Protein AF-A0A926YTR1-F1 (afdb_monomer)

Sequence (546 aa):
MSEAVPIWECYRLLVSAKPDEWRSVLERCLEQVGSPYYYDIVDTALRVWERHGATIQVPDSRYICRNGYKLQRVAFNRSPTETLIGITLTRLVFEPGSTHPTYFSTDELFSKGKYPEVLRHQPMLAGIDRLIAFFNAVLVDKPLERHSDHTIEQHAHQVHYQFGDRSLTLTQVVQPPGLSRNLLSAVRSSAAAVPATVRLGVISTSVRNSNAALRIGTAVRDVLQDWRCSVSLTDLGNGNALEAFLADSASGQPIVLFPLEGKKGDRPPTDAIEWLQYLSAEHVAFQLYSTSANPLYSRHGLAIATLAKANGMLFVAEPIGFSNFRQSWFIGLDLGKGGTNQGKVVAITLSSPEGNLQAYWRASKDADETLSAEVLREGLSWIAAQAQSLSGDRHLYLIRDGRRPHHERLEFYQAALAGCDFTLIEYIKSGSPLIHRATAEPEPGTTILPQNSEFAALYPCTSPQFGVLTTPVKFCAPINPRQHSLSELSLLLTALCHSATLSYQPSRLPAPLQWANGLARLSYTDLQFSGWSHRPSKLVNFRTQA

Radius of gyration: 24.51 Å; Cα contacts (8 Å, |Δi|>4): 1208; chains: 1; bounding box: 58×53×70 Å

Solvent-accessible surface area (backbone atoms only — not comparable to full-atom values): 28767 Å² total; per-residue (Å²): 127,85,81,69,70,73,44,63,43,33,25,38,32,78,34,55,54,54,94,56,53,60,53,58,55,54,49,56,56,50,67,38,90,83,44,66,46,45,73,52,77,53,94,84,28,39,38,36,30,54,68,86,52,73,76,40,77,41,80,100,52,82,38,36,32,33,70,29,37,36,38,30,78,33,88,49,69,83,51,64,58,38,37,40,37,18,39,35,84,41,80,38,35,27,53,81,92,50,92,58,64,59,85,77,48,68,78,77,72,34,63,91,91,58,82,57,76,84,65,41,43,39,84,53,56,73,51,50,59,55,51,52,52,52,49,34,72,68,32,69,95,51,43,73,40,74,62,70,69,50,50,80,48,75,32,24,77,35,23,30,41,36,34,50,78,53,75,44,38,42,52,67,32,53,39,89,96,22,43,61,58,45,47,51,53,48,66,74,74,39,34,21,48,36,55,34,43,35,34,37,32,32,45,30,62,77,41,94,56,30,70,48,32,48,52,44,52,51,48,22,49,52,52,37,44,66,20,65,23,50,70,50,80,44,82,24,65,50,68,70,45,42,52,52,57,69,69,48,82,65,89,42,43,65,34,36,39,43,52,39,78,75,59,94,58,52,64,65,58,68,72,57,50,52,50,54,50,47,37,43,73,70,33,36,33,33,46,80,45,48,52,82,57,59,52,94,76,45,28,66,27,53,30,42,38,52,34,39,74,46,76,14,34,57,43,32,28,39,39,64,92,52,82,62,51,85,57,31,38,32,30,5,33,27,77,23,46,41,70,68,80,79,22,25,14,40,12,41,23,36,16,46,59,43,23,43,81,58,34,40,33,37,32,37,36,53,75,67,89,64,59,50,58,64,59,41,30,57,47,46,34,52,50,50,52,54,48,41,75,76,47,69,94,45,43,33,42,36,37,31,62,35,76,75,48,92,84,36,55,71,65,36,54,53,62,18,42,61,95,58,59,51,32,37,33,33,42,21,80,60,78,39,36,36,58,29,23,88,74,42,72,48,64,32,25,33,28,43,42,38,62,91,31,77,36,34,37,35,30,41,42,71,48,81,48,85,49,34,66,52,82,20,27,27,37,35,58,92,38,49,86,84,66,71,48,73,68,60,50,43,35,50,47,21,15,32,8,47,16,37,52,66,30,78,71,60,37,84,46,32,25,31,38,43,51,5,45,39,55,6,38,39,27,75,43,39,61,87,64,55,43,59,42,58,35,60,68,48,81,49,74,64,57,71,88,124

Nearest PDB structures (foldseek):
  8xk3-assembly1_A  TM=6.390E-01  e=3.403E-20  Kurthia massiliensis
  5guh-assembly1_A  TM=6.386E-01  e=7.362E-18  Bombyx mori
  9cmp-assembly1_A  TM=6.444E-01  e=7.083E-17  Homo sapiens
  6qzk-assembly1_A  TM=6.219E-01  e=1.114E-16  Clostridium butyricum
  6mfn-assembly1_A  TM=5.379E-01  e=1.137E-18  Homo sapiens

Structure (mmCIF, N/CA/C/O backbone):
data_AF-A0A926YTR1-F1
#
_entry.id   AF-A0A926YTR1-F1
#
loop_
_atom_site.group_PDB
_atom_site.id
_atom_site.type_symbol
_atom_site.label_atom_id
_atom_site.label_alt_id
_atom_site.label_comp_id
_atom_site.label_asym_id
_atom_site.label_entity_id
_atom_site.label_seq_id
_atom_site.pdbx_PDB_ins_code
_atom_site.Cartn_x
_atom_site.Cartn_y
_atom_site.Cartn_z
_atom_site.occupancy
_atom_site.B_iso_or_equiv
_atom_site.auth_seq_id
_atom_site.auth_comp_id
_atom_site.auth_asym_id
_atom_site.auth_atom_id
_atom_site.pdbx_PDB_model_num
ATOM 1 N N . MET A 1 1 ? 10.636 -15.387 27.204 1.00 41.81 1 MET A N 1
ATOM 2 C CA . MET A 1 1 ? 9.588 -14.402 27.551 1.00 41.81 1 MET A CA 1
ATOM 3 C C . MET A 1 1 ? 8.274 -15.053 27.168 1.00 41.81 1 MET A C 1
ATOM 5 O O . MET A 1 1 ? 8.218 -15.544 26.050 1.00 41.81 1 MET A O 1
ATOM 9 N N . SER A 1 2 ? 7.297 -15.182 28.071 1.00 37.91 2 SER A N 1
ATOM 10 C CA . SER A 1 2 ? 5.992 -15.728 27.674 1.00 37.91 2 SER A CA 1
ATOM 11 C C . SER A 1 2 ? 5.407 -14.835 26.580 1.00 37.91 2 SER A C 1
ATOM 13 O O . SER A 1 2 ? 5.473 -13.607 26.681 1.00 37.91 2 SER A O 1
ATOM 15 N N . GLU A 1 3 ? 4.929 -15.434 25.494 1.00 54.47 3 GLU A N 1
ATOM 16 C CA . GLU A 1 3 ? 4.369 -14.685 24.374 1.00 54.47 3 GLU A CA 1
ATOM 17 C C . GLU A 1 3 ? 3.098 -13.979 24.845 1.00 54.47 3 GLU A C 1
ATOM 19 O O . GLU A 1 3 ? 2.069 -14.603 25.089 1.00 54.47 3 GLU A O 1
ATOM 24 N N . ALA A 1 4 ? 3.180 -12.663 25.041 1.00 72.88 4 ALA A N 1
ATOM 25 C CA . ALA A 1 4 ? 2.007 -11.871 25.366 1.00 72.88 4 ALA A CA 1
ATOM 26 C C . ALA A 1 4 ? 1.007 -11.954 24.199 1.00 72.88 4 ALA A C 1
ATOM 28 O O . ALA A 1 4 ? 1.362 -11.731 23.036 1.00 72.88 4 ALA A O 1
ATOM 29 N N . VAL A 1 5 ? -0.244 -12.275 24.519 1.00 89.00 5 VAL A N 1
ATOM 30 C CA . VAL A 1 5 ? -1.347 -12.326 23.553 1.00 89.00 5 VAL A CA 1
ATOM 31 C C . VAL A 1 5 ? -1.579 -10.915 22.987 1.00 89.00 5 VAL A C 1
ATOM 33 O O . VAL A 1 5 ? -1.520 -9.948 23.755 1.00 89.00 5 VAL A O 1
ATOM 36 N N . PRO A 1 6 ? -1.801 -10.749 21.668 1.00 92.81 6 PRO A N 1
ATOM 37 C CA . PRO A 1 6 ? -2.162 -9.453 21.103 1.00 92.81 6 PRO A CA 1
ATOM 38 C C . PRO A 1 6 ? -3.417 -8.870 21.765 1.00 92.81 6 PRO A C 1
ATOM 40 O O . PRO A 1 6 ? -4.387 -9.578 22.020 1.00 92.81 6 PRO A O 1
ATOM 43 N N . ILE A 1 7 ? -3.396 -7.566 22.021 1.00 94.00 7 ILE A N 1
ATOM 44 C CA . ILE A 1 7 ? -4.493 -6.786 22.588 1.00 94.00 7 ILE A CA 1
ATOM 45 C C . ILE A 1 7 ? -5.134 -5.987 21.459 1.00 94.00 7 ILE A C 1
ATOM 47 O O . ILE A 1 7 ? -4.441 -5.296 20.709 1.00 94.00 7 ILE A O 1
ATOM 51 N N . TRP A 1 8 ? -6.458 -6.069 21.364 1.00 95.69 8 TRP A N 1
ATOM 52 C CA . TRP A 1 8 ? -7.274 -5.246 20.482 1.00 95.69 8 TRP A CA 1
ATOM 53 C C . TRP A 1 8 ? -8.010 -4.188 21.305 1.00 95.69 8 TRP A C 1
ATOM 55 O O . TRP A 1 8 ? -8.842 -4.524 22.149 1.00 95.69 8 TRP A O 1
ATOM 65 N N . GLU A 1 9 ? -7.716 -2.908 21.068 1.00 96.25 9 GLU A N 1
ATOM 66 C CA . GLU A 1 9 ? -8.250 -1.795 21.870 1.00 96.25 9 GLU A CA 1
ATOM 67 C C . GLU A 1 9 ? -9.655 -1.385 21.413 1.00 96.25 9 GLU A C 1
ATOM 69 O O . GLU A 1 9 ? -9.914 -0.256 20.979 1.00 96.25 9 GLU A O 1
ATOM 74 N N . CYS A 1 10 ? -10.564 -2.355 21.484 1.00 96.25 10 CYS A N 1
ATOM 75 C CA . CYS A 1 10 ? -11.979 -2.232 21.180 1.00 96.25 10 CYS A CA 1
ATOM 76 C C . CYS A 1 10 ? -12.810 -2.494 22.439 1.00 96.25 10 CYS A C 1
ATOM 78 O O . CYS A 1 10 ? -12.611 -3.497 23.124 1.00 96.25 10 CYS A O 1
ATOM 80 N N . TYR A 1 11 ? -13.751 -1.600 22.729 1.00 95.75 11 TYR A N 1
ATOM 81 C CA . TYR A 1 11 ? -14.540 -1.603 23.956 1.00 95.75 11 TYR A CA 1
ATOM 82 C C . TYR A 1 11 ? -16.037 -1.594 23.648 1.00 95.75 11 TYR A C 1
ATOM 84 O O . TYR A 1 11 ? -16.482 -0.906 22.731 1.00 95.75 11 TYR A O 1
ATOM 92 N N . ARG A 1 12 ? -16.820 -2.346 24.417 1.00 93.56 12 ARG A N 1
ATOM 93 C CA . ARG A 1 12 ? -18.283 -2.356 24.397 1.00 93.56 12 ARG A CA 1
ATOM 94 C C . ARG A 1 12 ? -18.809 -1.247 25.303 1.00 93.56 12 ARG A C 1
ATOM 96 O O . ARG A 1 12 ? -18.328 -1.077 26.419 1.00 93.56 12 ARG A O 1
ATOM 103 N N . LEU A 1 13 ? -19.814 -0.524 24.815 1.00 92.88 13 LEU A N 1
ATOM 104 C CA . LEU A 1 13 ? -20.595 0.442 25.582 1.00 92.88 13 LEU A CA 1
ATOM 105 C C . LEU A 1 13 ? -22.091 0.116 25.446 1.00 92.88 13 LEU A C 1
ATOM 107 O O . LEU A 1 13 ? -22.609 0.040 24.327 1.00 92.88 13 LEU A O 1
ATOM 111 N N . LEU A 1 14 ? -22.785 -0.048 26.578 1.00 89.50 14 LEU A N 1
ATOM 112 C CA . LEU A 1 14 ? -24.211 -0.414 26.657 1.00 89.50 14 LEU A CA 1
ATOM 113 C C . LEU A 1 14 ? -25.144 0.791 26.428 1.00 89.50 14 LEU A C 1
ATOM 115 O O . LEU A 1 14 ? -25.827 1.291 27.334 1.00 89.50 14 LEU A O 1
ATOM 119 N N . VAL A 1 15 ? -25.156 1.276 25.192 1.00 83.75 15 VAL A N 1
ATOM 120 C CA . VAL A 1 15 ? -25.969 2.402 24.707 1.00 83.75 15 VAL A CA 1
ATOM 121 C C . VAL A 1 15 ? -26.643 2.031 23.394 1.00 83.75 15 VAL A C 1
ATOM 123 O O . VAL A 1 15 ? -26.172 1.134 22.690 1.00 83.75 15 VAL A O 1
ATOM 126 N N . SER A 1 16 ? -27.729 2.722 23.038 1.00 74.06 16 SER A N 1
ATOM 127 C CA . SER A 1 16 ? -28.407 2.419 21.777 1.00 74.06 16 SER A CA 1
ATOM 128 C C . SER A 1 16 ? -27.469 2.636 20.585 1.00 74.06 16 SER A C 1
ATOM 130 O O . SER A 1 16 ? -26.605 3.516 20.601 1.00 74.06 16 SER A O 1
ATOM 132 N N . ALA A 1 17 ? -27.654 1.858 19.518 1.00 70.19 17 ALA A N 1
ATOM 133 C CA . ALA A 1 17 ? -26.826 1.928 18.312 1.00 70.19 17 ALA A CA 1
ATOM 134 C C . ALA A 1 17 ? -27.024 3.213 17.471 1.00 70.19 17 ALA A C 1
ATOM 136 O O . ALA A 1 17 ? -26.588 3.266 16.310 1.00 70.19 17 ALA A O 1
ATOM 137 N N . LYS A 1 18 ? -27.676 4.253 18.012 1.00 79.81 18 LYS A N 1
ATOM 138 C CA . LYS A 1 18 ? -27.800 5.565 17.362 1.00 79.81 18 LYS A CA 1
ATOM 139 C C . LYS A 1 18 ? -26.405 6.164 17.109 1.00 79.81 18 LYS A C 1
ATOM 141 O O . LYS A 1 18 ? -25.536 6.040 17.970 1.00 79.81 18 LYS A O 1
ATOM 146 N N . PRO A 1 19 ? -26.163 6.799 15.942 1.00 73.88 19 PRO A N 1
ATOM 147 C CA . PRO A 1 19 ? -24.836 7.258 15.514 1.00 73.88 19 PRO A CA 1
ATOM 148 C C . PRO A 1 19 ? -24.004 7.991 16.570 1.00 73.88 19 PRO A C 1
ATOM 150 O O . PRO A 1 19 ? -22.823 7.676 16.697 1.00 73.88 19 PRO A O 1
ATOM 153 N N . ASP A 1 20 ? -24.630 8.862 17.364 1.00 83.44 20 ASP A N 1
ATOM 154 C CA . ASP A 1 20 ? -23.928 9.796 18.254 1.00 83.44 20 ASP A CA 1
ATOM 155 C C . ASP A 1 20 ? -24.169 9.557 19.752 1.00 83.44 20 ASP A C 1
ATOM 157 O O . ASP A 1 20 ? -23.557 10.226 20.580 1.00 83.44 20 ASP A O 1
ATOM 161 N N . GLU A 1 21 ? -25.013 8.592 20.132 1.00 88.88 21 GLU A N 1
ATOM 162 C CA . GLU A 1 21 ? -25.365 8.386 21.547 1.00 88.88 21 GLU A CA 1
ATOM 163 C C . GLU A 1 21 ? -24.145 8.013 22.392 1.00 88.88 21 GLU A C 1
ATOM 165 O O . GLU A 1 21 ? -23.937 8.572 23.469 1.00 88.88 21 GLU A O 1
ATOM 170 N N . TRP A 1 22 ? -23.287 7.132 21.871 1.00 92.19 22 TRP A N 1
ATOM 171 C CA . TRP A 1 22 ? -22.021 6.786 22.515 1.00 92.19 22 TRP A CA 1
ATOM 172 C C . TRP A 1 22 ? -21.146 8.016 22.777 1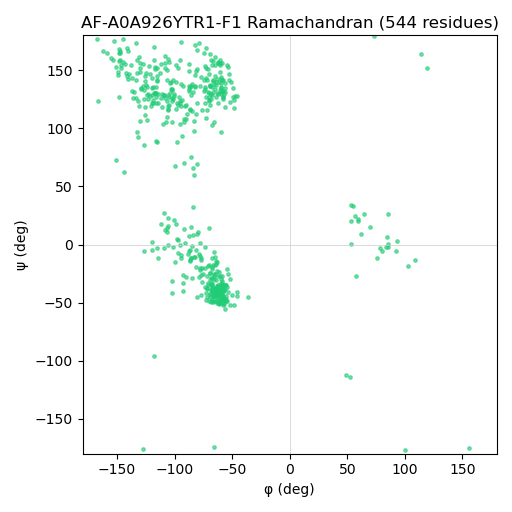.00 92.19 22 TRP A C 1
ATOM 174 O O . TRP A 1 22 ? -20.512 8.099 23.827 1.00 92.19 22 TRP A O 1
ATOM 184 N N . ARG A 1 23 ? -21.128 8.978 21.845 1.00 93.38 23 ARG A N 1
ATOM 185 C CA . ARG A 1 23 ? -20.280 10.166 21.932 1.00 93.38 23 ARG A CA 1
ATOM 186 C C . ARG A 1 23 ? -20.775 11.052 23.067 1.00 93.38 23 ARG A C 1
ATOM 188 O O . ARG A 1 23 ? -20.004 11.338 23.973 1.00 93.38 23 ARG A O 1
ATOM 195 N N . SER A 1 24 ? -22.079 11.331 23.112 1.00 92.31 24 SER A N 1
ATOM 196 C CA . SER A 1 24 ? -22.699 12.107 24.194 1.00 92.31 24 SER A CA 1
ATOM 197 C C . SER A 1 24 ? -22.531 11.470 25.579 1.00 92.31 24 SER A C 1
ATOM 199 O O . SER A 1 24 ? -22.496 12.175 26.587 1.00 92.31 24 SER A O 1
ATOM 201 N N . VAL A 1 25 ? -22.436 10.139 25.672 1.00 93.81 25 VAL A N 1
ATOM 202 C CA . VAL A 1 25 ? -22.100 9.471 26.940 1.00 93.81 25 VAL A CA 1
ATOM 203 C C . VAL A 1 25 ? -20.665 9.788 27.367 1.00 93.81 25 VAL A C 1
ATOM 205 O O . VAL A 1 25 ? -20.466 10.211 28.502 1.00 93.81 25 VAL A O 1
ATOM 208 N N . LEU A 1 26 ? -19.687 9.640 26.471 1.00 95.44 26 LEU A N 1
ATOM 209 C CA . LEU A 1 26 ? -18.276 9.882 26.795 1.00 95.44 26 LEU A CA 1
ATOM 210 C C . LEU A 1 26 ? -17.952 11.372 26.992 1.00 95.44 26 LEU A C 1
ATOM 212 O O . LEU A 1 26 ? -17.147 11.704 27.860 1.00 95.44 26 LEU A O 1
ATOM 216 N N . GLU A 1 27 ? -18.593 12.268 26.239 1.00 95.69 27 GLU A N 1
ATOM 217 C CA . GLU A 1 27 ? -18.475 13.724 26.410 1.00 95.69 27 GLU A CA 1
ATOM 218 C C . GLU A 1 27 ? -18.887 14.141 27.828 1.00 95.69 27 GLU A C 1
ATOM 220 O O . GLU A 1 27 ? -18.103 14.779 28.526 1.00 95.69 27 GLU A O 1
ATOM 225 N N . ARG A 1 28 ? -20.037 13.660 28.325 1.00 94.81 28 ARG A N 1
ATOM 226 C CA . ARG A 1 28 ? -20.493 13.945 29.700 1.00 94.81 28 ARG A CA 1
ATOM 227 C C . ARG A 1 28 ? -19.510 13.481 30.773 1.00 94.81 28 ARG A C 1
ATOM 229 O O . ARG A 1 28 ? -19.408 14.119 31.818 1.00 94.81 28 ARG A O 1
ATOM 236 N N . CYS A 1 29 ? -18.784 12.384 30.541 1.00 95.31 29 CYS A N 1
ATOM 237 C CA . CYS A 1 29 ? -17.714 11.970 31.449 1.00 95.31 29 CYS A CA 1
ATOM 238 C C . CYS A 1 29 ? -16.568 12.987 31.460 1.00 95.31 29 CYS A C 1
ATOM 240 O O . CYS A 1 29 ? -16.048 13.324 32.520 1.00 95.31 29 CYS A O 1
ATOM 242 N N . LEU A 1 30 ? -16.178 13.490 30.289 1.00 96.06 30 LEU A N 1
ATOM 243 C CA . LEU A 1 30 ? -15.055 14.416 30.130 1.00 96.06 30 LEU A CA 1
ATOM 244 C C . LEU A 1 30 ? -15.376 15.843 30.591 1.00 96.06 30 LEU A C 1
ATOM 246 O O . LEU A 1 30 ? -14.454 16.563 30.979 1.00 96.06 30 LEU A O 1
ATOM 250 N N . GLU A 1 31 ? -16.651 16.230 30.579 1.00 95.75 31 GLU A N 1
ATOM 251 C CA . GLU A 1 31 ? -17.165 17.520 31.058 1.00 95.75 31 GLU A CA 1
ATOM 252 C C . GLU A 1 31 ? -17.294 17.604 32.590 1.00 95.75 31 GLU A C 1
ATOM 254 O O . GLU A 1 31 ? -17.542 18.688 33.123 1.00 95.75 31 GLU A O 1
ATOM 259 N N . GLN A 1 32 ? -17.102 16.499 33.324 1.00 93.31 32 GLN A N 1
ATOM 260 C CA . GLN A 1 32 ? -17.157 16.525 34.786 1.00 93.31 32 GLN A CA 1
ATOM 261 C C . GLN A 1 32 ? -16.144 17.511 35.386 1.00 93.31 32 GLN A C 1
ATOM 263 O O . GLN A 1 32 ? -14.995 17.632 34.943 1.00 93.31 32 GLN A O 1
ATOM 268 N N . VAL A 1 33 ? -16.567 18.200 36.450 1.00 89.44 33 VAL A N 1
ATOM 269 C CA . VAL A 1 33 ? -15.701 19.110 37.208 1.00 89.44 33 VAL A CA 1
ATOM 270 C C . VAL A 1 33 ? -14.495 18.329 37.730 1.00 89.44 33 VAL A C 1
ATOM 272 O O . VAL A 1 33 ? -14.644 17.312 38.397 1.00 89.44 33 VAL A O 1
ATOM 275 N N . GLY A 1 34 ? -13.290 18.811 37.417 1.00 89.94 34 GLY A N 1
ATOM 276 C CA . GLY A 1 34 ? -12.043 18.144 37.803 1.00 89.94 34 GLY A CA 1
ATOM 277 C C . GLY A 1 34 ? -11.576 17.034 36.855 1.00 89.94 34 GLY A C 1
ATOM 278 O O . GLY A 1 34 ? -10.582 16.382 37.164 1.00 89.94 34 GLY A O 1
ATOM 279 N N . SER A 1 35 ? -12.227 16.838 35.699 1.00 93.81 35 SER A N 1
ATOM 280 C CA . SER A 1 35 ? -11.753 15.913 34.661 1.00 93.81 35 SER A CA 1
ATOM 281 C C . SER A 1 35 ? -10.265 16.152 34.341 1.00 93.81 35 SER A C 1
ATOM 283 O O . SER A 1 35 ? -9.881 17.287 34.032 1.00 93.81 35 SER A O 1
ATOM 285 N N . PRO A 1 36 ? -9.405 15.113 34.383 1.00 95.06 36 PRO A N 1
ATOM 286 C CA . PRO A 1 36 ? -7.982 15.244 34.081 1.00 95.06 36 PRO A CA 1
ATOM 287 C C . PRO A 1 36 ? -7.704 15.316 32.573 1.00 95.06 36 PRO A C 1
ATOM 289 O O . PRO A 1 36 ? -6.544 15.430 32.165 1.00 95.06 36 PRO A O 1
ATOM 292 N N . TYR A 1 37 ? -8.750 15.286 31.740 1.00 96.19 37 TYR A N 1
ATOM 293 C CA . TYR A 1 37 ? -8.656 15.301 30.287 1.00 96.19 37 TYR A CA 1
ATOM 294 C C . TYR A 1 37 ? -9.264 16.573 29.675 1.00 96.19 37 TYR A C 1
ATOM 296 O O . TYR A 1 37 ? -10.166 17.211 30.228 1.00 96.19 37 TYR A O 1
ATOM 304 N N . TYR A 1 38 ? -8.730 16.952 28.518 1.00 95.12 38 TYR A N 1
ATOM 305 C CA . TYR A 1 38 ? -9.374 17.816 27.534 1.00 95.12 38 TYR A CA 1
ATOM 306 C C . TYR A 1 38 ? -9.824 16.966 26.349 1.00 95.12 38 TYR A C 1
ATOM 308 O O . TYR A 1 38 ? -9.301 15.867 26.129 1.00 95.12 38 TYR A O 1
ATOM 316 N N . TYR A 1 39 ? -10.773 17.490 25.577 1.00 95.56 39 TYR A N 1
ATOM 317 C CA . TYR A 1 39 ? -11.205 16.851 24.349 1.00 95.56 39 TYR A CA 1
ATOM 318 C C . TYR A 1 39 ? -11.632 17.852 23.281 1.00 95.56 39 TYR A C 1
ATOM 320 O O . TYR A 1 39 ? -11.880 19.026 23.559 1.00 95.56 39 TYR A O 1
ATOM 328 N N . ASP A 1 40 ? -11.722 17.351 22.056 1.00 94.44 40 ASP A N 1
ATOM 329 C CA . ASP A 1 40 ? -12.460 17.967 20.966 1.00 94.44 40 ASP A CA 1
ATOM 330 C C . ASP A 1 40 ? -13.098 16.896 20.069 1.00 94.44 40 ASP A C 1
ATOM 332 O O . ASP A 1 40 ? -12.939 15.687 20.287 1.00 94.44 40 ASP A O 1
ATOM 336 N N . ILE A 1 41 ? -13.854 17.355 19.073 1.00 91.38 41 ILE A N 1
ATOM 337 C CA . ILE A 1 41 ? -14.555 16.506 18.114 1.00 91.38 41 ILE A CA 1
ATOM 338 C C . ILE A 1 41 ? -13.987 16.773 16.725 1.00 91.38 41 ILE A C 1
ATOM 340 O O . ILE A 1 41 ? -13.896 17.921 16.291 1.00 91.38 41 ILE A O 1
ATOM 344 N N . VAL A 1 42 ? -13.638 15.698 16.022 1.00 85.75 42 VAL A N 1
ATOM 345 C CA . VAL A 1 42 ? -13.174 15.738 14.633 1.00 85.75 42 VAL A CA 1
ATOM 346 C C . VAL A 1 42 ? -13.938 14.709 13.834 1.00 85.75 42 VAL A C 1
ATOM 348 O O . VAL A 1 42 ? -13.859 13.511 14.120 1.00 85.75 42 VAL A O 1
ATOM 351 N N . ASP A 1 43 ? -14.661 15.181 12.823 1.00 84.50 43 ASP A N 1
ATOM 352 C CA . ASP A 1 43 ? -15.612 14.383 12.058 1.00 84.50 43 ASP A CA 1
ATOM 353 C C . ASP A 1 43 ? -16.599 13.674 13.008 1.00 84.50 43 ASP A C 1
ATOM 355 O O . ASP A 1 43 ? -17.370 14.306 13.728 1.00 84.50 43 ASP A O 1
ATOM 359 N N . THR A 1 44 ? -16.541 12.346 13.056 1.00 85.75 44 THR A N 1
ATOM 360 C CA . THR A 1 44 ? -17.364 11.491 13.916 1.00 85.75 44 THR A CA 1
ATOM 361 C C . THR A 1 44 ? -16.583 10.919 15.102 1.00 85.75 44 THR A C 1
ATOM 363 O O . THR A 1 44 ? -17.000 9.918 15.682 1.00 85.75 44 THR A O 1
ATOM 366 N N . ALA A 1 45 ? -15.415 11.471 15.426 1.00 91.25 45 ALA A N 1
ATOM 367 C CA . ALA A 1 45 ? -14.516 10.945 16.446 1.00 91.25 45 ALA A CA 1
ATOM 368 C C . ALA A 1 45 ? -14.228 11.968 17.548 1.00 91.25 45 ALA A C 1
ATOM 370 O O . ALA A 1 45 ? -14.243 13.176 17.326 1.00 91.25 45 ALA A O 1
ATOM 371 N N . LEU A 1 46 ? -13.913 11.449 18.728 1.00 94.25 46 LEU A N 1
ATOM 372 C CA . LEU A 1 46 ? -13.524 12.210 19.906 1.00 94.25 46 LEU A CA 1
ATOM 373 C C . LEU A 1 46 ? -12.005 12.113 20.067 1.00 94.25 46 LEU A C 1
ATOM 375 O O . LEU A 1 46 ? -11.476 11.000 20.145 1.00 94.25 46 LEU A O 1
ATOM 379 N N . ARG A 1 47 ? -11.289 13.240 20.113 1.00 94.19 47 ARG A N 1
ATOM 380 C CA . ARG A 1 47 ? -9.862 13.238 20.479 1.00 94.19 47 ARG A CA 1
ATOM 381 C C . ARG A 1 47 ? -9.736 13.661 21.931 1.00 94.19 47 ARG A C 1
ATOM 383 O O . ARG A 1 47 ? -10.258 14.700 22.307 1.00 94.19 47 ARG A O 1
ATOM 390 N N . VAL A 1 48 ? -9.033 12.870 22.731 1.00 95.56 48 VAL A N 1
ATOM 391 C CA . VAL A 1 48 ? -8.892 13.071 24.178 1.00 95.56 48 VAL A CA 1
ATOM 392 C C . VAL A 1 48 ? -7.414 13.138 24.547 1.00 95.56 48 VAL A C 1
ATOM 394 O O . VAL A 1 48 ? -6.619 12.338 24.050 1.00 95.56 48 VAL A O 1
ATOM 397 N N . TRP A 1 49 ? -7.029 14.075 25.414 1.00 94.50 49 TRP A N 1
ATOM 398 C CA . TRP A 1 49 ? -5.654 14.204 25.913 1.00 94.50 49 TRP A CA 1
ATOM 399 C C . TRP A 1 49 ? -5.595 14.704 27.355 1.00 94.50 49 TRP A C 1
ATOM 401 O O . TRP A 1 49 ? -6.483 15.411 27.818 1.00 94.50 49 TRP A O 1
ATOM 411 N N . GLU A 1 50 ? -4.540 14.337 28.083 1.00 92.81 50 GLU A N 1
ATOM 412 C CA . GLU A 1 50 ? -4.349 14.751 29.481 1.00 92.81 50 GLU A CA 1
ATOM 413 C C . GLU A 1 50 ? -4.088 16.271 29.578 1.00 92.81 50 GLU A C 1
ATOM 415 O O . GLU A 1 50 ? -3.272 16.828 28.830 1.00 92.81 50 GLU A O 1
ATOM 420 N N . ARG A 1 51 ? -4.742 16.957 30.529 1.00 89.56 51 ARG A N 1
ATOM 421 C CA . ARG A 1 51 ? -4.627 18.422 30.715 1.00 89.56 51 ARG A CA 1
ATOM 422 C C . ARG A 1 51 ? -3.201 18.863 31.033 1.00 89.56 51 ARG A C 1
ATOM 424 O O . ARG A 1 51 ? -2.701 19.823 30.441 1.00 89.56 51 ARG A O 1
ATOM 431 N N . HIS A 1 52 ? -2.560 18.121 31.933 1.00 86.25 52 HIS A N 1
ATOM 432 C CA . HIS A 1 52 ? -1.194 18.339 32.414 1.00 86.25 52 HIS A CA 1
ATOM 433 C C . HIS A 1 52 ? -0.204 17.313 31.842 1.00 86.25 52 HIS A C 1
ATOM 435 O O . HIS A 1 52 ? 0.842 17.056 32.432 1.00 86.25 52 HIS A O 1
ATOM 441 N N . GLY A 1 53 ? -0.539 16.713 30.695 1.00 82.75 53 GLY A N 1
ATOM 442 C CA . GLY A 1 53 ? 0.335 15.763 30.017 1.00 82.75 53 GLY A CA 1
ATOM 443 C C . GLY A 1 53 ? 1.627 16.414 29.514 1.00 82.75 53 GLY A C 1
ATOM 444 O O . GLY A 1 53 ? 1.678 17.614 29.225 1.00 82.75 53 GLY A O 1
ATOM 445 N N . ALA A 1 54 ? 2.674 15.598 29.369 1.00 83.69 54 ALA A N 1
ATOM 446 C CA . ALA A 1 54 ? 3.954 16.047 28.835 1.00 83.69 54 ALA A CA 1
ATOM 447 C C . ALA A 1 54 ? 3.786 16.686 27.446 1.00 83.69 54 ALA A C 1
ATOM 449 O O . ALA A 1 54 ? 3.111 16.152 26.561 1.00 83.69 54 ALA A O 1
ATOM 450 N N . THR A 1 55 ? 4.434 17.834 27.265 1.00 86.25 55 THR A N 1
ATOM 451 C CA . THR A 1 55 ? 4.522 18.520 25.976 1.00 86.25 55 THR A CA 1
ATOM 452 C C . THR A 1 55 ? 5.816 18.115 25.285 1.00 86.25 55 THR A C 1
ATOM 454 O O . THR A 1 55 ? 6.860 18.020 25.925 1.00 86.25 55 THR A O 1
ATOM 457 N N . ILE A 1 56 ? 5.748 17.869 23.980 1.00 84.44 56 ILE A N 1
ATOM 458 C CA . ILE A 1 56 ? 6.894 17.451 23.175 1.00 84.44 56 ILE A CA 1
ATOM 459 C C . ILE A 1 56 ? 7.145 18.508 22.106 1.00 84.44 56 ILE A C 1
ATOM 461 O O . ILE A 1 56 ? 6.250 18.819 21.322 1.00 84.44 56 ILE A O 1
ATOM 465 N N . GLN A 1 57 ? 8.360 19.048 22.060 1.00 83.06 57 GLN A N 1
ATOM 466 C CA . GLN A 1 57 ? 8.735 20.030 21.047 1.00 83.06 57 GLN A CA 1
ATOM 467 C C . GLN A 1 57 ? 8.861 19.360 19.672 1.00 83.06 57 GLN A C 1
ATOM 469 O O . GLN A 1 57 ? 9.542 18.341 19.534 1.00 83.06 57 GLN A O 1
ATOM 474 N N . VAL A 1 58 ? 8.233 19.941 18.645 1.00 79.12 58 VAL A N 1
ATOM 475 C CA . VAL A 1 58 ? 8.491 19.553 17.252 1.00 79.12 58 VAL A CA 1
ATOM 476 C C . VAL A 1 58 ? 9.862 20.114 16.859 1.00 79.12 58 VAL A C 1
ATOM 478 O O . VAL A 1 58 ? 10.053 21.329 16.956 1.00 79.12 58 VAL A O 1
ATOM 481 N N . PRO A 1 59 ? 10.836 19.285 16.436 1.00 76.25 59 PRO A N 1
ATOM 482 C CA . PRO A 1 59 ? 12.150 19.792 16.059 1.00 76.25 59 PRO A CA 1
ATOM 483 C C . PRO A 1 59 ? 12.063 20.784 14.910 1.00 76.25 59 PRO A C 1
ATOM 485 O O . PRO A 1 59 ? 11.270 20.599 13.988 1.00 76.25 59 PRO A O 1
ATOM 488 N N . ASP A 1 60 ? 12.920 21.801 14.959 1.00 78.31 60 ASP A N 1
ATOM 489 C CA . ASP A 1 60 ? 13.022 22.836 13.929 1.00 78.31 60 ASP A CA 1
ATOM 490 C C . ASP A 1 60 ? 11.683 23.572 13.666 1.00 78.31 60 ASP A C 1
ATOM 492 O O . ASP A 1 60 ? 11.465 24.111 12.582 1.00 78.31 60 ASP A O 1
ATOM 496 N N . SER A 1 61 ? 10.766 23.596 14.645 1.00 79.25 61 SER A N 1
ATOM 497 C CA . SER A 1 61 ? 9.433 24.193 14.513 1.00 79.25 61 SER A CA 1
ATOM 498 C C . SER A 1 61 ? 8.968 24.894 15.791 1.00 79.25 61 SER A C 1
ATOM 500 O O . SER A 1 61 ? 9.382 24.558 16.900 1.00 79.25 61 SER A O 1
ATOM 502 N N . ARG A 1 62 ? 8.057 25.862 15.628 1.00 85.12 62 ARG A N 1
ATOM 503 C CA . ARG A 1 62 ? 7.364 26.567 16.723 1.00 85.12 62 ARG A CA 1
ATOM 504 C C . ARG A 1 62 ? 6.219 25.758 17.344 1.00 85.12 62 ARG A C 1
ATOM 506 O O . ARG A 1 62 ? 5.651 26.187 18.342 1.00 85.12 62 ARG A O 1
ATOM 513 N N . TYR A 1 63 ? 5.838 24.643 16.724 1.00 86.62 63 TYR A N 1
ATOM 514 C CA . TYR A 1 63 ? 4.716 23.823 17.169 1.00 86.62 63 TYR A CA 1
ATOM 515 C C . TYR A 1 63 ? 5.103 22.896 18.320 1.00 86.62 63 TYR A C 1
ATOM 517 O O . TYR A 1 63 ? 6.240 22.427 18.419 1.00 86.62 63 TYR A O 1
ATOM 525 N N . ILE A 1 64 ? 4.120 22.589 19.162 1.00 86.94 64 ILE A N 1
ATOM 526 C CA . ILE A 1 64 ? 4.250 21.587 20.220 1.00 86.94 64 ILE A CA 1
ATOM 527 C C . ILE A 1 64 ? 3.274 20.439 19.984 1.00 86.94 64 ILE A C 1
ATOM 529 O O . ILE A 1 64 ? 2.208 20.626 19.404 1.00 86.94 64 ILE A O 1
ATOM 533 N N . CYS A 1 65 ? 3.619 19.255 20.474 1.00 87.31 65 CYS A N 1
ATOM 534 C CA . CYS A 1 65 ? 2.783 18.066 20.406 1.00 87.31 65 CYS A CA 1
ATOM 535 C C . CYS A 1 65 ? 2.396 17.571 21.799 1.00 87.31 65 CYS A C 1
ATOM 537 O O . CYS A 1 65 ? 3.168 17.684 22.754 1.00 87.31 65 CYS A O 1
ATOM 539 N N . ARG A 1 66 ? 1.234 16.923 21.890 1.00 88.06 66 ARG A N 1
ATOM 540 C CA . ARG A 1 66 ? 0.804 16.135 23.052 1.00 88.06 66 ARG A CA 1
ATOM 541 C C . ARG A 1 66 ? 0.372 14.732 22.632 1.00 88.06 66 ARG A C 1
ATOM 543 O O . ARG A 1 66 ? -0.010 14.492 21.482 1.00 88.06 66 ARG A O 1
ATOM 550 N N . ASN A 1 67 ? 0.462 13.797 23.575 1.00 89.25 67 ASN A N 1
ATOM 551 C CA . ASN A 1 67 ? -0.151 12.476 23.447 1.00 89.25 67 ASN A CA 1
ATOM 552 C C . ASN A 1 67 ? -1.675 12.637 23.443 1.00 89.25 67 ASN A C 1
ATOM 554 O O . ASN A 1 67 ? -2.207 13.293 24.337 1.00 89.25 67 ASN A O 1
ATOM 558 N N . GLY A 1 68 ? -2.366 12.011 22.496 1.00 91.69 68 GLY A N 1
ATOM 559 C CA . GLY A 1 68 ? -3.819 11.924 22.509 1.00 91.69 68 GLY A CA 1
ATOM 560 C C . GLY A 1 68 ? -4.327 10.558 22.064 1.00 91.69 68 GLY A C 1
ATOM 561 O O . GLY A 1 68 ? -3.603 9.747 21.478 1.00 91.69 68 GLY A O 1
ATOM 562 N N . TYR A 1 69 ? -5.606 10.334 22.323 1.00 94.38 69 TYR A N 1
ATOM 563 C CA . TYR A 1 69 ? -6.338 9.130 21.959 1.00 94.38 69 TYR A CA 1
ATOM 564 C C . TYR A 1 69 ? -7.530 9.536 21.110 1.00 94.38 69 TYR A C 1
ATOM 566 O O . TYR A 1 69 ? -8.283 10.432 21.484 1.00 94.38 69 TYR A O 1
ATOM 574 N N . LYS A 1 70 ? -7.692 8.893 19.956 1.00 94.25 70 LYS A N 1
ATOM 575 C CA . LYS A 1 70 ? -8.870 9.058 19.110 1.00 94.25 70 LYS A CA 1
ATOM 576 C C . LYS A 1 70 ? -9.821 7.900 19.382 1.00 94.25 70 LYS A C 1
ATOM 578 O O . LYS A 1 70 ? -9.478 6.748 19.107 1.00 94.25 70 LYS A O 1
ATOM 583 N N . LEU 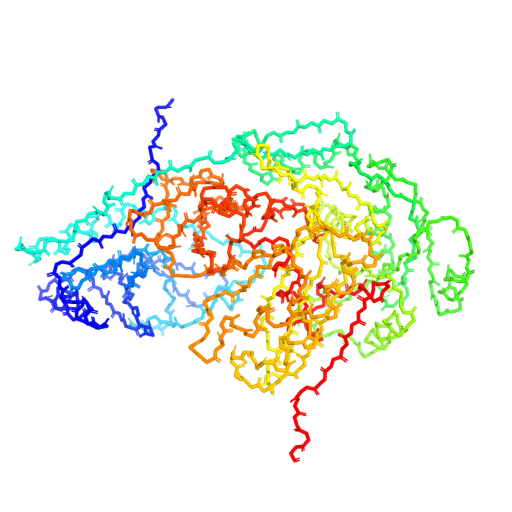A 1 71 ? -10.997 8.231 19.903 1.00 95.75 71 LEU A N 1
ATOM 584 C CA . LEU A 1 71 ? -12.097 7.315 20.162 1.00 95.75 71 LEU A CA 1
ATOM 585 C C . LEU A 1 71 ? -13.132 7.480 19.058 1.00 95.75 71 LEU A C 1
ATOM 587 O O . LEU A 1 71 ? -13.508 8.597 18.698 1.00 95.75 71 LEU A O 1
ATOM 591 N N . GLN A 1 72 ? -13.594 6.368 18.511 1.00 93.94 72 GLN A N 1
ATOM 592 C CA . GLN A 1 72 ? -14.595 6.379 17.452 1.00 93.94 72 GLN A CA 1
ATOM 593 C C . GLN A 1 72 ? -15.461 5.132 17.530 1.00 93.94 72 GLN A C 1
ATOM 595 O O . GLN A 1 72 ? -14.979 4.053 17.882 1.00 93.94 72 GLN A O 1
ATOM 600 N N . ARG A 1 73 ? -16.723 5.257 17.124 1.00 92.06 73 ARG A N 1
ATOM 601 C CA . ARG A 1 73 ? -17.556 4.088 16.852 1.00 92.06 73 ARG A CA 1
ATOM 602 C C . ARG A 1 73 ? -16.930 3.251 15.738 1.00 92.06 73 ARG A C 1
ATOM 604 O O . ARG A 1 73 ? -16.568 3.778 14.686 1.00 92.06 73 ARG A O 1
ATOM 611 N N . VAL A 1 74 ? -16.855 1.941 15.948 1.00 90.62 74 VAL A N 1
ATOM 612 C CA . VAL A 1 74 ? -16.334 0.998 14.955 1.00 90.62 74 VAL A CA 1
ATOM 613 C C . VAL A 1 74 ? -17.410 0.028 14.482 1.00 90.62 74 VAL A C 1
ATOM 615 O O . VAL A 1 74 ? -18.250 -0.444 15.244 1.00 90.62 74 VAL A O 1
ATOM 618 N N . ALA A 1 75 ? -17.396 -0.259 13.183 1.00 86.00 75 ALA A N 1
ATOM 619 C CA . ALA A 1 75 ? -18.371 -1.130 12.535 1.00 86.00 75 ALA A CA 1
ATOM 620 C C . ALA A 1 75 ? -17.875 -2.587 12.511 1.00 86.00 75 ALA A C 1
ATOM 622 O O . ALA A 1 75 ? -17.508 -3.080 11.448 1.00 86.00 75 ALA A O 1
ATOM 623 N N . PHE A 1 76 ? -17.830 -3.221 13.687 1.00 85.19 76 PHE A N 1
ATOM 624 C CA . PHE A 1 76 ? -17.548 -4.658 13.872 1.00 85.19 76 PHE A CA 1
ATOM 625 C C . PHE A 1 76 ? -18.700 -5.415 14.559 1.00 85.19 76 PHE A C 1
ATOM 627 O O . PHE A 1 76 ? -18.640 -6.626 14.688 1.00 85.19 76 PHE A O 1
ATOM 634 N N . ASN A 1 77 ? -19.762 -4.726 14.990 1.00 78.44 77 ASN A N 1
ATOM 635 C CA . ASN A 1 77 ? -20.934 -5.336 15.623 1.00 78.44 77 ASN A CA 1
ATOM 636 C C . ASN A 1 77 ? -22.218 -4.822 14.951 1.00 78.44 77 ASN A C 1
ATOM 638 O O . ASN A 1 77 ? -22.265 -3.683 14.477 1.00 78.44 77 ASN A O 1
ATOM 642 N N . ARG A 1 78 ? -23.251 -5.669 14.916 1.00 68.94 78 ARG A N 1
ATOM 643 C CA . ARG A 1 78 ? -24.612 -5.366 14.440 1.00 68.94 78 ARG A CA 1
ATOM 644 C C . ARG A 1 78 ? -25.646 -5.280 15.576 1.00 68.94 78 ARG A C 1
ATOM 646 O O . ARG A 1 78 ? -26.842 -5.251 15.303 1.00 68.94 78 ARG A O 1
ATOM 653 N N . SER A 1 79 ? -25.207 -5.231 16.834 1.00 78.56 79 SER A N 1
ATOM 654 C CA . SER A 1 79 ? -26.096 -5.137 17.994 1.00 78.56 79 SER A CA 1
ATOM 655 C C . SER A 1 79 ? -26.876 -3.811 18.029 1.00 78.56 79 SER A C 1
ATOM 657 O O . SER A 1 79 ? -26.277 -2.747 17.856 1.00 78.56 79 SER A O 1
ATOM 659 N N . PRO A 1 80 ? -28.199 -3.839 18.281 1.00 75.56 80 PRO A N 1
ATOM 660 C CA . PRO A 1 80 ? -29.002 -2.629 18.458 1.00 75.56 80 PRO A CA 1
ATOM 661 C C . PRO A 1 80 ? -28.810 -1.969 19.835 1.00 75.56 80 PRO A C 1
ATOM 663 O O . PRO A 1 80 ? -29.116 -0.784 19.993 1.00 75.56 80 PRO A O 1
ATOM 666 N N . THR A 1 81 ? -28.318 -2.717 20.826 1.00 81.81 81 THR A N 1
ATOM 667 C CA . THR A 1 81 ? -28.218 -2.295 22.236 1.00 81.81 81 THR A CA 1
ATOM 668 C C . THR A 1 81 ? -26.798 -1.965 22.675 1.00 81.81 81 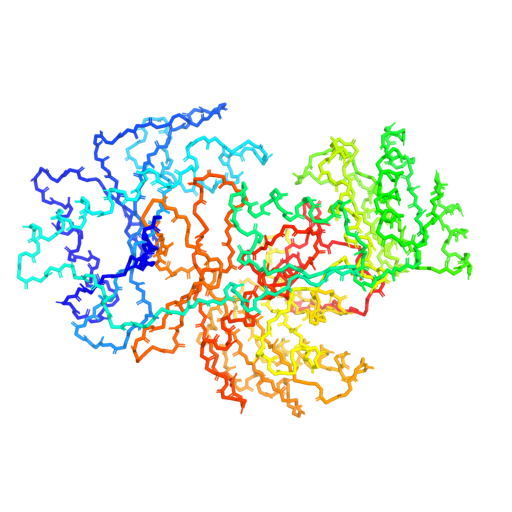THR A C 1
ATOM 670 O O . THR A 1 81 ? -26.581 -1.628 23.839 1.00 81.81 81 THR A O 1
ATOM 673 N N . GLU A 1 82 ? -25.827 -2.096 21.772 1.00 87.06 82 GLU A N 1
ATOM 674 C CA . GLU A 1 82 ? -24.418 -1.935 22.096 1.00 87.06 82 GLU A CA 1
ATOM 675 C C . GLU A 1 82 ? -23.684 -1.202 20.987 1.00 87.06 82 GLU A C 1
ATOM 677 O O . GLU A 1 82 ? -23.906 -1.434 19.797 1.00 87.06 82 GLU A O 1
ATOM 682 N N . THR A 1 83 ? -22.745 -0.355 21.389 1.00 90.94 83 THR A N 1
ATOM 683 C CA . THR A 1 83 ? -21.829 0.305 20.465 1.00 90.94 83 THR A CA 1
ATOM 684 C C . THR A 1 83 ? -20.402 -0.117 20.779 1.00 90.94 83 THR A C 1
ATOM 686 O O . THR A 1 83 ? -19.970 -0.059 21.928 1.00 90.94 83 THR A O 1
ATOM 689 N N . LEU A 1 84 ? -19.659 -0.530 19.749 1.00 93.12 84 LEU A N 1
ATOM 690 C CA . LEU A 1 84 ? -18.224 -0.766 19.865 1.00 93.12 84 LEU A CA 1
ATOM 691 C C . LEU A 1 84 ? -17.451 0.535 19.652 1.00 93.12 84 LEU A C 1
ATOM 693 O O . LEU A 1 84 ? -17.638 1.216 18.638 1.00 93.12 84 LEU A O 1
ATOM 697 N N . ILE A 1 85 ? -16.553 0.839 20.583 1.00 94.75 85 ILE A N 1
ATOM 698 C CA . ILE A 1 85 ? -15.672 2.003 20.587 1.00 94.75 85 ILE A CA 1
ATOM 699 C C . ILE A 1 85 ? -14.242 1.529 20.366 1.00 94.75 85 ILE A C 1
ATOM 701 O O . ILE A 1 85 ? -13.697 0.754 21.147 1.00 94.75 85 ILE A O 1
ATOM 705 N N . GLY A 1 86 ? -13.637 1.976 19.273 1.00 95.56 86 GLY A N 1
ATOM 706 C CA . GLY A 1 86 ? -12.232 1.732 18.980 1.00 95.56 86 GLY A CA 1
ATOM 707 C C . GLY A 1 86 ? -11.362 2.869 19.485 1.00 95.56 86 GLY A C 1
ATOM 708 O O . GLY A 1 86 ? -11.691 4.036 19.256 1.00 95.56 86 GLY A O 1
ATOM 709 N N . ILE A 1 87 ? -10.233 2.525 20.099 1.00 96.00 87 ILE A N 1
ATOM 710 C CA . ILE A 1 87 ? -9.195 3.481 20.482 1.00 96.00 87 ILE A CA 1
ATOM 711 C C . ILE A 1 87 ? -8.031 3.384 19.500 1.00 96.00 87 ILE A C 1
ATOM 713 O O . ILE A 1 87 ? -7.562 2.302 19.145 1.00 96.00 87 ILE A O 1
ATOM 717 N N . THR A 1 88 ? -7.562 4.542 19.048 1.00 93.38 88 THR A N 1
ATOM 718 C CA . THR A 1 88 ? -6.337 4.683 18.256 1.00 93.38 88 THR A CA 1
ATOM 719 C C . THR A 1 88 ? -5.454 5.768 18.859 1.00 93.38 88 THR A C 1
ATOM 721 O O . THR A 1 88 ? -5.939 6.694 19.512 1.00 93.38 88 THR A O 1
ATOM 724 N N . LEU A 1 89 ? -4.144 5.652 18.660 1.00 90.62 89 LEU A N 1
ATOM 725 C CA . LEU A 1 89 ? -3.184 6.642 19.140 1.00 90.62 89 LEU A CA 1
ATOM 726 C C . LEU A 1 89 ? -3.115 7.801 18.150 1.00 90.62 89 LEU A C 1
ATOM 728 O O . LEU A 1 89 ? -3.056 7.585 16.940 1.00 90.62 89 LEU A O 1
ATOM 732 N N . THR A 1 90 ? -3.103 9.030 18.660 1.00 86.44 90 THR A N 1
ATOM 733 C CA . THR A 1 90 ? -2.961 10.225 17.827 1.00 86.44 90 THR A CA 1
ATOM 734 C C . THR A 1 90 ? -2.000 11.222 18.458 1.00 86.44 90 THR A C 1
ATOM 736 O O . THR A 1 90 ? -1.963 11.411 19.674 1.00 86.44 90 THR A O 1
ATOM 739 N N . ARG A 1 91 ? -1.213 11.894 17.620 1.00 85.38 91 ARG A N 1
ATOM 740 C CA . ARG A 1 91 ? -0.383 13.026 18.032 1.00 85.38 91 ARG A CA 1
ATOM 741 C C . ARG A 1 91 ? -1.145 14.311 17.766 1.00 85.38 91 ARG A C 1
ATOM 743 O O . ARG A 1 91 ? -1.534 14.576 16.635 1.00 85.38 91 ARG A O 1
ATOM 750 N N . LEU A 1 92 ? -1.396 15.067 18.829 1.00 87.06 92 LEU A N 1
ATOM 751 C CA . LEU A 1 92 ? -2.141 16.318 18.772 1.00 87.06 92 LEU A CA 1
ATOM 752 C C . LEU A 1 92 ? -1.151 17.468 18.726 1.00 87.06 92 LEU A C 1
ATOM 754 O O . LEU A 1 92 ? -0.317 17.581 19.623 1.00 87.06 92 LEU A O 1
ATOM 758 N N . VAL A 1 93 ? -1.230 18.292 17.690 1.00 87.38 93 VAL A N 1
ATOM 759 C CA . VAL A 1 93 ? -0.299 19.404 17.487 1.00 87.38 93 VAL A CA 1
ATOM 760 C C . VAL A 1 93 ? -0.973 20.703 17.862 1.00 87.38 93 VAL A C 1
ATOM 762 O O . VAL A 1 93 ? -2.138 20.883 17.548 1.00 87.38 93 VAL A O 1
ATOM 765 N N . PHE A 1 94 ? -0.255 21.608 18.513 1.00 88.31 94 PHE A N 1
ATOM 766 C CA . PHE A 1 94 ? -0.775 22.890 18.965 1.00 88.31 94 PHE A CA 1
ATOM 767 C C . PHE A 1 94 ? 0.075 24.023 18.403 1.00 88.31 94 PHE A C 1
ATOM 769 O O . PHE A 1 94 ? 1.312 23.981 18.419 1.00 88.31 94 PHE A O 1
ATOM 776 N N . GLU A 1 95 ? -0.614 25.048 17.914 1.00 88.69 95 GLU A N 1
ATOM 777 C CA . GLU A 1 95 ? -0.002 26.323 17.565 1.00 88.69 95 GLU A CA 1
ATOM 778 C C . GLU A 1 95 ? 0.362 27.116 18.827 1.00 88.69 95 GLU A C 1
ATOM 780 O O . GLU A 1 95 ? -0.270 26.921 19.871 1.00 88.69 95 GLU A O 1
ATOM 785 N N . PRO A 1 96 ? 1.366 28.013 18.766 1.00 86.75 96 PRO A N 1
ATOM 786 C CA . PRO A 1 96 ? 1.718 28.858 19.903 1.00 86.75 96 PRO A CA 1
ATOM 787 C C . PRO A 1 96 ? 0.498 29.605 20.456 1.00 86.75 96 PRO A C 1
ATOM 789 O O . PRO A 1 96 ? -0.169 30.336 19.731 1.00 86.75 96 PRO A O 1
ATOM 792 N N . GLY A 1 97 ? 0.209 29.411 21.745 1.00 85.62 97 GLY A N 1
ATOM 793 C CA . GLY A 1 97 ? -0.924 30.041 22.431 1.00 85.62 97 GLY A CA 1
ATOM 794 C C . GLY A 1 97 ? -2.289 29.376 22.207 1.00 85.62 97 GLY A C 1
ATOM 795 O O . GLY A 1 97 ? -3.246 29.766 22.871 1.00 85.62 97 GLY A O 1
ATOM 796 N N . SER A 1 98 ? -2.399 28.363 21.339 1.00 87.50 98 SER A N 1
ATOM 797 C CA . SER A 1 98 ? -3.661 27.646 21.131 1.00 87.50 98 SER A CA 1
ATOM 798 C C . SER A 1 98 ? -3.936 26.640 22.248 1.00 87.50 98 SER A C 1
ATOM 800 O O . SER A 1 98 ? -3.068 25.853 22.634 1.00 87.50 98 SER A O 1
ATOM 802 N N . THR A 1 99 ? -5.181 26.610 22.720 1.00 83.06 99 THR A N 1
ATOM 803 C CA . THR A 1 99 ? -5.694 25.587 23.644 1.00 83.06 99 THR A CA 1
ATOM 804 C C . THR A 1 99 ? -6.231 24.350 22.925 1.00 83.06 99 THR A C 1
ATOM 806 O O . THR A 1 99 ? -6.413 23.314 23.564 1.00 83.06 99 THR A O 1
ATOM 809 N N . HIS A 1 100 ? -6.455 24.437 21.610 1.00 85.06 100 HIS A N 1
ATOM 810 C CA . HIS A 1 100 ? -6.992 23.355 20.788 1.00 85.06 100 HIS A CA 1
ATOM 811 C C . HIS A 1 100 ? -5.976 22.882 19.746 1.00 85.06 100 HIS A C 1
ATOM 813 O O . HIS A 1 100 ? -5.200 23.690 19.216 1.00 85.06 100 HIS A O 1
ATOM 819 N N . PRO A 1 101 ? -5.962 21.576 19.444 1.00 86.69 101 PRO A N 1
ATOM 820 C CA . PRO A 1 101 ? -5.033 21.045 18.475 1.00 86.69 101 PRO A CA 1
ATOM 821 C C . PRO A 1 101 ? -5.430 21.402 17.040 1.00 86.69 101 PRO A C 1
ATOM 823 O O . PRO A 1 101 ? -6.599 21.361 16.658 1.00 86.69 101 PRO A O 1
ATOM 826 N N . THR A 1 102 ? -4.423 21.706 16.231 1.00 83.50 102 THR A N 1
ATOM 827 C CA . THR A 1 102 ? -4.549 21.934 14.792 1.00 83.50 102 THR A CA 1
ATOM 828 C C . THR A 1 102 ? -4.658 20.611 14.017 1.00 83.50 102 THR A C 1
ATOM 830 O O . THR A 1 102 ? -4.543 19.514 14.576 1.00 83.50 102 THR A O 1
ATOM 833 N N . TYR A 1 103 ? -4.908 20.719 12.714 1.00 73.69 103 TYR A N 1
ATOM 834 C CA . TYR A 1 103 ? -5.216 19.611 11.805 1.00 73.69 103 TYR A CA 1
ATOM 835 C C . TYR A 1 103 ? -4.071 19.251 10.857 1.00 73.69 103 TYR A C 1
ATOM 837 O O . TYR A 1 103 ? -4.285 18.515 9.896 1.00 73.69 103 TYR A O 1
ATOM 845 N N . PHE A 1 104 ? -2.859 19.745 11.119 1.00 70.25 104 PHE A N 1
ATOM 846 C CA . PHE A 1 104 ? -1.712 19.421 10.281 1.00 70.25 104 PHE A CA 1
ATOM 847 C C . PHE A 1 104 ? -1.451 17.911 10.258 1.00 70.25 104 PHE A C 1
ATOM 849 O O . PHE A 1 104 ? -1.364 17.240 11.291 1.00 70.25 104 PHE A O 1
ATOM 856 N N . SER A 1 105 ? -1.290 17.380 9.056 1.00 62.72 105 SER A N 1
ATOM 857 C CA . SER A 1 105 ? -0.799 16.034 8.818 1.00 62.72 105 SER A CA 1
ATOM 858 C C . SER A 1 105 ? 0.663 15.904 9.246 1.00 62.72 105 SER A C 1
ATOM 860 O O . SER A 1 105 ? 1.427 16.869 9.301 1.00 62.72 105 SER A O 1
ATOM 862 N N . THR A 1 106 ? 1.096 14.673 9.516 1.00 62.56 106 THR A N 1
ATOM 863 C CA . THR A 1 106 ? 2.502 14.376 9.824 1.00 62.56 106 THR A CA 1
ATOM 864 C C . THR A 1 106 ? 3.447 14.856 8.715 1.00 62.56 106 THR A C 1
ATOM 866 O O . THR A 1 106 ? 4.535 15.335 9.018 1.00 62.56 106 THR A O 1
ATOM 869 N N . ASP A 1 107 ? 3.016 14.783 7.450 1.00 59.06 107 ASP A N 1
ATOM 870 C CA . ASP A 1 107 ? 3.780 15.252 6.286 1.00 59.06 107 ASP A CA 1
ATOM 871 C C . ASP A 1 107 ? 3.928 16.787 6.250 1.00 59.06 107 ASP A C 1
ATOM 873 O O . ASP A 1 107 ? 4.919 17.287 5.720 1.00 59.06 107 ASP A O 1
ATOM 877 N N . GLU A 1 108 ? 2.975 17.536 6.816 1.00 65.12 108 GLU A N 1
ATOM 878 C CA . GLU A 1 108 ? 3.049 19.001 6.953 1.00 65.12 108 GLU A CA 1
ATOM 879 C C . GLU A 1 108 ? 3.945 19.430 8.123 1.00 65.12 108 GLU A C 1
ATOM 881 O O . GLU A 1 108 ? 4.537 20.508 8.096 1.00 65.12 108 GLU A O 1
ATOM 886 N N . LEU A 1 109 ? 4.060 18.586 9.150 1.00 64.12 109 LEU A N 1
ATOM 887 C CA . LEU A 1 109 ? 4.764 18.907 10.395 1.00 64.12 109 LEU A CA 1
ATOM 888 C C . LEU A 1 109 ? 6.227 18.494 10.405 1.00 64.12 109 LEU A C 1
ATOM 890 O O . LEU A 1 109 ? 7.049 19.150 11.045 1.00 64.12 109 LEU A O 1
ATOM 894 N N . PHE A 1 110 ? 6.551 17.395 9.732 1.00 64.62 110 PHE A N 1
ATOM 895 C CA . PHE A 1 110 ? 7.881 16.811 9.754 1.00 64.62 110 PHE A CA 1
ATOM 896 C C . PHE A 1 110 ? 8.414 16.713 8.332 1.00 64.62 110 PHE A C 1
ATOM 898 O O . PHE A 1 110 ? 7.809 16.103 7.451 1.00 64.62 110 PHE A O 1
ATOM 905 N N . SER A 1 111 ? 9.592 17.293 8.105 1.00 53.84 111 SER A N 1
ATOM 906 C CA . SER A 1 111 ? 10.300 17.103 6.841 1.00 53.84 111 SER A CA 1
ATOM 907 C C . SER A 1 111 ? 10.559 15.607 6.613 1.00 53.84 111 SER A C 1
ATOM 909 O O . SER A 1 111 ? 11.109 14.919 7.477 1.00 53.84 111 SER A O 1
ATOM 911 N N . LYS A 1 112 ? 10.155 15.089 5.442 1.00 50.56 112 LYS A N 1
ATOM 912 C CA . LYS A 1 112 ? 10.372 13.682 5.060 1.00 50.56 112 LYS A CA 1
ATOM 913 C C . LYS A 1 112 ? 11.832 13.294 5.308 1.00 50.56 112 LYS A C 1
ATOM 915 O O . LYS A 1 112 ? 12.734 13.861 4.699 1.00 50.56 112 LYS A O 1
ATOM 920 N N . GLY A 1 113 ? 12.051 12.325 6.197 1.00 43.72 113 GLY A N 1
ATOM 921 C CA . GLY A 1 113 ? 13.385 11.825 6.553 1.00 43.72 113 GLY A CA 1
ATOM 922 C C . GLY A 1 113 ? 13.887 12.213 7.948 1.00 43.72 113 GLY A C 1
ATOM 923 O O . GLY A 1 113 ? 14.823 11.575 8.423 1.00 43.72 113 GLY A O 1
ATOM 924 N N . LYS A 1 114 ? 13.256 13.171 8.642 1.00 49.75 114 LYS A N 1
ATOM 925 C CA . LYS A 1 114 ? 13.456 13.389 10.084 1.00 49.75 114 LYS A CA 1
ATOM 926 C C . LYS A 1 114 ? 12.212 12.901 10.827 1.00 49.75 114 LYS A C 1
ATOM 928 O O . LYS A 1 114 ? 11.159 13.518 10.735 1.00 49.75 114 LYS A O 1
ATOM 933 N N . TYR A 1 115 ? 12.338 11.794 11.557 1.00 59.28 115 TYR A N 1
ATOM 934 C CA . TYR A 1 115 ? 11.253 11.210 12.354 1.00 59.28 115 TYR A CA 1
ATOM 935 C C . TYR A 1 115 ? 11.625 11.279 13.839 1.00 59.28 115 TYR A C 1
ATOM 937 O O . TYR A 1 115 ? 12.294 10.378 14.348 1.00 59.28 115 TYR A O 1
ATOM 945 N N . PRO A 1 116 ? 11.287 12.385 14.519 1.00 63.06 116 PRO A N 1
ATOM 946 C CA . PRO A 1 116 ? 11.695 12.595 15.897 1.00 63.06 116 PRO A CA 1
ATOM 947 C C . PRO A 1 116 ? 10.992 11.649 16.861 1.00 63.06 116 PRO A C 1
ATOM 949 O O . PRO A 1 116 ? 9.952 11.075 16.546 1.00 63.06 116 PRO A O 1
ATOM 952 N N . GLU A 1 117 ? 11.525 11.540 18.079 1.00 63.25 117 GLU A N 1
ATOM 953 C CA . GLU A 1 117 ? 10.944 10.706 19.140 1.00 63.25 117 GLU A CA 1
ATOM 954 C C . GLU A 1 117 ? 9.466 11.014 19.413 1.00 63.25 117 GLU A C 1
ATOM 956 O O . GLU A 1 117 ? 8.722 10.126 19.820 1.00 63.25 117 GLU A O 1
ATOM 961 N N . VAL A 1 118 ? 9.018 12.237 19.102 1.00 61.97 118 VAL A N 1
ATOM 962 C CA . VAL A 1 118 ? 7.609 12.660 19.141 1.00 61.97 118 VAL A CA 1
ATOM 963 C C . VAL A 1 118 ? 6.670 11.778 18.312 1.00 61.97 118 VAL A C 1
ATOM 965 O O . VAL A 1 118 ? 5.475 11.770 18.575 1.00 61.97 118 VAL A O 1
ATOM 968 N N . LEU A 1 119 ? 7.171 11.022 17.333 1.00 70.38 119 LEU A N 1
ATOM 969 C CA . LEU A 1 119 ? 6.367 10.098 16.530 1.00 70.38 119 LEU A CA 1
ATOM 970 C C . LEU A 1 119 ? 6.268 8.694 17.140 1.00 70.38 119 LEU A C 1
ATOM 972 O O . LEU A 1 119 ? 5.474 7.883 16.670 1.00 70.38 119 LEU A O 1
ATOM 976 N N . ARG A 1 120 ? 7.021 8.391 18.207 1.00 80.31 120 ARG A N 1
ATOM 977 C CA . ARG A 1 120 ? 6.943 7.090 18.884 1.00 80.31 120 ARG A CA 1
ATOM 978 C C . ARG A 1 120 ? 5.614 6.966 19.632 1.00 80.31 120 ARG A C 1
ATOM 980 O O . ARG A 1 120 ? 5.279 7.790 20.478 1.00 80.31 120 ARG A O 1
ATOM 987 N N . HIS A 1 121 ? 4.867 5.916 19.328 1.00 84.19 121 HIS A N 1
ATOM 988 C CA . HIS A 1 121 ? 3.562 5.575 19.888 1.00 84.19 121 HIS A CA 1
ATOM 989 C C . HIS A 1 121 ? 3.665 4.679 21.130 1.00 84.19 121 HIS A C 1
ATOM 991 O O . HIS A 1 121 ? 2.816 4.757 22.011 1.00 84.19 121 HIS A O 1
ATOM 997 N N . GLN A 1 122 ? 4.721 3.869 21.236 1.00 81.31 122 GLN A N 1
ATOM 998 C CA . GLN A 1 122 ? 4.911 2.899 22.323 1.00 81.31 122 GLN A CA 1
ATOM 999 C C . GLN A 1 122 ? 4.731 3.477 23.748 1.00 81.31 122 GLN A C 1
ATOM 1001 O O . GLN A 1 122 ? 4.025 2.852 24.539 1.00 81.31 122 GLN A O 1
ATOM 1006 N N . PRO A 1 123 ? 5.257 4.672 24.098 1.00 82.75 123 PRO A N 1
ATOM 1007 C CA . PRO A 1 123 ? 5.045 5.254 25.430 1.00 82.75 123 PRO A CA 1
ATOM 1008 C C . PRO A 1 123 ? 3.586 5.623 25.747 1.00 82.75 123 PRO A C 1
ATOM 1010 O O . PRO A 1 123 ? 3.247 5.837 26.907 1.00 82.75 123 PRO A O 1
ATOM 1013 N N . MET A 1 124 ? 2.723 5.731 24.731 1.00 88.50 124 MET A N 1
ATOM 1014 C CA . MET A 1 124 ? 1.320 6.126 24.891 1.00 88.50 124 MET A CA 1
ATOM 1015 C C . MET A 1 124 ? 0.422 4.960 25.317 1.00 88.50 124 MET A C 1
ATOM 1017 O O . MET A 1 124 ? -0.659 5.201 25.842 1.00 88.50 124 MET A O 1
ATOM 1021 N N . LEU A 1 125 ? 0.856 3.710 25.122 1.00 89.81 125 LEU A N 1
ATOM 1022 C CA . LEU A 1 125 ? 0.034 2.519 25.376 1.00 89.81 125 LEU A CA 1
ATOM 1023 C C . LEU A 1 125 ? -0.460 2.452 26.828 1.00 89.81 125 LEU A C 1
ATOM 1025 O O . LEU A 1 125 ? -1.646 2.267 27.068 1.00 89.81 125 LEU A O 1
ATOM 1029 N N . ALA A 1 126 ? 0.416 2.732 27.797 1.00 86.94 126 ALA A N 1
ATOM 1030 C CA . ALA A 1 126 ? 0.062 2.721 29.219 1.00 86.94 126 ALA A CA 1
ATOM 1031 C C . ALA A 1 126 ? -0.980 3.787 29.616 1.00 86.94 126 ALA A C 1
ATOM 1033 O O . ALA A 1 126 ? -1.549 3.724 30.705 1.00 86.94 126 ALA A O 1
ATOM 1034 N N . GLY A 1 127 ? -1.201 4.810 28.786 1.00 91.38 127 GLY A N 1
ATOM 1035 C CA . GLY A 1 127 ? -2.230 5.809 29.055 1.00 91.38 127 GLY A CA 1
ATOM 1036 C C . GLY A 1 127 ? -3.623 5.414 28.564 1.00 91.38 127 GLY A C 1
ATOM 1037 O O . GLY A 1 127 ? -4.585 6.043 28.998 1.00 91.38 127 GLY A O 1
ATOM 1038 N N . ILE A 1 128 ? -3.759 4.356 27.751 1.00 93.88 128 ILE A N 1
ATOM 1039 C CA . ILE A 1 128 ? -5.075 3.800 27.397 1.00 93.88 128 ILE A CA 1
ATOM 1040 C C . ILE A 1 128 ? -5.755 3.252 28.655 1.00 93.88 128 ILE A C 1
ATOM 1042 O O . ILE A 1 128 ? -6.884 3.636 28.948 1.00 93.88 128 ILE A O 1
ATOM 1046 N N . ASP A 1 129 ? -5.049 2.453 29.459 1.00 93.00 129 ASP A N 1
ATOM 1047 C CA . ASP A 1 129 ? -5.605 1.889 30.697 1.00 93.00 129 ASP A CA 1
ATOM 1048 C C . ASP A 1 129 ? -6.050 2.983 31.683 1.00 93.00 129 ASP A C 1
ATOM 1050 O O . ASP A 1 129 ? -7.114 2.878 32.293 1.00 93.00 129 ASP A O 1
ATOM 1054 N N . ARG A 1 130 ? -5.290 4.085 31.794 1.00 94.69 130 ARG A N 1
ATOM 1055 C CA . ARG A 1 130 ? -5.678 5.244 32.623 1.00 94.69 130 ARG A CA 1
ATOM 1056 C C . ARG A 1 130 ? -6.929 5.947 32.105 1.00 94.69 130 ARG A C 1
ATOM 1058 O O . ARG A 1 130 ? -7.749 6.400 32.902 1.00 94.69 130 ARG A O 1
ATOM 1065 N N . LEU A 1 131 ? -7.069 6.063 30.787 1.00 96.12 131 LEU A N 1
ATOM 1066 C CA . LEU A 1 131 ? -8.242 6.667 30.165 1.00 96.12 131 LEU A CA 1
ATOM 1067 C C . LEU A 1 131 ? -9.491 5.809 30.395 1.00 96.12 131 LEU A C 1
ATOM 1069 O O . LEU A 1 131 ? -10.538 6.334 30.769 1.00 96.12 131 LEU A O 1
ATOM 1073 N N . ILE A 1 132 ? -9.372 4.492 30.227 1.00 96.38 132 ILE A N 1
ATOM 1074 C CA . ILE A 1 132 ? -10.467 3.550 30.479 1.00 96.38 132 ILE A CA 1
ATOM 1075 C C . ILE A 1 132 ? -10.853 3.531 31.958 1.00 96.38 132 ILE A C 1
ATOM 1077 O O . ILE A 1 132 ? -12.039 3.601 32.273 1.00 96.38 132 ILE A O 1
ATOM 1081 N N . ALA A 1 133 ? -9.875 3.507 32.868 1.00 95.81 133 ALA A N 1
ATOM 1082 C CA . ALA A 1 133 ? -10.134 3.574 34.304 1.00 95.81 133 ALA A CA 1
ATOM 1083 C C . ALA A 1 133 ? -10.901 4.850 34.689 1.00 95.81 133 ALA A C 1
ATOM 1085 O O . ALA A 1 133 ? -11.837 4.784 35.484 1.00 95.81 133 ALA A O 1
ATOM 1086 N N . PHE A 1 134 ? -10.555 5.993 34.086 1.00 96.38 134 PHE A N 1
ATOM 1087 C CA . PHE A 1 134 ? -11.297 7.240 34.274 1.00 96.38 134 PHE A CA 1
ATOM 1088 C C . PHE A 1 134 ? -12.749 7.127 33.797 1.00 96.38 134 PHE A C 1
ATOM 1090 O O . PHE A 1 134 ? -13.659 7.433 34.565 1.00 96.38 134 PHE A O 1
ATOM 1097 N N . PHE A 1 135 ? -12.987 6.656 32.567 1.00 96.56 135 PHE A N 1
ATOM 1098 C CA . PHE A 1 135 ? -14.356 6.492 32.069 1.00 96.56 135 PHE A CA 1
ATOM 1099 C C . PHE A 1 135 ? -15.172 5.545 32.952 1.00 96.56 135 PHE A C 1
ATOM 1101 O O . PHE A 1 135 ? -16.306 5.866 33.295 1.00 96.56 135 PHE A O 1
ATOM 1108 N N . ASN A 1 136 ? -14.594 4.422 33.379 1.00 96.25 136 ASN A N 1
ATOM 1109 C CA . ASN A 1 136 ? -15.298 3.420 34.183 1.00 96.25 136 ASN A CA 1
ATOM 1110 C C . ASN A 1 136 ? -15.574 3.876 35.620 1.00 96.25 136 ASN A C 1
ATOM 1112 O O . ASN A 1 136 ? -16.570 3.453 36.198 1.00 96.25 136 ASN A O 1
ATOM 1116 N N . ALA A 1 137 ? -14.759 4.776 36.178 1.00 94.81 137 ALA A N 1
ATOM 1117 C CA . ALA A 1 137 ? -15.061 5.411 37.461 1.00 94.81 137 ALA A CA 1
ATOM 1118 C C .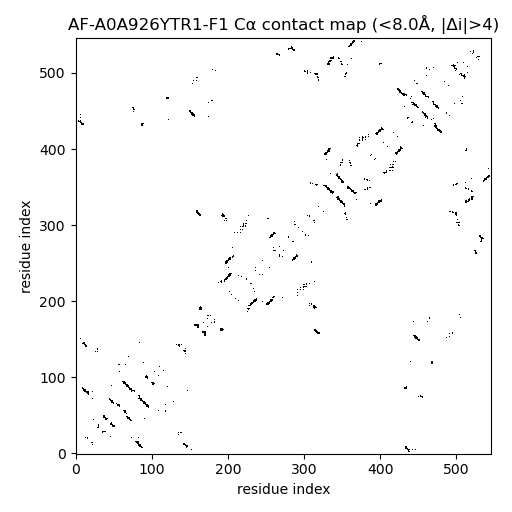 ALA A 1 137 ? -16.304 6.318 37.390 1.00 94.81 137 ALA A C 1
ATOM 1120 O O . ALA A 1 137 ? -16.982 6.512 38.396 1.00 94.81 137 ALA A O 1
ATOM 1121 N N . VAL A 1 138 ? -16.610 6.863 36.206 1.00 93.44 138 VAL A N 1
ATOM 1122 C CA . VAL A 1 138 ? -17.769 7.737 35.976 1.00 93.44 138 VAL A CA 1
ATOM 1123 C C . VAL A 1 138 ? -18.997 6.957 35.497 1.00 93.44 138 VAL A C 1
ATOM 1125 O O . VAL A 1 138 ? -20.115 7.236 35.921 1.00 93.44 138 VAL A O 1
ATOM 1128 N N . LEU A 1 139 ? -18.806 5.973 34.619 1.00 92.50 139 LEU A N 1
ATOM 1129 C CA . LEU A 1 139 ? -19.860 5.174 33.989 1.00 92.50 139 LEU A CA 1
ATOM 1130 C C . LEU A 1 139 ? -20.330 3.995 34.855 1.00 92.50 139 LEU A C 1
ATOM 1132 O O . LEU A 1 139 ? -20.677 2.968 34.294 1.00 92.50 139 LEU A O 1
ATOM 1136 N N . VAL A 1 140 ? -20.330 4.114 36.185 1.00 80.25 140 VAL A N 1
ATOM 1137 C CA . VAL A 1 140 ? -20.465 3.016 37.173 1.00 80.25 140 VAL A CA 1
ATOM 1138 C C . VAL A 1 140 ? -21.415 1.869 36.765 1.00 80.25 140 VAL A C 1
ATOM 1140 O O . VAL A 1 140 ? -21.036 0.708 36.878 1.00 80.25 140 VAL A O 1
ATOM 1143 N N . ASP A 1 141 ? -22.605 2.168 36.233 1.00 83.44 141 ASP A N 1
ATOM 1144 C CA . ASP A 1 141 ? -23.613 1.157 35.856 1.00 83.44 141 ASP A CA 1
ATOM 1145 C C . ASP A 1 141 ? -23.465 0.580 34.430 1.00 83.44 141 ASP A C 1
ATOM 1147 O O . ASP A 1 141 ? -24.136 -0.384 34.061 1.00 83.44 141 ASP A O 1
ATOM 1151 N N . LYS A 1 142 ? -22.644 1.207 33.584 1.00 87.56 142 LYS A N 1
ATOM 1152 C CA . LYS A 1 142 ? -22.444 0.894 32.159 1.00 87.56 142 LYS A CA 1
ATOM 1153 C C . LYS A 1 142 ? -20.977 1.100 31.748 1.00 87.56 142 LYS A C 1
ATOM 1155 O O . LYS A 1 142 ? -20.703 1.965 30.906 1.00 87.56 142 LYS A O 1
ATOM 1160 N N . PRO A 1 143 ? -20.032 0.348 32.336 1.00 93.19 143 PRO A N 1
ATOM 1161 C CA . PRO A 1 143 ? -18.613 0.532 32.065 1.00 93.19 143 PRO A CA 1
ATOM 1162 C C . PRO A 1 143 ? -18.269 0.262 30.594 1.00 93.19 143 PRO A C 1
ATOM 1164 O O . PRO A 1 143 ? -18.953 -0.478 29.886 1.00 93.19 143 PRO A O 1
ATOM 1167 N N . LEU A 1 144 ? -17.164 0.852 30.141 1.00 94.50 144 LEU A N 1
ATOM 1168 C CA . LEU A 1 144 ? -16.457 0.426 28.941 1.00 94.50 144 LEU A CA 1
ATOM 1169 C C . LEU A 1 144 ? -15.743 -0.894 29.230 1.00 94.50 144 LEU A C 1
ATOM 1171 O O . LEU A 1 144 ? -14.735 -0.938 29.943 1.00 94.50 144 LEU A O 1
ATOM 1175 N N . GLU A 1 145 ? -16.250 -1.966 28.637 1.00 94.12 145 GLU A N 1
ATOM 1176 C CA . GLU A 1 145 ? -15.695 -3.312 28.775 1.00 94.12 145 GLU A CA 1
ATOM 1177 C C . GLU A 1 145 ? -14.886 -3.676 27.537 1.00 94.12 145 GLU A C 1
ATOM 1179 O O . GLU A 1 145 ? -15.339 -3.467 26.413 1.00 94.12 145 GLU A O 1
ATOM 1184 N N . ARG A 1 146 ? -13.683 -4.231 27.702 1.00 94.06 146 ARG A N 1
ATOM 1185 C CA . ARG A 1 146 ? -12.891 -4.675 26.547 1.00 94.06 146 ARG A CA 1
ATOM 1186 C C . ARG A 1 146 ? -13.639 -5.797 25.821 1.00 94.06 146 ARG A C 1
ATOM 1188 O O . ARG A 1 146 ? -14.078 -6.762 26.439 1.00 94.06 146 ARG A O 1
ATOM 1195 N N . HIS A 1 147 ? -13.779 -5.675 24.506 1.00 92.25 147 HIS A N 1
ATOM 1196 C CA . HIS A 1 147 ? -14.515 -6.640 23.702 1.00 92.25 147 HIS A CA 1
ATOM 1197 C C . HIS A 1 147 ? -13.734 -7.955 23.578 1.00 92.25 147 HIS A C 1
ATOM 1199 O O . HIS A 1 147 ? -12.656 -7.992 22.987 1.00 92.25 147 HIS A O 1
ATOM 1205 N N . SER A 1 148 ? -14.289 -9.036 24.122 1.00 90.06 148 SER A N 1
ATOM 1206 C CA . SER A 1 148 ? -13.659 -10.362 24.183 1.00 90.06 148 SER A CA 1
ATOM 1207 C C . SER A 1 148 ? -14.134 -11.348 23.116 1.00 90.06 148 SER A C 1
ATOM 1209 O O . SER A 1 148 ? -13.478 -12.362 22.910 1.00 90.06 148 SER A O 1
ATOM 1211 N N . ASP A 1 149 ? -15.251 -11.074 22.435 1.00 92.06 149 ASP A N 1
ATOM 1212 C CA . ASP A 1 149 ? -15.899 -12.048 21.541 1.00 92.06 149 ASP A CA 1
ATOM 1213 C C . ASP A 1 149 ? -15.258 -12.032 20.149 1.00 92.06 149 ASP A C 1
ATOM 1215 O O . ASP A 1 149 ? -15.855 -11.629 19.149 1.00 92.06 149 ASP A O 1
ATOM 1219 N N . HIS A 1 150 ? -13.996 -12.437 20.089 1.00 94.25 150 HIS A N 1
ATOM 1220 C CA . HIS A 1 150 ? -13.216 -12.535 18.864 1.00 94.25 150 HIS A CA 1
ATOM 1221 C C . HIS A 1 150 ? -12.202 -13.674 18.958 1.00 94.25 150 HIS A C 1
ATOM 1223 O O . HIS A 1 150 ? -11.805 -14.083 20.049 1.00 94.25 150 HIS A O 1
ATOM 1229 N N . THR A 1 151 ? -11.753 -14.169 17.809 1.00 96.31 151 THR A N 1
ATOM 1230 C CA . THR A 1 151 ? -10.563 -15.024 17.726 1.00 96.31 151 THR A CA 1
ATOM 1231 C C . THR A 1 151 ? -9.387 -14.233 17.161 1.00 96.31 151 THR A C 1
ATOM 1233 O O . THR A 1 151 ? -9.564 -13.194 16.514 1.00 96.31 151 THR A O 1
ATOM 1236 N N . ILE A 1 152 ? -8.172 -14.694 17.458 1.00 96.56 152 ILE A N 1
ATOM 1237 C CA . ILE A 1 152 ? -6.930 -14.095 16.971 1.00 96.56 152 ILE A CA 1
ATOM 1238 C C . ILE A 1 152 ? -6.203 -15.139 16.133 1.00 96.56 152 ILE A C 1
ATOM 1240 O O . ILE A 1 152 ? -5.848 -16.193 16.650 1.00 96.56 152 ILE A O 1
ATOM 1244 N N . GLU A 1 153 ? -5.938 -14.809 14.874 1.00 96.25 153 GLU A N 1
ATOM 1245 C CA . GLU A 1 153 ? -5.147 -15.631 13.955 1.00 96.25 153 GLU A CA 1
ATOM 1246 C C . GLU A 1 153 ? -3.767 -15.009 13.720 1.00 96.25 153 GLU A C 1
ATOM 1248 O O . GLU A 1 153 ? -3.598 -13.785 13.782 1.00 96.25 153 GLU A O 1
ATOM 1253 N N . GLN A 1 154 ? -2.767 -15.853 13.455 1.00 94.62 154 GLN A N 1
ATOM 1254 C CA . GLN A 1 154 ? -1.372 -15.448 13.256 1.00 94.62 154 GLN A CA 1
ATOM 1255 C C . GLN A 1 154 ? -0.798 -16.055 11.981 1.00 94.62 154 GLN A C 1
ATOM 1257 O O . GLN A 1 154 ? -0.444 -17.230 11.949 1.00 94.62 154 GLN A O 1
ATOM 1262 N N . HIS A 1 155 ? -0.627 -15.234 10.946 1.00 94.38 155 HIS A N 1
ATOM 1263 C CA . HIS A 1 155 ? -0.206 -15.708 9.621 1.00 94.38 155 HIS A CA 1
ATOM 1264 C C . HIS A 1 155 ? 1.277 -15.490 9.291 1.00 94.38 155 HIS A C 1
ATOM 1266 O O . HIS A 1 155 ? 1.731 -15.925 8.234 1.00 94.38 155 HIS A O 1
ATOM 1272 N N . ALA A 1 156 ? 2.064 -14.866 10.177 1.00 92.50 156 ALA A N 1
ATOM 1273 C CA . ALA A 1 156 ? 3.480 -14.571 9.922 1.00 92.50 156 ALA A CA 1
ATOM 1274 C C . ALA A 1 156 ? 4.294 -15.813 9.513 1.00 92.50 156 ALA A C 1
ATOM 1276 O O . ALA A 1 156 ? 5.112 -15.762 8.597 1.00 92.50 156 ALA A O 1
ATOM 1277 N N . HIS A 1 157 ? 4.048 -16.952 10.157 1.00 94.94 157 HIS A N 1
ATOM 1278 C CA . HIS A 1 157 ? 4.775 -18.192 9.889 1.00 94.94 157 HIS A CA 1
ATOM 1279 C C . HIS A 1 157 ? 4.431 -18.817 8.526 1.00 94.94 157 HIS A C 1
ATOM 1281 O O . HIS A 1 157 ? 5.197 -19.630 8.020 1.00 94.94 157 HIS A O 1
ATOM 1287 N N . GLN A 1 158 ? 3.303 -18.427 7.925 1.00 96.81 158 GLN A N 1
ATOM 1288 C CA . GLN A 1 158 ? 2.829 -18.926 6.634 1.00 96.81 158 GLN A CA 1
ATOM 1289 C C . GLN A 1 158 ? 3.245 -18.030 5.467 1.00 96.81 158 GLN A C 1
ATOM 1291 O O . GLN A 1 158 ? 3.068 -18.422 4.322 1.00 96.81 158 GLN A O 1
ATOM 1296 N N . VAL A 1 159 ? 3.802 -16.840 5.711 1.00 97.56 159 VAL A N 1
ATOM 1297 C CA . VAL A 1 159 ? 4.279 -15.962 4.634 1.00 97.56 159 VAL A CA 1
ATOM 1298 C C . VAL A 1 159 ? 5.776 -16.153 4.438 1.00 97.56 159 VAL A C 1
ATOM 1300 O O . VAL A 1 159 ? 6.566 -15.922 5.353 1.00 97.56 159 VAL A O 1
ATOM 1303 N N . HIS A 1 160 ? 6.178 -16.566 3.239 1.00 97.38 160 HIS A N 1
ATOM 1304 C CA . HIS A 1 160 ? 7.570 -16.848 2.894 1.00 97.38 160 HIS A CA 1
ATOM 1305 C C . HIS A 1 160 ? 8.096 -15.875 1.841 1.00 97.38 160 HIS A C 1
ATOM 1307 O O . HIS A 1 160 ? 7.507 -15.727 0.780 1.00 97.38 160 HIS A O 1
ATOM 1313 N N . TYR A 1 161 ? 9.250 -15.270 2.096 1.00 97.25 161 TYR A N 1
ATOM 1314 C CA . TYR A 1 161 ? 10.046 -14.569 1.097 1.00 97.25 161 TYR A CA 1
ATOM 1315 C C . TYR A 1 161 ? 10.901 -15.582 0.339 1.00 97.25 161 TYR A C 1
ATOM 1317 O O . TYR A 1 161 ? 11.888 -16.089 0.880 1.00 97.25 161 TYR A O 1
ATOM 1325 N N . GLN A 1 162 ? 10.525 -15.862 -0.902 1.00 96.94 162 GLN A N 1
ATOM 1326 C CA . GLN A 1 162 ? 11.243 -16.747 -1.814 1.00 96.94 162 GLN A CA 1
ATOM 1327 C C . GLN A 1 162 ? 12.223 -15.932 -2.660 1.00 96.94 162 GLN A C 1
ATOM 1329 O O . GLN A 1 162 ? 11.799 -15.185 -3.541 1.00 96.94 162 GLN A O 1
ATOM 1334 N N . PHE A 1 163 ? 13.520 -16.062 -2.386 1.00 97.19 163 PHE A N 1
ATOM 1335 C CA . PHE A 1 163 ? 14.612 -15.535 -3.213 1.00 97.19 163 PHE A CA 1
ATOM 1336 C C . PHE A 1 163 ? 15.111 -16.621 -4.180 1.00 97.19 163 PHE A C 1
ATOM 1338 O O . PHE A 1 163 ? 14.696 -17.775 -4.093 1.00 97.19 163 PHE A O 1
ATOM 1345 N N . GLY A 1 164 ? 16.033 -16.283 -5.087 1.00 95.56 164 GLY A N 1
ATOM 1346 C CA . GLY A 1 164 ? 16.564 -17.252 -6.058 1.00 95.56 164 GLY A CA 1
ATOM 1347 C C . GLY A 1 164 ? 17.409 -18.373 -5.441 1.00 95.56 164 GLY A C 1
ATOM 1348 O O . GLY A 1 164 ? 17.580 -19.423 -6.051 1.00 95.56 164 GLY A O 1
ATOM 1349 N N . ASP A 1 165 ? 17.947 -18.157 -4.240 1.00 95.44 165 ASP A N 1
ATOM 1350 C CA . ASP A 1 165 ? 18.889 -19.061 -3.571 1.00 95.44 165 ASP A CA 1
ATOM 1351 C C . ASP A 1 165 ? 18.483 -19.473 -2.149 1.00 95.44 165 ASP A C 1
ATOM 1353 O O . ASP A 1 165 ? 19.155 -20.308 -1.541 1.00 95.44 165 ASP A O 1
ATOM 1357 N N . ARG A 1 166 ? 17.399 -18.912 -1.601 1.00 96.00 166 ARG A N 1
ATOM 1358 C CA . ARG A 1 166 ? 16.897 -19.243 -0.258 1.00 96.00 166 ARG A CA 1
ATOM 1359 C C . ARG A 1 166 ? 15.448 -18.811 -0.045 1.00 96.00 166 ARG A C 1
ATOM 1361 O O . ARG A 1 166 ? 14.926 -17.963 -0.759 1.00 96.00 166 ARG A O 1
ATOM 1368 N N . SER A 1 167 ? 14.853 -19.316 1.033 1.00 96.38 167 SER A N 1
ATOM 1369 C CA . SER A 1 167 ? 13.553 -18.890 1.559 1.00 96.38 167 SER A CA 1
ATOM 1370 C C . SER A 1 167 ? 13.710 -18.363 2.985 1.00 96.38 167 SER A C 1
ATOM 1372 O O . SER A 1 167 ? 14.464 -18.935 3.771 1.00 96.38 167 SER A O 1
ATOM 1374 N N . LEU A 1 168 ? 12.954 -17.324 3.346 1.00 96.62 168 LEU A N 1
ATOM 1375 C CA . LEU A 1 168 ? 12.834 -16.826 4.723 1.00 96.62 168 LEU A CA 1
ATOM 1376 C C . LEU A 1 168 ? 11.359 -16.688 5.100 1.00 96.62 168 LEU A C 1
ATOM 1378 O O . LEU A 1 168 ? 10.587 -16.115 4.341 1.00 96.62 168 LEU A O 1
ATOM 1382 N N . THR A 1 169 ? 10.959 -17.162 6.274 1.00 96.56 169 THR A N 1
ATOM 1383 C CA . THR A 1 169 ? 9.612 -16.889 6.808 1.00 96.56 169 THR A CA 1
ATOM 1384 C C . THR A 1 169 ? 9.508 -15.438 7.273 1.00 96.56 169 THR A C 1
ATOM 1386 O O . THR A 1 169 ? 10.495 -14.838 7.713 1.00 96.56 169 THR A O 1
ATOM 1389 N N . LEU A 1 170 ? 8.311 -14.857 7.239 1.00 95.94 170 LEU A N 1
ATOM 1390 C CA . LEU A 1 170 ? 8.083 -13.510 7.751 1.00 95.94 170 LEU A CA 1
ATOM 1391 C C . LEU A 1 170 ? 8.365 -13.431 9.257 1.00 95.94 170 LEU A C 1
ATOM 1393 O O . LEU A 1 170 ? 8.967 -12.450 9.691 1.00 95.94 170 LEU A O 1
ATOM 1397 N N . THR A 1 171 ? 8.075 -14.490 10.022 1.00 94.19 171 THR A N 1
ATOM 1398 C CA . THR A 1 171 ? 8.481 -14.607 11.434 1.00 94.19 171 THR A CA 1
ATOM 1399 C C . THR A 1 171 ? 9.992 -14.442 11.618 1.00 94.19 171 THR A C 1
ATOM 1401 O O . THR A 1 171 ? 10.403 -13.699 12.505 1.00 94.19 171 THR A O 1
ATOM 1404 N N . GLN A 1 172 ? 10.834 -15.059 10.776 1.00 94.06 172 GLN A N 1
ATOM 1405 C CA . GLN A 1 172 ? 12.296 -14.875 10.829 1.00 94.06 172 GLN A CA 1
ATOM 1406 C C . GLN A 1 172 ? 12.710 -13.441 10.486 1.00 94.06 172 GLN A C 1
ATOM 1408 O O . GLN A 1 172 ? 13.619 -12.890 11.106 1.00 94.06 172 GLN A O 1
ATOM 1413 N N . VAL A 1 173 ? 12.041 -12.819 9.513 1.00 92.19 173 VAL A N 1
ATOM 1414 C CA . VAL A 1 173 ? 12.362 -11.454 9.078 1.00 92.19 173 VAL A CA 1
ATOM 1415 C C . VAL A 1 173 ? 12.037 -10.429 10.169 1.00 92.19 173 VAL A C 1
ATOM 1417 O O . VAL A 1 173 ? 12.798 -9.479 10.341 1.00 92.19 173 VAL A O 1
ATOM 1420 N N . VAL A 1 174 ? 10.966 -10.611 10.948 1.00 90.50 174 VAL A N 1
ATOM 1421 C CA . VAL A 1 174 ? 10.545 -9.638 11.979 1.00 90.50 174 VAL A CA 1
ATOM 1422 C C . VAL A 1 174 ? 11.292 -9.757 13.311 1.00 90.50 174 VAL A C 1
ATOM 1424 O O . VAL A 1 174 ? 11.189 -8.841 14.128 1.00 90.50 174 VAL A O 1
ATOM 1427 N N . GLN A 1 175 ? 12.073 -10.823 13.528 1.00 89.00 175 GLN A N 1
ATOM 1428 C CA . GLN A 1 175 ? 12.890 -10.984 14.740 1.00 89.00 175 GLN A CA 1
ATOM 1429 C C . GLN A 1 175 ? 13.893 -9.831 14.928 1.00 89.00 175 GLN A C 1
ATOM 1431 O O . GLN A 1 175 ? 14.298 -9.205 13.945 1.00 89.00 175 GLN A O 1
ATOM 1436 N N . PRO A 1 176 ? 14.367 -9.553 16.160 1.00 85.50 176 PRO A N 1
ATOM 1437 C CA . PRO A 1 176 ? 15.457 -8.605 16.387 1.00 85.50 176 PRO A CA 1
ATOM 1438 C C . PRO A 1 176 ? 16.658 -8.890 15.462 1.00 85.50 176 PRO A C 1
ATOM 1440 O O . PRO A 1 176 ? 17.041 -10.049 15.317 1.00 85.50 176 PRO A O 1
ATOM 1443 N N . PRO A 1 177 ? 17.267 -7.871 14.823 1.00 85.38 177 PRO A N 1
ATOM 1444 C CA . PRO A 1 177 ? 17.104 -6.428 15.037 1.00 85.38 177 PRO A CA 1
ATOM 1445 C C . PRO A 1 177 ? 15.914 -5.764 14.308 1.00 85.38 177 PRO A C 1
ATOM 1447 O O . PRO A 1 177 ? 15.820 -4.535 14.323 1.00 85.38 177 PRO A O 1
ATOM 1450 N N . GLY A 1 178 ? 15.030 -6.536 13.674 1.00 85.25 178 GLY A N 1
ATOM 1451 C CA . GLY A 1 178 ? 13.758 -6.088 13.104 1.00 85.25 178 GLY A CA 1
ATOM 1452 C C . GLY A 1 178 ? 13.680 -6.181 11.578 1.00 85.25 178 GLY A C 1
ATOM 1453 O O . GLY A 1 178 ? 14.697 -6.255 10.876 1.00 85.25 178 GLY A O 1
ATOM 1454 N N . LEU A 1 179 ? 12.445 -6.096 11.073 1.00 88.19 179 LEU A N 1
ATOM 1455 C CA . LEU A 1 179 ? 12.082 -6.315 9.669 1.00 88.19 179 LEU A CA 1
ATOM 1456 C C . LEU A 1 179 ? 12.975 -5.563 8.673 1.00 88.19 179 LEU A C 1
ATOM 1458 O O . LEU A 1 179 ? 13.559 -6.175 7.781 1.00 88.19 179 LEU A O 1
ATOM 1462 N N . SER A 1 180 ? 13.149 -4.250 8.849 1.00 87.06 180 SER A N 1
ATOM 1463 C CA . SER A 1 180 ? 13.889 -3.417 7.891 1.00 87.06 180 SER A CA 1
ATOM 1464 C C . SER A 1 180 ? 15.340 -3.850 7.708 1.00 87.06 180 SER A C 1
ATOM 1466 O O . SER A 1 180 ? 15.874 -3.764 6.601 1.00 87.06 180 SER A O 1
ATOM 1468 N N . ARG A 1 181 ? 15.995 -4.266 8.800 1.00 89.25 181 ARG A N 1
ATOM 1469 C CA . ARG A 1 181 ? 17.415 -4.646 8.810 1.00 89.25 181 ARG A CA 1
ATOM 1470 C C . ARG A 1 181 ? 17.602 -6.060 8.284 1.00 89.25 181 ARG A C 1
ATOM 1472 O O . ARG A 1 181 ? 18.472 -6.267 7.442 1.00 89.25 181 ARG A O 1
ATOM 1479 N N . ASN A 1 182 ? 16.768 -6.995 8.731 1.00 92.88 182 ASN A N 1
ATOM 1480 C CA . ASN A 1 182 ? 16.829 -8.384 8.285 1.00 92.88 182 ASN A CA 1
ATOM 1481 C C . ASN A 1 182 ? 16.507 -8.501 6.798 1.00 92.88 182 ASN A C 1
ATOM 1483 O O . ASN A 1 182 ? 17.255 -9.140 6.061 1.00 92.88 182 ASN A O 1
ATOM 1487 N N . LEU A 1 183 ? 15.466 -7.806 6.331 1.00 92.88 183 LEU A N 1
ATOM 1488 C CA . LEU A 1 183 ? 15.106 -7.824 4.920 1.00 92.88 183 LEU A CA 1
ATOM 1489 C C . LEU A 1 183 ? 16.160 -7.128 4.053 1.00 92.88 183 LEU A C 1
ATOM 1491 O O . LEU A 1 183 ? 16.511 -7.655 3.007 1.00 92.88 183 LEU A O 1
ATOM 1495 N N . LEU A 1 184 ? 16.746 -6.006 4.495 1.00 92.94 184 LEU A N 1
ATOM 1496 C CA . LEU A 1 184 ? 17.867 -5.386 3.775 1.00 92.94 184 LEU A CA 1
ATOM 1497 C C . LEU A 1 184 ? 19.093 -6.308 3.709 1.00 92.94 184 LEU A C 1
ATOM 1499 O O . LEU A 1 184 ? 19.762 -6.363 2.679 1.00 92.94 184 LEU A O 1
ATOM 1503 N N . SER A 1 185 ? 19.400 -7.020 4.795 1.00 94.56 185 SER A N 1
ATOM 1504 C CA . SER A 1 185 ? 20.467 -8.025 4.806 1.00 94.56 185 SER A CA 1
ATOM 1505 C C . SER A 1 185 ? 20.183 -9.125 3.782 1.00 94.56 185 SER A C 1
ATOM 1507 O O . SER A 1 185 ? 21.063 -9.478 2.993 1.00 94.56 185 SER A O 1
ATOM 1509 N N . ALA A 1 186 ? 18.933 -9.596 3.726 1.00 95.19 186 ALA A N 1
ATOM 1510 C CA . ALA A 1 186 ? 18.517 -10.612 2.773 1.00 95.19 186 ALA A CA 1
ATOM 1511 C C . ALA A 1 186 ? 18.636 -10.117 1.319 1.00 95.19 186 ALA A C 1
ATOM 1513 O O . ALA A 1 186 ? 19.309 -10.728 0.494 1.00 95.19 186 ALA A O 1
ATOM 1514 N N . VAL A 1 187 ? 18.084 -8.936 1.040 1.00 94.81 187 VAL A N 1
ATOM 1515 C CA . VAL A 1 187 ? 18.150 -8.236 -0.253 1.00 94.81 187 VAL A CA 1
ATOM 1516 C C . VAL A 1 187 ? 19.589 -8.050 -0.742 1.00 94.81 187 VAL A C 1
ATOM 1518 O O . VAL A 1 187 ? 19.839 -8.139 -1.936 1.00 94.81 187 VAL A O 1
ATOM 1521 N N . ARG A 1 188 ? 20.550 -7.800 0.154 1.00 94.88 188 ARG A N 1
ATOM 1522 C CA . ARG A 1 188 ? 21.967 -7.598 -0.205 1.00 94.88 188 ARG A CA 1
ATOM 1523 C C . ARG A 1 188 ? 22.738 -8.878 -0.503 1.00 94.88 188 ARG A C 1
ATOM 1525 O O . ARG A 1 188 ? 23.804 -8.796 -1.094 1.00 94.88 188 ARG A O 1
ATOM 1532 N N . SER A 1 189 ? 22.265 -10.021 -0.017 1.00 94.44 189 SER A N 1
ATOM 1533 C CA . SER A 1 189 ? 23.027 -11.276 -0.036 1.00 94.44 189 SER A CA 1
ATOM 1534 C C . SER A 1 189 ? 22.358 -12.396 -0.827 1.00 94.44 189 SER A C 1
ATOM 1536 O O . SER A 1 189 ? 22.894 -13.497 -0.852 1.00 94.44 189 SER A O 1
ATOM 1538 N N . SER A 1 190 ? 21.204 -12.134 -1.445 1.00 94.94 190 SER A N 1
ATOM 1539 C CA . SER A 1 190 ? 20.459 -13.112 -2.240 1.00 94.94 190 SER A CA 1
ATOM 1540 C C . SER A 1 190 ? 20.514 -12.831 -3.731 1.00 94.94 190 SER A C 1
ATOM 1542 O O . SER A 1 190 ? 20.547 -11.678 -4.157 1.00 94.94 190 SER A O 1
ATOM 1544 N N . ALA A 1 191 ? 20.403 -13.900 -4.514 1.00 96.69 191 ALA A N 1
ATOM 1545 C CA . ALA A 1 191 ? 20.047 -13.821 -5.925 1.00 96.69 191 ALA A CA 1
ATOM 1546 C C . ALA A 1 191 ? 18.571 -13.427 -6.126 1.00 96.69 191 ALA A C 1
ATOM 1548 O O . ALA A 1 191 ? 17.706 -13.767 -5.310 1.00 96.69 191 ALA A O 1
ATOM 1549 N N . ALA A 1 192 ? 18.271 -12.766 -7.250 1.00 97.31 192 ALA A N 1
ATOM 1550 C CA . ALA A 1 192 ? 16.893 -12.538 -7.671 1.00 97.31 192 ALA A CA 1
ATOM 1551 C C . ALA A 1 192 ? 16.158 -13.872 -7.879 1.00 97.31 192 ALA A C 1
ATOM 1553 O O . ALA A 1 192 ? 16.695 -14.787 -8.501 1.00 97.31 192 ALA A O 1
ATOM 1554 N N . ALA A 1 193 ? 14.924 -13.968 -7.380 1.00 96.94 193 ALA A N 1
ATOM 1555 C CA . ALA A 1 193 ? 14.028 -15.096 -7.633 1.00 96.94 193 ALA A CA 1
ATOM 1556 C C . ALA A 1 193 ? 13.785 -15.312 -9.131 1.00 96.94 193 ALA A C 1
ATOM 1558 O O . ALA A 1 193 ? 13.754 -16.448 -9.599 1.00 96.94 193 ALA A O 1
ATOM 1559 N N . VAL A 1 194 ? 13.656 -14.218 -9.883 1.00 96.38 194 VAL A N 1
ATOM 1560 C CA . VAL A 1 194 ? 13.626 -14.229 -11.347 1.00 96.38 194 VAL A CA 1
ATOM 1561 C C . VAL A 1 194 ? 14.584 -13.149 -11.849 1.00 96.38 194 VAL A C 1
ATOM 1563 O O . VAL A 1 194 ? 14.219 -11.970 -11.867 1.00 96.38 194 VAL A O 1
ATOM 1566 N N . PRO A 1 195 ? 15.831 -13.507 -12.204 1.00 97.06 195 PRO A N 1
ATOM 1567 C CA . PRO A 1 195 ? 16.760 -12.560 -12.804 1.00 97.06 195 PRO A CA 1
ATOM 1568 C C . PRO A 1 195 ? 16.280 -12.153 -14.204 1.00 97.06 195 PRO A C 1
ATOM 1570 O O . PRO A 1 195 ? 15.574 -12.905 -14.875 1.00 97.06 195 PRO A O 1
ATOM 1573 N N . ALA A 1 196 ? 16.686 -10.967 -14.657 1.00 97.06 196 ALA A N 1
ATOM 1574 C CA . ALA A 1 196 ? 16.350 -10.458 -15.985 1.00 97.06 196 ALA A CA 1
ATOM 1575 C C . ALA A 1 196 ? 17.589 -9.939 -16.724 1.00 97.06 196 ALA A C 1
ATOM 1577 O O . ALA A 1 196 ? 18.613 -9.620 -16.113 1.00 97.06 196 ALA A O 1
ATOM 1578 N N . THR A 1 197 ? 17.474 -9.822 -18.047 1.00 97.69 197 THR A N 1
ATOM 1579 C CA . THR A 1 197 ? 18.454 -9.119 -18.881 1.00 97.69 197 THR A CA 1
ATOM 1580 C C . THR A 1 197 ? 17.981 -7.686 -19.101 1.00 97.69 197 THR A C 1
ATOM 1582 O O . THR A 1 197 ? 16.882 -7.465 -19.615 1.00 97.69 197 THR A O 1
ATOM 1585 N N . VAL A 1 198 ? 18.799 -6.710 -18.712 1.00 97.00 198 VAL A N 1
ATOM 1586 C CA . VAL A 1 198 ? 18.443 -5.287 -18.691 1.00 97.00 198 VAL A CA 1
ATOM 1587 C C . VAL A 1 198 ? 19.500 -4.466 -19.420 1.00 97.00 198 VAL A C 1
ATOM 1589 O O . VAL A 1 198 ? 20.695 -4.613 -19.173 1.00 97.00 198 VAL A O 1
ATOM 1592 N N . ARG A 1 199 ? 19.061 -3.545 -20.276 1.00 97.06 199 ARG A N 1
ATOM 1593 C CA . ARG A 1 199 ? 19.928 -2.505 -20.840 1.00 97.06 199 ARG A CA 1
ATOM 1594 C C . ARG A 1 199 ? 19.583 -1.190 -20.153 1.00 97.06 199 ARG A C 1
ATOM 1596 O O . ARG A 1 199 ? 18.433 -0.762 -20.213 1.00 97.06 199 ARG A O 1
ATOM 1603 N N . LEU A 1 200 ? 20.542 -0.575 -19.462 1.00 97.75 200 LEU A N 1
ATOM 1604 C CA . LEU A 1 200 ? 20.341 0.695 -18.762 1.00 97.75 200 LEU A CA 1
ATOM 1605 C C . LEU A 1 200 ? 20.923 1.853 -19.564 1.00 97.75 200 LEU A C 1
ATOM 1607 O O . LEU A 1 200 ? 22.113 1.860 -19.869 1.00 97.75 200 LEU A O 1
ATOM 1611 N N . GLY A 1 201 ? 20.100 2.857 -19.844 1.00 97.12 201 GLY A N 1
ATOM 1612 C CA . GLY A 1 201 ? 20.537 4.125 -20.424 1.00 97.12 201 GLY A CA 1
ATOM 1613 C C . GLY A 1 201 ? 20.392 5.258 -19.413 1.00 97.12 201 GLY A C 1
ATOM 1614 O O . GLY A 1 201 ? 19.307 5.435 -18.871 1.00 97.12 201 GLY A O 1
ATOM 1615 N N . VAL A 1 202 ? 21.442 6.030 -19.130 1.00 96.50 202 VAL A N 1
ATOM 1616 C CA . VAL A 1 202 ? 21.364 7.198 -18.226 1.00 96.50 202 VAL A CA 1
ATOM 1617 C C . VAL A 1 202 ? 21.325 8.476 -19.051 1.00 96.50 202 VAL A C 1
ATOM 1619 O O . VAL A 1 202 ? 22.227 8.709 -19.845 1.00 96.50 202 VAL A O 1
ATOM 1622 N N . ILE A 1 203 ? 20.335 9.344 -18.835 1.00 92.81 203 ILE A N 1
ATOM 1623 C CA . ILE A 1 203 ? 20.330 10.686 -19.448 1.00 92.81 203 ILE A CA 1
ATOM 1624 C C . ILE A 1 203 ? 21.132 11.636 -18.547 1.00 92.81 203 ILE A C 1
ATOM 1626 O O . ILE A 1 203 ? 20.566 12.411 -17.783 1.00 92.81 203 ILE A O 1
ATOM 1630 N N . SER A 1 204 ? 22.464 11.535 -18.558 1.00 89.75 204 SER A N 1
ATOM 1631 C CA . SER A 1 204 ? 23.318 12.237 -17.582 1.00 89.75 204 SER A CA 1
ATOM 1632 C C . SER A 1 204 ? 23.343 13.763 -17.757 1.00 89.75 204 SER A C 1
ATOM 1634 O O . SER A 1 204 ? 23.601 14.497 -16.801 1.00 89.75 204 SER A O 1
ATOM 1636 N N . THR A 1 205 ? 23.057 14.246 -18.964 1.00 86.69 205 THR A N 1
ATOM 1637 C CA . THR A 1 205 ? 23.114 15.662 -19.356 1.00 86.69 205 THR A CA 1
ATOM 1638 C C . THR A 1 205 ? 21.827 16.434 -19.077 1.00 86.69 205 THR A C 1
ATOM 1640 O O . THR A 1 205 ? 21.825 17.654 -19.214 1.00 86.69 205 THR A O 1
ATOM 1643 N N . SER A 1 206 ? 20.749 15.774 -18.630 1.00 85.25 206 SER A N 1
ATOM 1644 C CA . SER A 1 206 ? 19.507 16.460 -18.225 1.00 85.25 206 SER A CA 1
ATOM 1645 C C . SER A 1 206 ? 19.622 17.185 -16.876 1.00 85.25 206 SER A C 1
ATOM 1647 O O . SER A 1 206 ? 18.677 17.833 -16.428 1.00 85.25 206 SER A O 1
ATOM 1649 N N . VAL A 1 207 ? 20.776 17.078 -16.213 1.00 89.00 207 VAL A N 1
ATOM 1650 C CA . VAL A 1 207 ? 21.066 17.641 -14.892 1.00 89.00 207 VAL A CA 1
ATOM 1651 C C . VAL A 1 207 ? 22.463 18.257 -14.872 1.00 89.00 207 VAL A C 1
ATOM 1653 O O . VAL A 1 207 ? 23.352 17.829 -15.606 1.00 89.00 207 VAL A O 1
ATOM 1656 N N . ARG A 1 208 ? 22.696 19.233 -13.988 1.00 88.69 208 ARG A N 1
ATOM 1657 C CA . ARG A 1 208 ? 24.000 19.905 -13.850 1.00 88.69 208 ARG A CA 1
ATOM 1658 C C . ARG A 1 208 ? 25.069 18.962 -13.304 1.00 88.69 208 ARG A C 1
ATOM 1660 O O . ARG A 1 208 ? 26.243 19.097 -13.634 1.00 88.69 208 ARG A O 1
ATOM 1667 N N . ASN A 1 209 ? 24.679 18.023 -12.440 1.00 90.06 209 ASN A N 1
ATOM 1668 C CA . ASN A 1 209 ? 25.599 17.066 -11.822 1.00 90.06 209 ASN A CA 1
ATOM 1669 C C . ASN A 1 209 ? 25.582 15.695 -12.522 1.00 90.06 209 ASN A C 1
ATOM 1671 O O . ASN A 1 209 ? 25.172 14.686 -11.936 1.00 90.06 209 ASN A O 1
ATOM 1675 N N . SER A 1 210 ? 26.060 15.650 -13.767 1.00 91.88 210 SER A N 1
ATOM 1676 C CA . SER A 1 210 ? 26.122 14.427 -14.583 1.00 91.88 210 SER A CA 1
ATOM 1677 C C . SER A 1 210 ? 26.949 13.310 -13.931 1.00 91.88 210 SER A C 1
ATOM 1679 O O . SER A 1 210 ? 26.568 12.141 -13.976 1.00 91.88 210 SER A O 1
ATOM 1681 N N . ASN A 1 211 ? 28.024 13.658 -13.213 1.00 92.31 211 ASN A N 1
ATOM 1682 C CA . ASN A 1 211 ? 28.840 12.688 -12.472 1.00 92.31 211 ASN A CA 1
ATOM 1683 C C . ASN A 1 211 ? 28.044 11.976 -11.368 1.00 92.31 211 ASN A C 1
ATOM 1685 O O . ASN A 1 211 ? 28.164 10.761 -11.193 1.00 92.31 211 ASN A O 1
ATOM 1689 N N . ALA A 1 212 ? 27.213 12.707 -10.616 1.00 92.69 212 ALA A N 1
ATOM 1690 C CA . ALA A 1 212 ? 26.338 12.094 -9.620 1.00 92.69 212 ALA A CA 1
ATOM 1691 C C . ALA A 1 212 ? 25.269 11.211 -10.276 1.00 92.69 212 ALA A C 1
ATOM 1693 O O . ALA A 1 212 ? 24.990 10.128 -9.756 1.00 92.69 212 ALA A O 1
ATOM 1694 N N . ALA A 1 213 ? 24.716 11.642 -11.415 1.00 93.56 213 ALA A N 1
ATOM 1695 C CA . ALA A 1 213 ? 23.751 10.858 -12.178 1.00 93.56 213 ALA A CA 1
ATOM 1696 C C . ALA A 1 213 ? 24.334 9.501 -12.599 1.00 93.56 213 ALA A C 1
ATOM 1698 O O . ALA A 1 213 ? 23.744 8.466 -12.278 1.00 93.56 213 ALA A O 1
ATOM 1699 N N . LEU A 1 214 ? 25.516 9.502 -13.222 1.00 94.81 214 LEU A N 1
ATOM 1700 C CA . LEU A 1 214 ? 26.208 8.285 -13.651 1.00 94.81 214 LEU A CA 1
ATOM 1701 C C . LEU A 1 214 ? 26.595 7.394 -12.474 1.00 94.81 214 LEU A C 1
ATOM 1703 O O . LEU A 1 214 ? 26.354 6.193 -12.516 1.00 94.81 214 LEU A O 1
ATOM 1707 N N . ARG A 1 215 ? 27.114 7.965 -11.381 1.00 95.50 215 ARG A N 1
ATOM 1708 C CA . ARG A 1 215 ? 27.473 7.195 -10.178 1.00 95.50 215 ARG A CA 1
ATOM 1709 C C . ARG A 1 215 ? 26.281 6.433 -9.592 1.00 95.50 215 ARG A C 1
ATOM 1711 O O . ARG A 1 215 ? 26.449 5.303 -9.139 1.00 95.50 215 ARG A O 1
ATOM 1718 N N . ILE A 1 216 ? 25.090 7.037 -9.572 1.00 95.25 216 ILE A N 1
ATOM 1719 C CA . ILE A 1 216 ? 23.873 6.352 -9.109 1.00 95.25 216 ILE A CA 1
ATOM 1720 C C . ILE A 1 216 ? 23.473 5.251 -10.099 1.00 95.25 216 ILE A C 1
ATOM 1722 O O . ILE A 1 216 ? 23.169 4.147 -9.654 1.00 95.25 216 ILE A O 1
ATOM 1726 N N . GLY A 1 217 ? 23.531 5.513 -11.410 1.00 96.00 217 GLY A N 1
ATOM 1727 C CA . GLY A 1 217 ? 23.281 4.498 -12.441 1.00 96.00 217 GLY A CA 1
ATOM 1728 C C . GLY A 1 217 ? 24.208 3.284 -12.313 1.00 96.00 217 GLY A C 1
ATOM 1729 O O . GLY A 1 217 ? 23.735 2.149 -12.281 1.00 96.00 217 GLY A O 1
ATOM 1730 N N . THR A 1 218 ? 25.507 3.519 -12.115 1.00 97.12 218 THR A N 1
ATOM 1731 C CA . THR A 1 218 ? 26.508 2.481 -11.821 1.00 97.12 218 THR A CA 1
ATOM 1732 C C . THR A 1 218 ? 26.141 1.689 -10.569 1.00 97.12 218 THR A C 1
ATOM 1734 O O . THR A 1 218 ? 26.108 0.466 -10.608 1.00 97.12 218 THR A O 1
ATOM 1737 N N . ALA A 1 219 ? 25.764 2.364 -9.480 1.00 97.56 219 ALA A N 1
ATOM 1738 C CA . ALA A 1 219 ? 25.371 1.681 -8.249 1.00 97.56 219 ALA A CA 1
ATOM 1739 C C . ALA A 1 219 ? 24.103 0.818 -8.408 1.00 97.56 219 ALA A C 1
ATOM 1741 O O . ALA A 1 219 ? 23.964 -0.177 -7.700 1.00 97.56 219 ALA A O 1
ATOM 1742 N N . VAL A 1 220 ? 23.172 1.191 -9.295 1.00 97.44 220 VAL A N 1
ATOM 1743 C CA . VAL A 1 220 ? 21.995 0.370 -9.631 1.00 97.44 220 VAL A CA 1
ATOM 1744 C C . VAL A 1 220 ? 22.405 -0.850 -10.453 1.00 97.44 220 VAL A C 1
ATOM 1746 O O . VAL A 1 220 ? 21.976 -1.957 -10.133 1.00 97.44 220 VAL A O 1
ATOM 1749 N N . ARG A 1 221 ? 23.261 -0.666 -11.466 1.00 97.75 221 ARG A N 1
ATOM 1750 C CA . ARG A 1 221 ? 23.823 -1.765 -12.266 1.00 97.75 221 ARG A CA 1
ATOM 1751 C C . ARG A 1 221 ? 24.515 -2.797 -11.376 1.00 97.75 221 ARG A C 1
ATOM 1753 O O . ARG A 1 221 ? 24.223 -3.979 -11.512 1.00 97.75 221 ARG A O 1
ATOM 1760 N N . ASP A 1 222 ? 25.378 -2.352 -10.465 1.00 97.88 222 ASP A N 1
ATOM 1761 C CA . ASP A 1 222 ? 26.144 -3.244 -9.587 1.00 97.88 222 ASP A CA 1
ATOM 1762 C C . ASP A 1 222 ? 25.210 -4.099 -8.714 1.00 97.88 222 ASP A C 1
ATOM 1764 O O . ASP A 1 222 ? 25.375 -5.308 -8.631 1.00 97.88 222 ASP A O 1
ATOM 1768 N N . VAL A 1 223 ? 24.148 -3.503 -8.155 1.00 97.75 223 VAL A N 1
ATOM 1769 C CA . VAL A 1 223 ? 23.141 -4.251 -7.377 1.00 97.75 223 VAL A CA 1
ATOM 1770 C C . VAL A 1 223 ? 22.412 -5.291 -8.231 1.00 97.75 223 VAL A C 1
ATOM 1772 O O . VAL A 1 223 ? 22.171 -6.404 -7.775 1.00 97.75 223 VAL A O 1
ATOM 1775 N N . LEU A 1 224 ? 22.044 -4.952 -9.468 1.00 98.06 224 LEU A N 1
ATOM 1776 C CA . LEU A 1 224 ? 21.399 -5.914 -10.363 1.00 98.06 224 LEU A CA 1
ATOM 1777 C C . LEU A 1 224 ? 22.349 -7.071 -10.725 1.00 98.06 224 LEU A C 1
ATOM 1779 O O . LEU A 1 224 ? 21.909 -8.219 -10.791 1.00 98.06 224 LEU A O 1
ATOM 1783 N N . GLN A 1 225 ? 23.640 -6.789 -10.923 1.00 97.88 225 GLN A N 1
ATOM 1784 C CA . GLN A 1 225 ? 24.667 -7.812 -11.148 1.00 97.88 225 GLN A CA 1
ATOM 1785 C C . GLN A 1 225 ? 24.848 -8.713 -9.919 1.00 97.88 225 GLN A C 1
ATOM 1787 O O . GLN A 1 225 ? 24.890 -9.934 -10.075 1.00 97.88 225 GLN A O 1
ATOM 1792 N N . ASP A 1 226 ? 24.858 -8.144 -8.709 1.00 97.12 226 ASP A N 1
ATOM 1793 C CA . ASP A 1 226 ? 24.881 -8.903 -7.448 1.00 97.12 226 ASP A CA 1
ATOM 1794 C C . ASP A 1 226 ? 23.673 -9.855 -7.348 1.00 97.12 226 ASP A C 1
ATOM 1796 O O . ASP A 1 226 ? 23.786 -10.987 -6.875 1.00 97.12 226 ASP A O 1
ATOM 1800 N N . TRP A 1 227 ? 22.518 -9.443 -7.881 1.00 97.94 227 TRP A N 1
ATOM 1801 C CA . TRP A 1 227 ? 21.314 -10.277 -7.993 1.00 97.94 227 TRP A CA 1
ATOM 1802 C C . TRP A 1 227 ? 21.322 -11.258 -9.168 1.00 97.94 227 TRP A C 1
ATOM 1804 O O . TRP A 1 227 ? 20.294 -11.880 -9.446 1.00 97.94 227 TRP A O 1
ATOM 1814 N N . ARG A 1 228 ? 22.469 -11.433 -9.833 1.00 97.88 228 ARG A N 1
ATOM 1815 C CA . ARG A 1 228 ? 22.680 -12.328 -10.983 1.00 97.88 228 ARG A CA 1
ATOM 1816 C C . ARG A 1 228 ? 21.874 -11.948 -12.230 1.00 97.88 228 ARG A C 1
ATOM 1818 O O . ARG A 1 228 ? 21.571 -12.808 -13.055 1.00 97.88 228 ARG A O 1
ATOM 1825 N N . CYS A 1 229 ? 21.527 -10.672 -12.383 1.00 98.00 229 CYS A N 1
ATOM 1826 C CA . CYS A 1 229 ? 20.950 -10.155 -13.622 1.00 98.00 229 CYS A CA 1
ATOM 1827 C C . CYS A 1 229 ? 22.054 -9.863 -14.649 1.00 98.00 229 CYS A C 1
ATOM 1829 O O . CYS A 1 229 ? 23.164 -9.463 -14.291 1.00 98.00 229 CYS A O 1
ATOM 1831 N N . SER A 1 230 ? 21.735 -10.007 -15.936 1.00 97.38 230 SER A N 1
ATOM 1832 C CA . SER A 1 230 ? 22.620 -9.567 -17.020 1.00 97.38 230 SER A CA 1
ATOM 1833 C C . SER A 1 230 ? 22.333 -8.099 -17.316 1.00 97.38 230 SER A C 1
ATOM 1835 O O . SER A 1 230 ? 21.215 -7.767 -17.706 1.00 97.38 230 SER A O 1
ATOM 1837 N N . VAL A 1 231 ? 23.300 -7.205 -17.086 1.00 97.25 231 VAL A N 1
ATOM 1838 C CA . VAL A 1 231 ? 23.067 -5.756 -17.188 1.00 97.25 231 VAL A CA 1
ATOM 1839 C C . VAL A 1 231 ? 24.182 -5.038 -17.933 1.00 97.25 231 VAL A C 1
ATOM 1841 O O . VAL A 1 231 ? 25.356 -5.186 -17.591 1.00 97.25 231 VAL A O 1
ATOM 1844 N N . SER A 1 232 ? 23.799 -4.196 -18.894 1.00 96.44 232 SER A N 1
ATOM 1845 C CA . SER A 1 232 ? 24.664 -3.180 -19.504 1.00 96.44 232 SER A CA 1
ATOM 1846 C C . SER A 1 232 ? 24.263 -1.772 -19.052 1.00 96.44 232 SER A C 1
ATOM 1848 O O . SER A 1 232 ? 23.128 -1.542 -18.632 1.00 96.44 232 SER A O 1
ATOM 1850 N N . LEU A 1 233 ? 25.205 -0.827 -19.110 1.00 96.81 233 LEU A N 1
ATOM 1851 C CA . LEU A 1 233 ? 24.982 0.578 -18.769 1.00 96.81 233 LEU A CA 1
ATOM 1852 C C . LEU A 1 233 ? 25.644 1.474 -19.816 1.00 96.81 233 LEU A C 1
ATOM 1854 O O . LEU A 1 233 ? 26.851 1.366 -20.028 1.00 96.81 233 LEU A O 1
ATOM 1858 N N . THR A 1 234 ? 24.865 2.384 -20.391 1.00 96.12 234 THR A N 1
ATOM 1859 C CA . THR A 1 234 ? 25.312 3.366 -21.383 1.00 96.12 234 THR A CA 1
ATOM 1860 C C . THR A 1 234 ? 24.904 4.768 -20.939 1.00 96.12 234 THR A C 1
ATOM 1862 O O . THR A 1 234 ? 23.782 4.981 -20.478 1.00 96.12 234 THR A O 1
ATOM 1865 N N . ASP A 1 235 ? 25.809 5.737 -21.071 1.00 95.56 235 ASP A N 1
ATOM 1866 C CA . ASP A 1 235 ? 25.445 7.151 -20.955 1.00 95.56 235 ASP A CA 1
ATOM 1867 C C . ASP A 1 235 ? 24.839 7.623 -22.278 1.00 95.56 235 ASP A C 1
ATOM 1869 O O . ASP A 1 235 ? 25.475 7.515 -23.325 1.00 95.56 235 ASP A O 1
ATOM 1873 N N . LEU A 1 236 ? 23.603 8.115 -22.231 1.00 93.38 236 LEU A N 1
ATOM 1874 C CA . LEU A 1 236 ? 22.865 8.528 -23.417 1.00 93.38 236 LEU A CA 1
ATOM 1875 C C . LEU A 1 236 ? 23.204 9.958 -23.829 1.00 93.38 236 LEU A C 1
ATOM 1877 O O . LEU A 1 236 ? 23.157 10.240 -25.011 1.00 93.38 236 LEU A O 1
ATOM 1881 N N . GLY A 1 237 ? 23.585 10.855 -22.915 1.00 79.94 237 GLY A N 1
ATOM 1882 C CA . GLY A 1 237 ? 24.126 12.195 -23.214 1.00 79.94 237 GLY A CA 1
ATOM 1883 C C . GLY A 1 237 ? 23.290 13.194 -24.054 1.00 79.94 237 GLY A C 1
ATOM 1884 O O . GLY A 1 237 ? 23.477 14.400 -23.905 1.00 79.94 237 GLY A O 1
ATOM 1885 N N . ASN A 1 238 ? 22.386 12.770 -24.937 1.0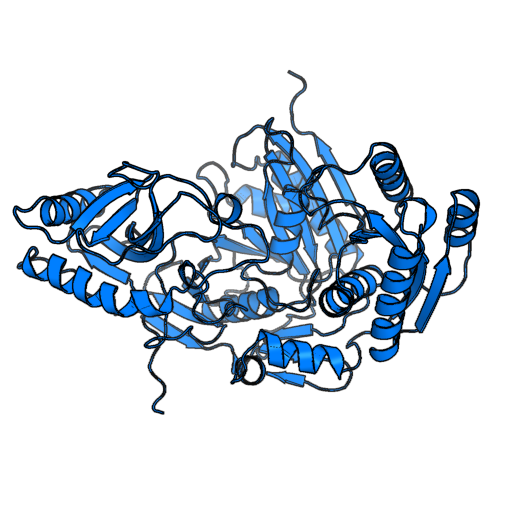0 82.00 238 ASN A N 1
ATOM 1886 C CA . ASN A 1 238 ? 21.513 13.580 -25.790 1.00 82.00 23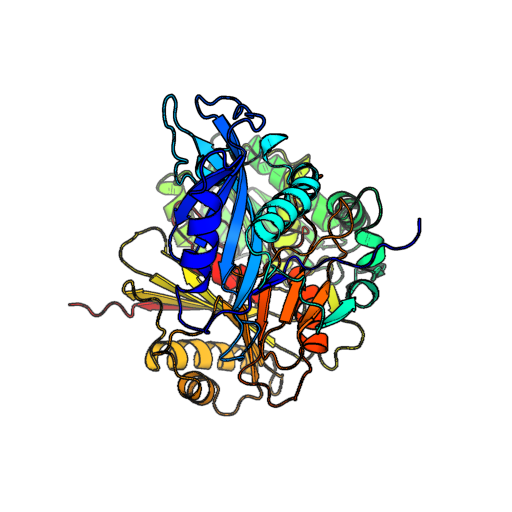8 ASN A CA 1
ATOM 1887 C C . ASN A 1 238 ? 20.411 12.704 -26.427 1.00 82.00 238 ASN A C 1
ATOM 1889 O O . ASN A 1 238 ? 20.388 11.486 -26.253 1.00 82.00 238 ASN A O 1
ATOM 1893 N N . GLY A 1 239 ? 19.506 13.329 -27.189 1.00 85.44 239 GLY A N 1
ATOM 1894 C CA . GLY A 1 239 ? 18.405 12.627 -27.856 1.00 85.44 239 GLY A CA 1
ATOM 1895 C C . GLY A 1 239 ? 18.843 11.616 -28.917 1.00 85.44 239 GLY A C 1
ATOM 1896 O O . GLY A 1 239 ? 18.309 10.518 -28.948 1.00 85.44 239 GLY A O 1
ATOM 1897 N N . ASN A 1 240 ? 19.864 11.913 -29.728 1.00 89.25 240 ASN A N 1
ATOM 1898 C CA . ASN A 1 240 ? 20.313 10.989 -30.779 1.00 89.25 240 ASN A CA 1
ATOM 1899 C C . ASN A 1 240 ? 20.825 9.662 -30.205 1.00 89.25 240 ASN A C 1
ATOM 1901 O O . ASN A 1 240 ? 20.580 8.598 -30.769 1.00 89.25 240 ASN A O 1
ATOM 1905 N N . ALA A 1 241 ? 21.539 9.715 -29.081 1.00 92.38 241 ALA A N 1
ATOM 1906 C CA . ALA A 1 241 ? 22.022 8.510 -28.422 1.00 92.38 241 ALA A CA 1
ATOM 1907 C C . ALA A 1 241 ? 20.917 7.774 -27.642 1.00 92.38 241 ALA A C 1
ATOM 1909 O O . ALA A 1 241 ? 20.992 6.551 -27.537 1.00 92.38 241 ALA A O 1
ATOM 1910 N N . LEU A 1 242 ? 19.863 8.463 -27.182 1.00 92.44 242 LEU A N 1
ATOM 1911 C CA . LEU A 1 242 ? 18.639 7.798 -26.722 1.00 92.44 242 LEU A CA 1
ATOM 1912 C C . LEU A 1 242 ? 17.976 7.017 -27.865 1.00 92.44 242 LEU A C 1
ATOM 1914 O O . LEU A 1 242 ? 17.715 5.830 -27.694 1.00 92.44 242 LEU A O 1
ATOM 1918 N N . GLU A 1 243 ? 17.772 7.633 -29.029 1.00 93.69 243 GLU A N 1
ATOM 1919 C CA . GLU A 1 243 ? 17.169 6.953 -30.185 1.00 93.69 243 GLU A CA 1
ATOM 1920 C C . GLU A 1 243 ? 17.981 5.733 -30.619 1.00 93.69 243 GLU A C 1
ATOM 1922 O O . GLU A 1 243 ? 17.433 4.648 -30.805 1.00 93.69 243 GLU A O 1
ATOM 1927 N N . ALA A 1 244 ? 19.308 5.871 -30.697 1.00 94.00 244 ALA A N 1
ATOM 1928 C CA . ALA A 1 244 ? 20.190 4.750 -31.008 1.00 94.00 244 ALA A CA 1
ATOM 1929 C C . ALA A 1 244 ? 20.083 3.619 -29.969 1.00 94.00 244 ALA A C 1
ATOM 1931 O O . ALA A 1 244 ? 20.085 2.443 -30.328 1.00 94.00 244 ALA A O 1
ATOM 1932 N N . PHE A 1 245 ? 19.963 3.961 -28.684 1.00 95.19 245 PHE A N 1
ATOM 1933 C CA . PHE A 1 245 ? 19.798 2.990 -27.603 1.00 95.19 245 PHE A CA 1
ATOM 1934 C C . PHE A 1 245 ? 18.454 2.249 -27.665 1.00 95.19 245 PHE A C 1
ATOM 1936 O O . PHE A 1 245 ? 18.405 1.042 -27.407 1.00 95.19 245 PHE A O 1
ATOM 1943 N N . LEU A 1 246 ? 17.372 2.952 -28.012 1.00 93.19 246 LEU A N 1
ATOM 1944 C CA . LEU A 1 246 ? 16.036 2.367 -28.153 1.00 93.19 246 LEU A CA 1
ATOM 1945 C C . LEU A 1 246 ? 15.911 1.514 -29.423 1.00 93.19 246 LEU A C 1
ATOM 1947 O O . LEU A 1 246 ? 15.281 0.460 -29.379 1.00 93.19 246 LEU A O 1
ATOM 1951 N N . ALA A 1 247 ? 16.548 1.932 -30.520 1.00 92.75 247 ALA A N 1
ATOM 1952 C CA . ALA A 1 247 ? 16.581 1.195 -31.784 1.00 92.75 247 ALA A CA 1
ATOM 1953 C C . ALA A 1 247 ? 17.498 -0.041 -31.749 1.00 92.75 247 ALA A C 1
ATOM 1955 O O . ALA A 1 247 ? 17.361 -0.941 -32.580 1.00 92.75 247 ALA A O 1
ATOM 1956 N N . ASP A 1 248 ? 18.440 -0.097 -30.805 1.00 90.62 248 ASP A N 1
ATOM 1957 C CA . ASP A 1 248 ? 19.311 -1.251 -30.613 1.00 90.62 248 ASP A CA 1
ATOM 1958 C C . ASP A 1 248 ? 18.493 -2.499 -30.230 1.00 90.62 248 ASP A C 1
ATOM 1960 O O . ASP A 1 248 ? 17.779 -2.531 -29.223 1.00 90.62 248 ASP A O 1
ATOM 1964 N N . SER A 1 249 ? 18.630 -3.538 -31.055 1.00 84.81 249 SER A N 1
ATOM 1965 C CA . SER A 1 249 ? 17.943 -4.829 -30.935 1.00 84.81 249 SER A CA 1
ATOM 1966 C C . SER A 1 249 ? 18.686 -5.835 -30.048 1.00 84.81 249 SER A C 1
ATOM 1968 O O . SER A 1 249 ? 18.285 -7.000 -29.965 1.00 84.81 249 SER A O 1
ATOM 1970 N N . ALA A 1 250 ? 19.757 -5.410 -29.369 1.00 87.38 250 ALA A N 1
ATOM 1971 C CA . ALA A 1 250 ? 20.453 -6.229 -28.389 1.00 87.38 250 ALA A CA 1
ATOM 1972 C C . ALA A 1 250 ? 19.497 -6.788 -27.321 1.00 87.38 250 ALA A C 1
ATOM 1974 O O . ALA A 1 250 ? 18.523 -6.155 -26.904 1.00 87.38 250 ALA A O 1
ATOM 1975 N N . SER A 1 251 ? 19.812 -7.994 -26.842 1.00 85.50 251 SER A N 1
ATOM 1976 C CA . SER A 1 251 ? 18.994 -8.700 -25.859 1.00 85.50 251 SER A CA 1
ATOM 1977 C C . SER A 1 251 ? 18.843 -7.905 -24.560 1.00 85.50 251 SER A C 1
ATOM 1979 O O . SER A 1 251 ? 19.836 -7.444 -23.992 1.00 85.50 251 SER A O 1
ATOM 1981 N N . GLY A 1 252 ? 17.619 -7.842 -24.041 1.00 92.12 252 GLY A N 1
ATOM 1982 C CA . GLY A 1 252 ? 17.298 -7.241 -22.748 1.00 92.12 252 GLY A CA 1
ATOM 1983 C C . GLY A 1 252 ? 16.337 -6.065 -22.853 1.00 92.12 252 GLY A C 1
ATOM 1984 O O . GLY A 1 252 ? 16.302 -5.361 -23.862 1.00 92.12 252 GLY A O 1
ATOM 1985 N N . GLN A 1 253 ? 15.568 -5.846 -21.787 1.00 95.56 253 GLN A N 1
ATOM 1986 C CA . GLN A 1 253 ? 14.614 -4.743 -21.718 1.00 95.56 253 GLN A CA 1
ATOM 1987 C C . GLN A 1 253 ? 15.377 -3.410 -21.640 1.00 95.56 253 GLN A C 1
ATOM 1989 O O . GLN A 1 253 ? 16.129 -3.218 -20.675 1.00 95.56 253 GLN A O 1
ATOM 1994 N N . PRO A 1 254 ? 15.192 -2.480 -22.596 1.00 96.56 254 PRO A N 1
ATOM 1995 C CA . PRO A 1 254 ? 15.712 -1.127 -22.456 1.00 96.56 254 PRO A CA 1
ATOM 1996 C C . PRO A 1 254 ? 14.965 -0.403 -21.333 1.00 96.56 254 PRO A C 1
ATOM 1998 O O . PRO A 1 254 ? 13.729 -0.382 -21.302 1.00 96.56 254 PRO A O 1
ATOM 2001 N N . ILE A 1 255 ? 15.723 0.174 -20.398 1.00 97.50 255 ILE A N 1
ATOM 2002 C CA . ILE A 1 255 ? 15.208 1.009 -19.312 1.00 97.50 255 ILE A CA 1
ATOM 2003 C C . ILE A 1 255 ? 16.055 2.274 -19.206 1.00 97.50 255 ILE A C 1
ATOM 2005 O O . ILE A 1 255 ? 17.274 2.221 -19.031 1.00 97.50 255 ILE A O 1
ATOM 2009 N N . VAL A 1 256 ? 15.390 3.424 -19.252 1.00 97.44 256 VAL A N 1
ATOM 2010 C CA . VAL A 1 256 ? 16.034 4.733 -19.126 1.00 97.44 256 VAL A CA 1
ATOM 2011 C C . VAL A 1 256 ? 16.056 5.173 -17.662 1.00 97.44 256 VAL A C 1
ATOM 2013 O O . VAL A 1 256 ? 15.018 5.345 -17.031 1.00 97.44 256 VAL A O 1
ATOM 2016 N N . LEU A 1 257 ? 17.234 5.387 -17.092 1.00 96.31 257 LEU A N 1
ATOM 2017 C CA . LEU A 1 257 ? 17.403 6.032 -15.796 1.00 96.31 257 LEU A CA 1
ATOM 2018 C C . LEU A 1 257 ? 17.411 7.551 -16.000 1.00 96.31 257 LEU A C 1
ATOM 2020 O O . LEU A 1 257 ? 18.321 8.105 -16.619 1.00 96.31 257 LEU A O 1
ATOM 2024 N N . PHE A 1 258 ? 16.396 8.222 -15.459 1.00 94.88 258 PHE A N 1
ATOM 2025 C CA . PHE A 1 258 ? 16.195 9.656 -15.636 1.00 94.88 258 PHE A CA 1
ATOM 2026 C C . PHE A 1 258 ? 16.529 10.416 -14.340 1.00 94.88 258 PHE A C 1
ATOM 2028 O O . PHE A 1 258 ? 15.758 10.349 -13.372 1.00 94.88 258 PHE A O 1
ATOM 2035 N N . PRO A 1 259 ? 17.674 11.118 -14.276 1.00 93.62 259 PRO A N 1
ATOM 2036 C CA . PRO A 1 259 ? 18.030 11.910 -13.108 1.00 93.62 259 PRO A CA 1
ATOM 2037 C C . PRO A 1 259 ? 17.170 13.176 -13.015 1.00 93.62 259 PRO A C 1
ATOM 2039 O O . PRO A 1 259 ? 16.858 13.816 -14.014 1.00 93.62 259 PRO A O 1
ATOM 2042 N N . LEU A 1 260 ? 16.821 13.560 -11.790 1.00 91.94 260 LEU A N 1
ATOM 2043 C CA . LEU A 1 260 ? 16.139 14.811 -11.465 1.00 91.94 260 LEU A CA 1
ATOM 2044 C C . LEU A 1 260 ? 16.921 15.593 -10.407 1.00 91.94 260 LEU A C 1
ATOM 2046 O O . LEU A 1 260 ? 17.500 15.019 -9.478 1.00 91.94 260 LEU A O 1
ATOM 2050 N N . GLU A 1 261 ? 16.892 16.918 -10.525 1.00 88.25 261 GLU A N 1
ATOM 2051 C CA . GLU A 1 261 ? 17.372 17.849 -9.502 1.00 88.25 261 GLU A CA 1
ATOM 2052 C C . GLU A 1 261 ? 16.207 18.358 -8.647 1.00 88.25 261 GLU A C 1
ATOM 2054 O O . GLU A 1 261 ? 15.066 18.417 -9.100 1.00 88.25 261 GLU A O 1
ATOM 2059 N N . GLY A 1 262 ? 16.497 18.714 -7.395 1.00 82.06 262 GLY A N 1
ATOM 2060 C CA . GLY A 1 262 ? 15.489 19.150 -6.427 1.00 82.06 262 GLY A CA 1
ATOM 2061 C C . GLY A 1 262 ? 15.062 18.060 -5.444 1.00 82.06 262 GLY A C 1
ATOM 2062 O O . GLY A 1 262 ? 15.623 16.955 -5.394 1.00 82.06 262 GLY A O 1
ATOM 2063 N N . LYS A 1 263 ? 14.095 18.409 -4.596 1.00 76.00 263 LYS A N 1
ATOM 2064 C CA . LYS A 1 263 ? 13.556 17.557 -3.533 1.00 76.00 263 LYS A CA 1
ATOM 2065 C C . LYS A 1 263 ? 12.301 16.833 -4.012 1.00 76.00 263 LYS A C 1
ATOM 2067 O O . LYS A 1 263 ? 11.610 17.245 -4.937 1.00 76.00 263 LYS A O 1
ATOM 2072 N N . LYS A 1 264 ? 11.966 15.730 -3.337 1.00 74.38 264 LYS A N 1
ATOM 2073 C CA . LYS A 1 264 ? 10.689 15.040 -3.558 1.00 74.38 264 LYS A CA 1
ATOM 2074 C C . LYS A 1 264 ? 9.531 16.008 -3.289 1.00 74.38 264 LYS A C 1
ATOM 2076 O O . LYS A 1 264 ? 9.449 16.542 -2.187 1.00 74.38 264 LYS A O 1
ATOM 2081 N N . GLY A 1 265 ? 8.615 16.144 -4.245 1.00 76.44 265 GLY A N 1
ATOM 2082 C CA . GLY A 1 265 ? 7.495 17.086 -4.171 1.00 76.44 265 GLY A CA 1
ATOM 2083 C C . GLY A 1 265 ? 7.702 18.341 -5.017 1.00 76.44 265 GLY A C 1
ATOM 2084 O O . GLY A 1 265 ? 6.718 18.995 -5.357 1.00 76.44 265 GLY A O 1
ATOM 2085 N N . ASP A 1 266 ? 8.944 18.642 -5.402 1.00 82.19 266 ASP A N 1
ATOM 2086 C CA . ASP A 1 266 ? 9.226 19.747 -6.310 1.00 82.19 266 ASP A CA 1
ATOM 2087 C C . ASP A 1 266 ? 8.751 19.386 -7.719 1.00 82.19 266 ASP A C 1
ATOM 2089 O O . ASP A 1 266 ? 8.877 18.244 -8.174 1.00 82.19 266 ASP A O 1
ATOM 2093 N N . ARG A 1 267 ? 8.201 20.378 -8.420 1.00 87.06 267 ARG A N 1
ATOM 2094 C CA . ARG A 1 267 ? 7.862 20.238 -9.834 1.00 87.06 267 ARG A CA 1
ATOM 2095 C C . ARG A 1 267 ? 9.161 20.185 -10.653 1.00 87.06 267 ARG A C 1
ATOM 2097 O O . ARG A 1 267 ? 9.960 21.114 -10.520 1.00 87.06 267 ARG A O 1
ATOM 2104 N N . PRO A 1 268 ? 9.373 19.174 -11.518 1.00 88.81 268 PRO A N 1
ATOM 2105 C CA . PRO A 1 268 ? 10.524 19.160 -12.411 1.00 88.81 268 PRO A CA 1
ATOM 2106 C C . PRO A 1 268 ? 10.537 20.366 -13.366 1.00 88.81 268 PRO A C 1
ATOM 2108 O O . PRO A 1 268 ? 9.468 20.891 -13.696 1.00 88.81 268 PRO A O 1
ATOM 2111 N N . PRO A 1 269 ? 11.721 20.780 -13.854 1.00 89.00 269 PRO A N 1
ATOM 2112 C CA . PRO A 1 269 ? 11.837 21.762 -14.932 1.00 89.00 269 PRO A CA 1
ATOM 2113 C C . PRO A 1 269 ? 11.044 21.352 -16.183 1.00 89.00 269 PRO A C 1
ATOM 2115 O O . PRO A 1 269 ? 10.835 20.161 -16.418 1.00 89.00 269 PRO A O 1
ATOM 2118 N N . THR A 1 270 ? 10.634 22.326 -17.000 1.00 89.56 270 THR A N 1
ATOM 2119 C CA . THR A 1 270 ? 9.838 22.093 -18.221 1.00 89.56 270 THR A CA 1
ATOM 2120 C C . THR A 1 270 ? 10.500 21.087 -19.160 1.00 89.56 270 THR A C 1
ATOM 2122 O O . THR A 1 270 ? 9.865 20.099 -19.506 1.00 89.56 270 THR A O 1
ATOM 2125 N N . ASP A 1 271 ? 11.790 21.249 -19.452 1.00 88.56 271 ASP A N 1
ATOM 2126 C CA . ASP A 1 271 ? 12.540 20.348 -20.337 1.00 88.56 271 ASP A CA 1
ATOM 2127 C C . ASP A 1 271 ? 12.535 18.896 -19.824 1.00 88.56 271 ASP A C 1
ATOM 2129 O O . ASP A 1 271 ? 12.429 17.941 -20.589 1.00 88.56 271 ASP A O 1
ATOM 2133 N N . ALA A 1 272 ? 12.599 18.702 -18.500 1.00 90.06 272 ALA A N 1
ATOM 2134 C CA . ALA A 1 272 ? 12.487 17.373 -17.905 1.00 90.06 272 ALA A CA 1
ATOM 2135 C C . ALA A 1 272 ? 11.072 16.802 -18.079 1.00 90.06 272 ALA A C 1
ATOM 2137 O O . ALA A 1 272 ? 10.920 15.614 -18.343 1.00 90.06 272 ALA A O 1
ATOM 2138 N N . ILE A 1 273 ? 10.031 17.630 -17.953 1.00 90.81 273 ILE A N 1
ATOM 2139 C CA . ILE A 1 273 ? 8.645 17.213 -18.205 1.00 90.81 273 ILE A CA 1
ATOM 2140 C C . ILE A 1 273 ? 8.461 16.791 -19.668 1.00 90.81 273 ILE A C 1
ATOM 2142 O O . ILE A 1 273 ? 7.844 15.754 -19.906 1.00 90.81 273 ILE A O 1
ATOM 2146 N N . GLU A 1 274 ? 9.010 17.545 -20.619 1.00 90.94 274 GLU A N 1
ATOM 2147 C CA . GLU A 1 274 ? 8.956 17.224 -22.052 1.00 90.94 274 GLU A CA 1
ATOM 2148 C C . GLU A 1 274 ? 9.611 15.871 -22.344 1.00 90.94 274 GLU A C 1
ATOM 2150 O O . GLU A 1 274 ? 9.005 15.017 -22.991 1.00 90.94 274 GLU A O 1
ATOM 2155 N N . TRP A 1 275 ? 10.784 15.603 -21.761 1.00 90.00 275 TRP A N 1
ATOM 2156 C CA . TRP A 1 275 ? 11.417 14.285 -21.849 1.00 90.00 275 TRP A CA 1
ATOM 2157 C C . TRP A 1 275 ? 10.556 13.158 -21.274 1.00 90.00 275 TRP A C 1
ATOM 2159 O O . TRP A 1 275 ? 10.463 12.080 -21.859 1.00 90.00 275 TRP A O 1
ATOM 2169 N N . LEU A 1 276 ? 9.914 13.373 -20.125 1.00 92.06 276 LEU A N 1
ATOM 2170 C CA . LEU A 1 276 ? 9.054 12.353 -19.518 1.00 92.06 276 LEU A CA 1
ATOM 2171 C C . LEU A 1 276 ? 7.797 12.089 -20.353 1.00 92.06 276 LEU A C 1
ATOM 2173 O O . LEU A 1 276 ? 7.332 10.948 -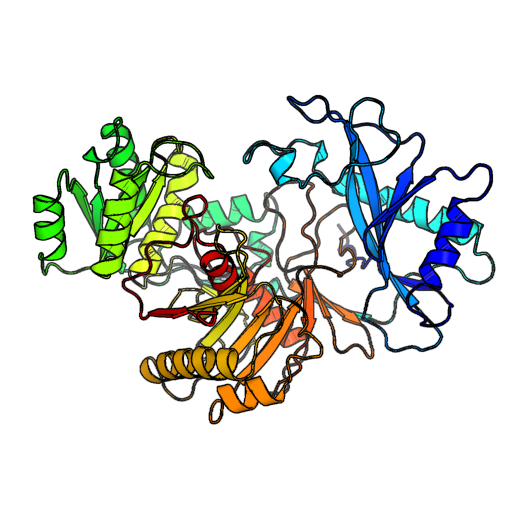20.414 1.00 92.06 276 LEU A O 1
ATOM 2177 N N . GLN A 1 277 ? 7.251 13.123 -20.996 1.00 92.38 277 GLN A N 1
ATOM 2178 C CA . GLN A 1 277 ? 6.148 12.990 -21.946 1.00 92.38 277 GLN A CA 1
ATOM 2179 C C . GLN A 1 277 ? 6.588 12.211 -23.184 1.00 92.38 277 GLN A C 1
ATOM 2181 O O . GLN A 1 277 ? 5.889 11.276 -23.570 1.00 92.38 277 GLN A O 1
ATOM 2186 N N . TYR A 1 278 ? 7.767 12.524 -23.728 1.00 92.75 278 TYR A N 1
ATOM 2187 C CA . TYR A 1 278 ? 8.365 11.803 -24.849 1.00 92.75 278 TYR A CA 1
ATOM 2188 C C . TYR A 1 278 ? 8.523 10.307 -24.548 1.00 92.75 278 TYR A C 1
ATOM 2190 O O . TYR A 1 278 ? 7.924 9.471 -25.217 1.00 92.75 278 TYR A O 1
ATOM 2198 N N . LEU A 1 279 ? 9.214 9.961 -23.457 1.00 93.56 279 LEU A N 1
ATOM 2199 C CA . LEU A 1 279 ? 9.400 8.564 -23.040 1.00 93.56 279 LEU A CA 1
ATOM 2200 C C . LEU A 1 279 ? 8.064 7.843 -22.787 1.00 93.56 279 LEU A C 1
ATOM 2202 O O . LEU A 1 279 ? 7.951 6.632 -22.975 1.00 93.56 279 LEU A O 1
ATOM 2206 N N . SER A 1 280 ? 7.040 8.573 -22.339 1.00 92.69 280 SER A N 1
ATOM 2207 C CA . SER A 1 280 ? 5.706 8.003 -22.145 1.00 92.69 280 SER A CA 1
ATOM 2208 C C . SER A 1 280 ? 4.996 7.723 -23.471 1.00 92.69 280 SER A C 1
ATOM 2210 O O . SER A 1 280 ? 4.373 6.670 -23.587 1.00 92.69 280 SER A O 1
ATOM 2212 N N . ALA A 1 281 ? 5.095 8.634 -24.443 1.00 92.88 281 ALA A N 1
ATOM 2213 C CA . ALA A 1 281 ? 4.505 8.494 -25.775 1.00 92.88 281 ALA A CA 1
ATOM 2214 C C . ALA A 1 281 ? 5.165 7.364 -26.581 1.00 92.88 281 ALA A C 1
ATOM 2216 O O . ALA A 1 281 ? 4.465 6.577 -27.207 1.00 92.88 281 ALA A O 1
ATOM 2217 N N . GLU A 1 282 ? 6.483 7.214 -26.454 1.00 93.19 282 GLU A N 1
ATOM 2218 C CA . GLU A 1 282 ? 7.262 6.142 -27.091 1.00 93.19 282 GLU A CA 1
ATOM 2219 C C . GLU A 1 282 ? 7.187 4.801 -26.338 1.00 93.19 282 GLU A C 1
ATOM 2221 O O . GLU A 1 282 ? 7.937 3.869 -26.623 1.00 93.19 282 GLU A O 1
ATOM 2226 N N . HIS A 1 283 ? 6.306 4.681 -25.337 1.00 93.94 283 HIS A N 1
ATOM 2227 C CA . HIS A 1 283 ? 6.148 3.461 -24.538 1.00 93.94 283 HIS A CA 1
ATOM 2228 C C . HIS A 1 283 ? 7.464 2.949 -23.915 1.00 93.94 283 HIS A C 1
ATOM 2230 O O . HIS A 1 283 ? 7.663 1.747 -23.739 1.00 93.94 283 HIS A O 1
ATOM 2236 N N . VAL A 1 284 ? 8.364 3.855 -23.527 1.00 94.56 284 VAL A N 1
ATOM 2237 C CA . VAL A 1 284 ? 9.672 3.515 -22.956 1.00 94.56 284 VAL A CA 1
ATOM 2238 C C . VAL A 1 284 ? 9.579 3.328 -21.443 1.00 94.56 284 VAL A C 1
ATOM 2240 O O . VAL A 1 284 ? 9.061 4.167 -20.703 1.00 94.56 284 VAL A O 1
ATOM 2243 N N . ALA A 1 285 ? 10.147 2.233 -20.937 1.00 96.75 285 ALA A N 1
ATOM 2244 C CA . ALA A 1 285 ? 10.336 2.045 -19.505 1.00 96.75 285 ALA A CA 1
ATOM 2245 C C . ALA A 1 285 ? 11.392 3.029 -18.976 1.00 96.75 285 ALA A C 1
ATOM 2247 O O . ALA A 1 285 ? 12.529 3.030 -19.445 1.00 96.75 285 ALA A O 1
ATOM 2248 N N . PHE A 1 286 ? 11.065 3.827 -17.957 1.00 96.81 286 PHE A N 1
ATOM 2249 C CA . PHE A 1 286 ? 12.039 4.748 -17.359 1.00 96.81 286 PHE A CA 1
ATOM 2250 C C . PHE A 1 286 ? 11.947 4.803 -15.841 1.00 96.81 286 PHE A C 1
ATOM 2252 O O . PHE A 1 286 ? 10.862 4.685 -15.291 1.00 96.81 286 PHE A O 1
ATOM 2259 N N . GLN A 1 287 ? 13.053 4.993 -15.125 1.00 96.19 287 GLN A N 1
ATOM 2260 C CA . GLN A 1 287 ? 13.089 5.111 -13.667 1.00 96.19 287 GLN A CA 1
ATOM 2261 C C . GLN A 1 287 ? 13.671 6.460 -13.242 1.00 96.19 287 GLN A C 1
ATOM 2263 O O . GLN A 1 287 ? 14.831 6.764 -13.509 1.00 96.19 287 GLN A O 1
ATOM 2268 N N . LEU A 1 288 ? 12.865 7.240 -12.521 1.00 94.00 288 LEU A N 1
ATOM 2269 C CA . LEU A 1 288 ? 13.289 8.513 -11.950 1.00 94.00 288 LEU A CA 1
ATOM 2270 C C . LEU A 1 288 ? 14.146 8.305 -10.700 1.00 94.00 288 LEU A C 1
ATOM 2272 O O . LEU A 1 288 ? 13.859 7.425 -9.878 1.00 94.00 288 LEU A O 1
ATOM 2276 N N . TYR A 1 289 ? 15.140 9.168 -10.511 1.00 92.25 289 TYR A N 1
ATOM 2277 C CA . TYR A 1 289 ? 15.908 9.256 -9.271 1.00 92.25 289 TYR A CA 1
ATOM 2278 C C . TYR A 1 289 ? 16.437 10.675 -9.046 1.00 92.25 289 TYR A C 1
ATOM 2280 O O . TYR A 1 289 ? 16.663 11.421 -9.990 1.00 92.25 289 TYR A O 1
ATOM 2288 N N . SER A 1 290 ? 16.647 11.061 -7.784 1.00 90.19 290 SER A N 1
ATOM 2289 C CA . SER A 1 290 ? 17.250 12.361 -7.467 1.00 90.19 290 SER A CA 1
ATOM 2290 C C . SER A 1 290 ? 18.773 12.267 -7.476 1.00 90.19 290 SER A C 1
ATOM 2292 O O . SER A 1 290 ? 19.339 11.360 -6.862 1.00 90.19 290 SER A O 1
ATOM 2294 N N . THR A 1 291 ? 19.445 13.243 -8.085 1.00 90.38 291 THR A N 1
ATOM 2295 C CA . THR A 1 291 ? 20.915 13.377 -8.039 1.00 90.38 291 THR A CA 1
ATOM 2296 C C . THR A 1 291 ? 21.439 13.716 -6.642 1.00 90.38 291 THR A C 1
ATOM 2298 O O . THR A 1 291 ? 22.609 13.475 -6.342 1.00 90.38 291 THR A O 1
ATOM 2301 N N . SER A 1 292 ? 20.568 14.227 -5.765 1.00 86.75 292 SER A N 1
ATOM 2302 C CA . SER A 1 292 ? 20.870 14.492 -4.353 1.00 86.75 292 SER A CA 1
ATOM 2303 C C . SER A 1 292 ? 20.731 13.256 -3.455 1.00 86.75 292 SER A C 1
ATOM 2305 O O . SER A 1 292 ? 21.139 13.287 -2.292 1.00 86.75 292 SER A O 1
ATOM 2307 N N . ALA A 1 293 ? 20.159 12.159 -3.965 1.00 82.69 293 ALA A N 1
ATOM 2308 C CA . ALA A 1 293 ? 19.969 10.948 -3.181 1.00 82.69 293 ALA A CA 1
ATOM 2309 C C . ALA A 1 293 ? 21.315 10.282 -2.872 1.00 82.69 293 ALA A C 1
ATOM 2311 O O . ALA A 1 293 ? 22.167 10.117 -3.744 1.00 82.69 293 ALA A O 1
ATOM 2312 N N . ASN A 1 294 ? 21.488 9.829 -1.630 1.00 83.50 294 ASN A N 1
ATOM 2313 C CA . ASN A 1 294 ? 22.647 9.025 -1.275 1.00 83.50 294 ASN A CA 1
ATOM 2314 C C . ASN A 1 294 ? 22.453 7.585 -1.800 1.00 83.50 294 ASN A C 1
ATOM 2316 O O . ASN A 1 294 ? 21.557 6.881 -1.312 1.00 83.50 294 ASN A O 1
ATOM 2320 N N . PRO A 1 295 ? 23.291 7.119 -2.750 1.00 81.56 295 PRO A N 1
ATOM 2321 C CA . PRO A 1 295 ? 23.135 5.807 -3.372 1.00 81.56 295 PRO A CA 1
ATOM 2322 C C . PRO A 1 295 ? 23.232 4.655 -2.372 1.00 81.56 295 PRO A C 1
ATOM 2324 O O . PRO A 1 295 ? 22.641 3.609 -2.617 1.00 81.56 295 PRO A O 1
ATOM 2327 N N . LEU A 1 296 ? 23.896 4.837 -1.223 1.00 80.31 296 LEU A N 1
ATOM 2328 C CA . LEU A 1 296 ? 23.970 3.821 -0.168 1.00 80.31 296 LEU A CA 1
ATOM 2329 C C . LEU A 1 296 ? 22.578 3.351 0.288 1.00 80.31 296 LEU A C 1
ATOM 2331 O O . LEU A 1 296 ? 22.395 2.172 0.604 1.00 80.31 296 LEU A O 1
ATOM 2335 N N . TYR A 1 297 ? 21.607 4.269 0.295 1.00 78.75 297 TYR A N 1
ATOM 2336 C CA . TYR A 1 297 ? 20.249 4.025 0.777 1.00 78.75 297 TYR A CA 1
ATOM 2337 C C . TYR A 1 297 ? 19.237 3.807 -0.353 1.00 78.75 297 TYR A C 1
ATOM 2339 O O . TYR A 1 297 ? 18.294 3.043 -0.171 1.00 78.75 297 TYR A O 1
ATOM 2347 N N . SER A 1 298 ? 19.415 4.438 -1.520 1.00 85.25 298 SER A N 1
ATOM 2348 C CA . SER A 1 298 ? 18.418 4.397 -2.603 1.00 85.25 298 SER A CA 1
ATOM 2349 C C . SER A 1 298 ? 18.629 3.279 -3.628 1.00 85.25 298 SER A C 1
ATOM 2351 O O . SER A 1 298 ? 17.652 2.830 -4.229 1.00 85.25 298 SER A O 1
ATOM 2353 N N . ARG A 1 299 ? 19.867 2.795 -3.821 1.00 92.94 299 ARG A N 1
ATOM 2354 C CA . ARG A 1 299 ? 20.213 1.909 -4.951 1.00 92.94 299 ARG A CA 1
ATOM 2355 C C . ARG A 1 299 ? 19.397 0.617 -5.028 1.00 92.94 299 ARG A C 1
ATOM 2357 O O . ARG A 1 299 ? 18.988 0.243 -6.115 1.00 92.94 299 ARG A O 1
ATOM 2364 N N . HIS A 1 300 ? 19.088 -0.023 -3.896 1.00 94.62 300 HIS A N 1
ATOM 2365 C CA . HIS A 1 300 ? 18.321 -1.278 -3.892 1.00 94.62 300 HIS A CA 1
ATOM 2366 C C . HIS A 1 300 ? 16.846 -1.061 -4.252 1.00 94.62 300 HIS A C 1
ATOM 2368 O O . HIS A 1 300 ? 16.268 -1.868 -4.967 1.00 94.62 300 HIS A O 1
ATOM 2374 N N . GLY A 1 301 ? 16.234 0.043 -3.803 1.00 93.25 301 GLY A N 1
ATOM 2375 C CA . GLY A 1 301 ? 14.867 0.386 -4.210 1.00 93.25 301 GLY A CA 1
ATOM 2376 C C . GLY A 1 301 ? 14.786 0.692 -5.708 1.00 93.25 301 GLY A C 1
ATOM 2377 O O . GLY A 1 301 ? 13.912 0.178 -6.400 1.00 93.25 301 GLY A O 1
ATOM 2378 N N . LEU A 1 302 ? 15.755 1.455 -6.229 1.00 95.12 302 LEU A N 1
ATOM 2379 C CA . LEU A 1 302 ? 15.866 1.741 -7.664 1.00 95.12 302 LEU A CA 1
ATOM 2380 C C . LEU A 1 302 ? 16.095 0.469 -8.491 1.00 95.12 302 LEU A C 1
ATOM 2382 O O . LEU A 1 302 ? 15.449 0.294 -9.523 1.00 95.12 302 LEU A O 1
ATOM 2386 N N . ALA A 1 303 ? 16.968 -0.429 -8.029 1.00 97.00 303 ALA A N 1
ATOM 2387 C CA . ALA A 1 303 ? 17.222 -1.709 -8.680 1.00 97.00 303 ALA A CA 1
ATOM 2388 C C . ALA A 1 303 ? 15.977 -2.610 -8.684 1.00 97.00 303 ALA A C 1
ATOM 2390 O O . ALA A 1 303 ? 15.694 -3.209 -9.711 1.00 97.00 303 ALA A O 1
ATOM 2391 N N . ILE A 1 304 ? 15.180 -2.649 -7.607 1.00 95.81 304 ILE A N 1
ATOM 2392 C CA . ILE A 1 304 ? 13.905 -3.397 -7.579 1.00 95.81 304 ILE A CA 1
ATOM 2393 C C . ILE A 1 304 ? 12.932 -2.873 -8.628 1.00 95.81 304 ILE A C 1
ATOM 2395 O O . ILE A 1 304 ? 12.427 -3.651 -9.433 1.00 95.81 304 ILE A O 1
ATOM 2399 N N . ALA A 1 305 ? 12.707 -1.557 -8.665 1.00 95.62 305 ALA A N 1
ATOM 2400 C CA . ALA A 1 305 ? 11.794 -0.965 -9.640 1.00 95.62 305 ALA A CA 1
ATOM 2401 C C . ALA A 1 305 ? 12.279 -1.182 -11.086 1.00 95.62 305 ALA A C 1
ATOM 2403 O O . ALA A 1 305 ? 11.475 -1.405 -11.989 1.00 95.62 305 ALA A O 1
ATOM 2404 N N . THR A 1 306 ? 13.596 -1.147 -11.301 1.00 96.94 306 THR A N 1
ATOM 2405 C CA . THR A 1 306 ? 14.234 -1.423 -12.596 1.00 96.94 306 THR A CA 1
ATOM 2406 C C . THR A 1 306 ? 14.067 -2.889 -12.999 1.00 96.94 306 THR A C 1
ATOM 2408 O O . THR A 1 306 ? 13.642 -3.180 -14.112 1.00 96.94 306 THR A O 1
ATOM 2411 N N . LEU A 1 307 ? 14.331 -3.819 -12.082 1.00 97.12 307 LEU A N 1
ATOM 2412 C CA . LEU A 1 307 ? 14.178 -5.251 -12.315 1.00 97.12 307 LEU A CA 1
ATOM 2413 C C . LEU A 1 307 ? 12.723 -5.613 -12.655 1.00 97.12 307 LEU A C 1
ATOM 2415 O O . LEU A 1 307 ? 12.481 -6.327 -13.626 1.00 97.12 307 LEU A O 1
ATOM 2419 N N . ALA A 1 308 ? 11.757 -5.045 -11.927 1.00 95.94 308 ALA A N 1
ATOM 2420 C CA . ALA A 1 308 ? 10.327 -5.248 -12.161 1.00 95.94 308 ALA A CA 1
ATOM 2421 C C . ALA A 1 308 ? 9.869 -4.765 -13.551 1.00 95.94 308 ALA A C 1
ATOM 2423 O O . ALA A 1 308 ? 9.061 -5.424 -14.209 1.00 95.94 308 ALA A O 1
ATOM 2424 N N . LYS A 1 309 ? 10.426 -3.655 -14.059 1.00 96.50 309 LYS A N 1
ATOM 2425 C CA . LYS A 1 309 ? 10.166 -3.181 -15.434 1.00 96.50 309 LYS A CA 1
ATOM 2426 C C . LYS A 1 309 ? 10.603 -4.199 -16.483 1.00 96.50 309 LYS A C 1
ATOM 2428 O O . LYS A 1 309 ? 9.905 -4.375 -17.475 1.00 96.50 309 LYS A O 1
ATOM 2433 N N . ALA A 1 310 ? 11.672 -4.942 -16.209 1.00 95.69 310 ALA A N 1
ATOM 2434 C CA . ALA A 1 310 ? 12.151 -6.043 -17.039 1.00 95.69 310 ALA A CA 1
ATOM 2435 C C . ALA A 1 310 ? 11.470 -7.399 -16.755 1.00 95.69 310 ALA A C 1
ATOM 2437 O O . ALA A 1 310 ? 11.990 -8.427 -17.179 1.00 95.69 310 ALA A O 1
ATOM 2438 N N . ASN A 1 311 ? 10.335 -7.428 -16.040 1.00 93.88 311 ASN A N 1
ATOM 2439 C CA . ASN A 1 311 ? 9.651 -8.651 -15.578 1.00 93.88 311 ASN A CA 1
ATOM 2440 C C . ASN A 1 311 ? 10.468 -9.539 -14.623 1.00 93.88 311 ASN A C 1
ATOM 2442 O O . ASN A 1 311 ? 10.037 -10.646 -14.305 1.00 93.88 311 ASN A O 1
ATOM 2446 N N . GLY A 1 312 ? 11.617 -9.067 -14.142 1.00 95.69 312 GLY A N 1
ATOM 2447 C CA . GLY A 1 312 ? 12.373 -9.753 -13.106 1.00 95.69 312 GLY A CA 1
ATOM 2448 C C . GLY A 1 312 ? 11.810 -9.483 -11.713 1.00 95.69 312 GLY A C 1
ATOM 2449 O O . GLY A 1 312 ? 10.977 -8.593 -11.509 1.00 95.69 312 GLY A O 1
ATOM 2450 N N . MET A 1 313 ? 12.269 -10.262 -10.735 1.00 95.12 313 MET A N 1
ATOM 2451 C CA . MET A 1 313 ? 11.768 -10.235 -9.360 1.00 95.12 313 MET A CA 1
ATOM 2452 C C . MET A 1 313 ? 12.886 -10.583 -8.390 1.00 95.12 313 MET A C 1
ATOM 2454 O O . MET A 1 313 ? 13.522 -11.627 -8.520 1.00 95.12 313 MET A O 1
ATOM 2458 N N . LEU A 1 314 ? 13.115 -9.728 -7.391 1.00 95.94 314 LEU A N 1
ATOM 2459 C CA . LEU A 1 314 ? 14.107 -10.026 -6.361 1.00 95.94 314 LEU A CA 1
ATOM 2460 C C . LEU A 1 314 ? 13.638 -11.170 -5.456 1.00 95.94 314 LEU A C 1
ATOM 2462 O O . LEU A 1 314 ? 14.387 -12.110 -5.211 1.00 95.94 314 LEU A O 1
ATOM 2466 N N . PHE A 1 315 ? 12.401 -11.089 -4.979 1.00 96.50 315 PHE A N 1
ATOM 2467 C CA . PHE A 1 315 ? 11.764 -12.132 -4.190 1.00 96.50 315 PHE A CA 1
ATOM 2468 C C . PHE A 1 315 ? 10.259 -12.158 -4.448 1.00 96.50 315 PHE A C 1
ATOM 2470 O O . PHE A 1 315 ? 9.698 -11.186 -4.956 1.00 96.50 315 PHE A O 1
ATOM 2477 N N . VAL A 1 316 ? 9.614 -13.246 -4.032 1.00 95.44 316 VAL A N 1
ATOM 2478 C CA . VAL A 1 316 ? 8.153 -13.381 -3.978 1.00 95.44 316 VAL A CA 1
ATOM 2479 C C . VAL A 1 316 ? 7.727 -13.577 -2.527 1.00 95.44 316 VAL A C 1
ATOM 2481 O O . VAL A 1 316 ? 8.305 -14.415 -1.841 1.00 95.44 316 VAL A O 1
ATOM 2484 N N . ALA A 1 317 ? 6.746 -12.809 -2.047 1.00 96.38 317 ALA A N 1
ATOM 2485 C CA . ALA A 1 317 ? 6.126 -13.035 -0.743 1.00 96.38 317 ALA A CA 1
ATOM 2486 C C . ALA A 1 317 ? 4.930 -13.986 -0.909 1.00 96.38 317 ALA A C 1
ATOM 2488 O O . ALA A 1 317 ? 3.908 -13.612 -1.479 1.00 96.38 317 ALA A O 1
ATOM 2489 N N . GLU A 1 318 ? 5.069 -15.225 -0.445 1.00 95.81 318 GLU A N 1
ATOM 2490 C CA . GLU A 1 318 ? 4.126 -16.309 -0.721 1.00 95.81 318 GLU A CA 1
ATOM 2491 C C . GLU A 1 318 ? 3.332 -16.738 0.507 1.00 95.81 318 GLU A C 1
ATOM 2493 O O . GLU A 1 318 ? 3.943 -17.065 1.525 1.00 95.81 318 GLU A O 1
ATOM 2498 N N . PRO A 1 319 ? 1.994 -16.817 0.410 1.00 97.00 319 PRO A N 1
ATOM 2499 C CA . PRO A 1 319 ? 1.150 -17.383 1.449 1.00 97.00 319 PRO A CA 1
ATOM 2500 C C . PRO A 1 319 ? 1.093 -18.917 1.342 1.00 97.00 319 PRO A C 1
ATOM 2502 O O . PRO A 1 319 ? 0.317 -19.484 0.570 1.00 97.00 319 PRO A O 1
ATOM 2505 N N . ILE A 1 320 ? 1.902 -19.611 2.139 1.00 94.94 320 ILE A N 1
ATOM 2506 C CA . ILE A 1 320 ? 1.882 -21.071 2.254 1.00 94.94 320 ILE A CA 1
ATOM 2507 C C . ILE A 1 320 ? 0.537 -21.529 2.828 1.00 94.94 320 ILE A C 1
ATOM 2509 O O . ILE A 1 320 ? 0.097 -21.077 3.884 1.00 94.94 320 ILE A O 1
ATOM 2513 N N . GLY A 1 321 ? -0.109 -22.459 2.126 1.00 88.31 321 GLY A N 1
ATOM 2514 C CA . GLY A 1 321 ? -1.442 -22.958 2.474 1.00 88.31 321 GLY A CA 1
ATOM 2515 C C . GLY A 1 321 ? -2.592 -22.217 1.788 1.00 88.31 321 GLY A C 1
ATOM 2516 O O . GLY A 1 321 ? -3.726 -22.671 1.884 1.00 88.31 321 GLY A O 1
ATOM 2517 N N . PHE A 1 322 ? -2.326 -21.143 1.035 1.00 93.81 322 PHE A N 1
ATOM 2518 C CA . PHE A 1 322 ? -3.343 -20.495 0.206 1.00 93.81 322 PHE A CA 1
ATOM 2519 C C . PHE A 1 322 ? -3.331 -21.079 -1.215 1.00 93.81 322 PHE A C 1
ATOM 2521 O O . PHE A 1 322 ? -2.429 -20.817 -2.019 1.00 93.81 322 PHE A O 1
ATOM 2528 N N . SER A 1 323 ? -4.329 -21.908 -1.527 1.00 88.00 323 SER A N 1
ATOM 2529 C CA . SER A 1 323 ? -4.403 -22.604 -2.817 1.00 88.00 323 SER A CA 1
ATOM 2530 C C . SER A 1 323 ? -4.449 -21.634 -4.007 1.00 88.00 323 SER A C 1
ATOM 2532 O O . SER A 1 323 ? -5.075 -20.576 -3.959 1.00 88.00 323 SER A O 1
ATOM 2534 N N . ASN A 1 324 ? -3.774 -21.999 -5.101 1.00 88.06 324 ASN A N 1
ATOM 2535 C CA . ASN A 1 324 ? -3.799 -21.275 -6.378 1.00 88.06 324 ASN A CA 1
ATOM 2536 C C . ASN A 1 324 ? -3.324 -19.806 -6.329 1.00 88.06 324 ASN A C 1
ATOM 2538 O O . ASN A 1 324 ? -3.601 -19.053 -7.264 1.00 88.06 324 ASN A O 1
ATOM 2542 N N . PHE A 1 325 ? -2.560 -19.391 -5.307 1.00 94.19 325 PHE A N 1
ATOM 2543 C CA . PHE A 1 325 ? -2.002 -18.030 -5.214 1.00 94.19 325 PHE A CA 1
ATOM 2544 C C . PHE A 1 325 ? -1.250 -17.613 -6.490 1.00 94.19 325 PHE A C 1
ATOM 2546 O O . PHE A 1 325 ? -1.588 -16.609 -7.114 1.00 94.19 325 PHE A O 1
ATOM 2553 N N . ARG A 1 326 ? -0.297 -18.442 -6.949 1.00 92.31 326 ARG A N 1
ATOM 2554 C CA . ARG A 1 326 ? 0.468 -18.198 -8.189 1.00 92.31 326 ARG A CA 1
ATOM 2555 C C . ARG A 1 326 ? -0.376 -18.264 -9.473 1.00 92.31 326 ARG A C 1
ATOM 2557 O O . ARG A 1 326 ? 0.049 -17.790 -10.521 1.00 92.31 326 ARG A O 1
ATOM 2564 N N . GLN A 1 327 ? -1.562 -18.865 -9.401 1.00 92.75 327 GLN A N 1
ATOM 2565 C CA . GLN A 1 327 ? -2.509 -19.009 -10.511 1.00 92.75 327 GLN A CA 1
ATOM 2566 C C . GLN A 1 327 ? -3.645 -17.980 -10.430 1.00 92.75 327 GLN A C 1
ATOM 2568 O O . GLN A 1 327 ? -4.709 -18.173 -11.012 1.00 92.75 327 GLN A O 1
ATOM 2573 N N . SER A 1 328 ? -3.431 -16.884 -9.707 1.00 95.75 328 SER A N 1
ATOM 2574 C CA . SER A 1 328 ? -4.406 -15.810 -9.557 1.00 95.75 328 SER A CA 1
ATOM 2575 C C . SER A 1 328 ? -3.870 -14.503 -10.129 1.00 95.75 328 SER A C 1
ATOM 2577 O O . SER A 1 328 ? -2.660 -14.315 -10.277 1.00 95.75 328 SER A O 1
ATOM 2579 N N . TRP A 1 329 ? -4.783 -13.597 -10.451 1.00 97.31 329 TRP A N 1
ATOM 2580 C CA . TRP A 1 329 ? -4.474 -12.211 -10.767 1.00 97.31 329 TRP A CA 1
ATOM 2581 C C . TRP A 1 329 ? -5.027 -11.299 -9.685 1.00 97.31 329 TRP A C 1
ATOM 2583 O O . TRP A 1 329 ? -6.077 -11.569 -9.098 1.00 97.31 329 TRP A O 1
ATOM 2593 N N . PHE A 1 330 ? -4.332 -10.194 -9.448 1.00 98.19 330 PHE A N 1
ATOM 2594 C CA . PHE A 1 330 ? -4.697 -9.255 -8.403 1.00 98.19 330 PHE A CA 1
ATOM 2595 C C . PHE A 1 330 ? -4.982 -7.890 -9.003 1.00 98.19 330 PHE A C 1
ATOM 2597 O O . PHE A 1 330 ? -4.117 -7.294 -9.653 1.00 98.19 330 PHE A O 1
ATOM 2604 N N . ILE A 1 331 ? -6.197 -7.403 -8.773 1.00 98.75 331 ILE A N 1
ATOM 2605 C CA . ILE A 1 331 ? -6.681 -6.128 -9.280 1.00 98.75 331 ILE A CA 1
ATOM 2606 C C . ILE A 1 331 ? -6.735 -5.130 -8.130 1.00 98.75 331 ILE A C 1
ATOM 2608 O O . ILE A 1 331 ? -7.383 -5.385 -7.120 1.00 98.75 331 ILE A O 1
ATOM 2612 N N . GLY A 1 332 ? -6.058 -3.993 -8.265 1.00 98.56 332 GLY A N 1
ATOM 2613 C CA . GLY A 1 332 ? -6.183 -2.879 -7.328 1.00 98.56 332 GLY A CA 1
ATOM 2614 C C . GLY A 1 332 ? -7.133 -1.824 -7.871 1.00 98.56 332 GLY A C 1
ATOM 2615 O O . GLY A 1 332 ? -7.068 -1.511 -9.055 1.00 98.56 332 GLY A O 1
ATOM 2616 N N . LEU A 1 333 ? -7.981 -1.249 -7.019 1.00 98.12 333 LEU A N 1
ATOM 2617 C CA . LEU A 1 333 ? -8.854 -0.128 -7.367 1.00 98.12 333 LEU A CA 1
ATOM 2618 C C . LEU A 1 333 ? -8.748 0.970 -6.303 1.00 98.12 333 LEU A C 1
ATOM 2620 O O . LEU A 1 333 ? -8.996 0.712 -5.124 1.00 98.12 333 LEU A O 1
ATOM 2624 N N . ASP A 1 334 ? -8.402 2.191 -6.715 1.00 95.88 334 ASP A N 1
ATOM 2625 C CA . ASP A 1 334 ? -8.277 3.353 -5.820 1.00 95.88 334 ASP A CA 1
ATOM 2626 C C . ASP A 1 334 ? -8.660 4.668 -6.536 1.00 95.88 334 ASP A C 1
ATOM 2628 O O . ASP A 1 334 ? -8.630 4.758 -7.771 1.00 95.88 334 ASP A O 1
ATOM 2632 N N . LEU A 1 335 ? -9.001 5.696 -5.754 1.00 92.56 335 LEU A N 1
ATOM 2633 C CA . LEU A 1 335 ? -9.285 7.059 -6.196 1.00 92.56 335 LEU A CA 1
ATOM 2634 C C . LEU A 1 335 ? -8.310 8.062 -5.557 1.00 92.56 335 LEU A C 1
ATOM 2636 O O . LEU A 1 335 ? -8.059 8.078 -4.355 1.00 92.56 335 LEU A O 1
ATOM 2640 N N . GLY A 1 336 ? -7.787 8.979 -6.368 1.00 87.12 336 GLY A N 1
ATOM 2641 C CA . GLY A 1 336 ? -6.839 10.019 -5.962 1.00 87.12 336 GLY A CA 1
ATOM 2642 C C . GLY A 1 336 ? -7.226 11.389 -6.510 1.00 87.12 336 GLY A C 1
ATOM 2643 O O . GLY A 1 336 ? -8.159 11.511 -7.291 1.00 87.12 336 GLY A O 1
ATOM 2644 N N . LYS A 1 337 ? -6.527 12.457 -6.107 1.00 80.19 337 LYS A N 1
ATOM 2645 C CA . LYS A 1 337 ? -6.815 13.837 -6.569 1.00 80.19 337 LYS A CA 1
ATOM 2646 C C . LYS A 1 337 ? -6.044 14.264 -7.833 1.00 80.19 337 LYS A C 1
ATOM 2648 O O . LYS A 1 337 ? -6.155 15.417 -8.238 1.00 80.19 337 LYS A O 1
ATOM 2653 N N . GLY A 1 338 ? -5.222 13.388 -8.427 1.00 66.62 338 GLY A N 1
ATOM 2654 C CA . GLY A 1 338 ? -4.541 13.632 -9.713 1.00 66.62 338 GLY A CA 1
ATOM 2655 C C . GLY A 1 338 ? -3.713 14.924 -9.836 1.00 66.62 338 GLY A C 1
ATOM 2656 O O . GLY A 1 338 ? -3.492 15.403 -10.943 1.00 66.62 338 GLY A O 1
ATOM 2657 N N . GLY A 1 339 ? -3.310 15.545 -8.723 1.00 61.53 339 GLY A N 1
ATOM 2658 C CA . GLY A 1 339 ? -2.493 16.762 -8.697 1.00 61.53 339 GLY A CA 1
ATOM 2659 C C . GLY A 1 339 ? -3.174 18.095 -9.028 1.00 61.53 339 GLY A C 1
ATOM 2660 O O . GLY A 1 339 ? -2.551 19.124 -8.793 1.00 61.53 339 GLY A O 1
ATOM 2661 N N . THR A 1 340 ? -4.407 18.123 -9.547 1.00 56.22 340 THR A N 1
ATOM 2662 C CA . THR A 1 340 ? -5.039 19.370 -10.038 1.00 56.22 340 THR A CA 1
ATOM 2663 C C . THR A 1 340 ? -6.181 19.901 -9.171 1.00 56.22 340 THR A C 1
ATOM 2665 O O . THR A 1 340 ? -6.709 20.961 -9.479 1.00 56.22 340 THR A O 1
ATOM 2668 N N . ASN A 1 341 ? -6.576 19.216 -8.088 1.00 59.53 341 ASN A N 1
ATOM 2669 C CA . ASN A 1 341 ? -7.731 19.554 -7.225 1.00 59.53 341 ASN A CA 1
ATOM 2670 C C . ASN A 1 341 ? -9.091 19.734 -7.952 1.00 59.53 341 ASN A C 1
ATOM 2672 O O . ASN A 1 341 ? -10.095 19.964 -7.289 1.00 59.53 341 ASN A O 1
ATOM 2676 N N . GLN A 1 342 ? -9.158 19.576 -9.278 1.00 65.69 342 GLN A N 1
ATOM 2677 C CA . GLN A 1 342 ? -10.348 19.789 -10.116 1.00 65.69 342 GLN A CA 1
ATOM 2678 C C . GLN A 1 342 ? -11.192 18.517 -10.333 1.00 65.69 342 GLN A C 1
ATOM 2680 O O . GLN A 1 342 ? -12.025 18.460 -11.233 1.00 65.69 342 GLN A O 1
ATOM 2685 N N . GLY A 1 343 ? -10.952 17.462 -9.555 1.00 78.00 343 GLY A N 1
ATOM 2686 C CA . GLY A 1 343 ? -11.685 16.199 -9.638 1.00 78.00 343 GLY A CA 1
ATOM 2687 C C . GLY A 1 343 ? -10.873 15.026 -9.104 1.00 78.00 343 GLY A C 1
ATOM 2688 O O . GLY A 1 343 ? -9.760 15.202 -8.595 1.00 78.00 343 GLY A O 1
ATOM 2689 N N . LYS A 1 344 ? -11.430 13.824 -9.228 1.00 87.19 344 LYS A N 1
ATOM 2690 C CA . LYS A 1 344 ? -10.764 12.577 -8.857 1.00 87.19 344 LYS A CA 1
ATOM 2691 C C . LYS A 1 344 ? -10.169 11.880 -10.073 1.00 87.19 344 LYS A C 1
ATOM 2693 O O . LYS A 1 344 ? -10.617 12.057 -11.203 1.00 87.19 344 LYS A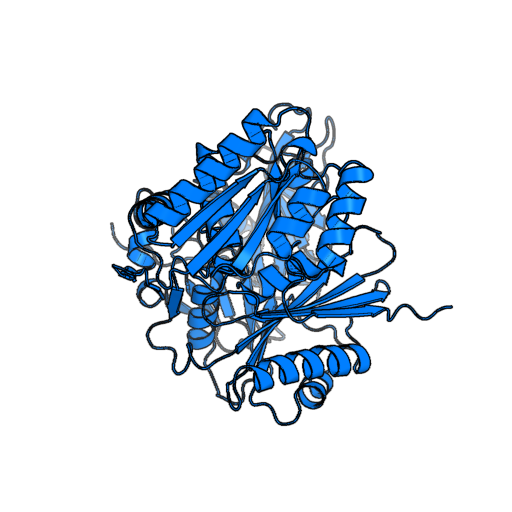 O 1
ATOM 2698 N N . VAL A 1 345 ? -9.144 11.081 -9.829 1.00 92.12 345 VAL A N 1
ATOM 2699 C CA . VAL A 1 345 ? -8.580 10.132 -10.782 1.00 92.12 345 VAL A CA 1
ATOM 2700 C C . VAL A 1 345 ? -8.797 8.745 -10.213 1.00 92.12 345 VAL A C 1
ATOM 2702 O O . VAL A 1 345 ? -8.329 8.455 -9.115 1.00 92.12 345 VAL A O 1
ATOM 2705 N N . VAL A 1 346 ? -9.495 7.906 -10.962 1.00 95.06 346 VAL A N 1
ATOM 2706 C CA . VAL A 1 346 ? -9.636 6.480 -10.675 1.00 95.06 346 VAL A CA 1
ATOM 2707 C C . VAL A 1 346 ? -8.459 5.764 -11.316 1.00 95.06 346 VAL A C 1
ATOM 2709 O O . VAL A 1 346 ? -8.107 6.061 -12.460 1.00 95.06 346 VAL A O 1
ATOM 2712 N N . ALA A 1 347 ? -7.854 4.826 -10.599 1.00 97.31 347 ALA A N 1
ATOM 2713 C CA . ALA A 1 347 ? -6.881 3.905 -11.163 1.00 97.31 347 ALA A CA 1
ATOM 2714 C C . ALA A 1 347 ? -7.296 2.469 -10.854 1.00 97.31 347 ALA A C 1
ATOM 2716 O O . ALA A 1 347 ? -7.619 2.142 -9.711 1.00 97.31 347 ALA A O 1
ATOM 2717 N N . ILE A 1 348 ? -7.256 1.627 -11.882 1.00 98.62 348 ILE A N 1
ATOM 2718 C CA . ILE A 1 348 ? -7.458 0.188 -11.777 1.00 98.62 348 ILE A CA 1
ATOM 2719 C C . ILE A 1 348 ? -6.203 -0.485 -12.318 1.00 98.62 348 ILE A C 1
ATOM 2721 O O . ILE A 1 348 ? -5.741 -0.164 -13.412 1.00 98.62 348 ILE A O 1
ATOM 2725 N N . THR A 1 349 ? -5.617 -1.385 -11.546 1.00 98.56 349 THR A N 1
ATOM 2726 C CA . THR A 1 349 ? -4.329 -2.010 -11.858 1.00 98.56 349 THR A CA 1
ATOM 2727 C C . THR A 1 349 ? -4.480 -3.508 -11.945 1.00 98.56 349 THR A C 1
ATOM 2729 O O . THR A 1 349 ? -5.273 -4.083 -11.216 1.00 98.56 349 THR A O 1
ATOM 2732 N N . LEU A 1 350 ? -3.700 -4.141 -12.812 1.00 98.38 350 LEU A N 1
ATOM 2733 C CA . LEU A 1 350 ? -3.510 -5.583 -12.846 1.00 98.38 350 LEU A CA 1
ATOM 2734 C C . LEU A 1 350 ? -2.097 -5.883 -12.368 1.00 98.38 350 LEU A C 1
ATOM 2736 O O . LEU A 1 350 ? -1.134 -5.317 -12.890 1.00 98.38 350 LEU A O 1
ATOM 2740 N N . SER A 1 351 ? -1.966 -6.788 -11.409 1.00 97.12 351 SER A N 1
ATOM 2741 C CA . SER A 1 351 ? -0.674 -7.223 -10.890 1.00 97.12 351 SER A CA 1
ATOM 2742 C C . SER A 1 351 ? -0.583 -8.737 -10.790 1.00 97.12 351 SER A C 1
ATOM 2744 O O . SER A 1 351 ? -1.585 -9.420 -10.557 1.00 97.12 351 SER A O 1
ATOM 2746 N N . SER A 1 352 ? 0.629 -9.244 -10.994 1.00 94.19 352 SER A N 1
ATOM 2747 C CA . SER A 1 352 ? 0.947 -10.657 -10.813 1.00 94.19 352 SER A CA 1
ATOM 2748 C C . SER A 1 352 ? 1.020 -11.022 -9.322 1.00 94.19 352 SER A C 1
ATOM 2750 O O . SER A 1 352 ? 1.105 -10.119 -8.483 1.00 94.19 352 SER A O 1
ATOM 2752 N N . PRO A 1 353 ? 0.995 -12.320 -8.967 1.00 90.81 353 PRO A N 1
ATOM 2753 C CA . PRO A 1 353 ? 1.143 -12.782 -7.580 1.00 90.81 353 PRO A CA 1
ATOM 2754 C C . PRO A 1 353 ? 2.370 -12.219 -6.862 1.00 90.81 353 PRO A C 1
ATOM 2756 O O . PRO A 1 353 ? 2.359 -11.986 -5.656 1.00 90.81 353 PRO A O 1
ATOM 2759 N N . GLU A 1 354 ? 3.422 -11.929 -7.612 1.00 89.81 354 GLU A N 1
ATOM 2760 C CA . GLU A 1 354 ? 4.676 -11.407 -7.087 1.00 89.81 354 GLU A CA 1
ATOM 2761 C C . GLU A 1 354 ? 4.647 -9.891 -6.836 1.00 89.81 354 GLU A C 1
ATOM 2763 O O . GLU A 1 354 ? 5.589 -9.339 -6.273 1.00 89.81 354 GLU A O 1
ATOM 2768 N N . GLY A 1 355 ? 3.553 -9.213 -7.200 1.00 92.31 355 GLY A N 1
ATOM 2769 C CA . GLY A 1 355 ? 3.349 -7.778 -6.991 1.00 92.31 355 GLY A CA 1
ATOM 2770 C C . GLY A 1 355 ? 3.771 -6.890 -8.164 1.00 92.31 355 GLY A C 1
ATOM 2771 O O . GLY A 1 355 ? 3.641 -5.667 -8.069 1.00 92.31 355 GLY A O 1
ATOM 2772 N N . ASN A 1 356 ? 4.224 -7.466 -9.284 1.00 94.56 356 ASN A N 1
ATOM 2773 C CA . ASN A 1 356 ? 4.612 -6.710 -10.478 1.00 94.56 356 ASN A CA 1
ATOM 2774 C C . ASN A 1 356 ? 3.388 -6.172 -11.229 1.00 94.56 356 ASN A C 1
ATOM 2776 O O . ASN A 1 356 ? 2.426 -6.903 -11.473 1.00 94.56 356 ASN A O 1
ATOM 2780 N N . LEU A 1 357 ? 3.451 -4.906 -11.650 1.00 97.31 357 LEU A N 1
ATOM 2781 C CA . LEU A 1 357 ? 2.423 -4.271 -12.475 1.00 97.31 357 LEU A CA 1
ATOM 2782 C C . LEU A 1 357 ? 2.427 -4.859 -13.894 1.00 97.31 357 LEU A C 1
ATOM 2784 O O . LEU A 1 357 ? 3.437 -4.793 -14.594 1.00 97.31 357 LEU A O 1
ATOM 2788 N N . GLN A 1 358 ? 1.283 -5.385 -14.325 1.00 96.88 358 GLN A N 1
ATOM 2789 C CA . GLN A 1 358 ? 1.099 -5.974 -15.653 1.00 96.88 358 GLN A CA 1
ATOM 2790 C C . GLN A 1 358 ? 0.364 -5.036 -16.607 1.00 96.88 358 GLN A C 1
ATOM 2792 O O . GLN A 1 358 ? 0.756 -4.910 -17.762 1.00 96.88 358 GLN A O 1
ATOM 2797 N N . ALA A 1 359 ? -0.670 -4.351 -16.118 1.00 98.00 359 ALA A N 1
ATOM 2798 C CA . ALA A 1 359 ? -1.444 -3.381 -16.885 1.00 98.00 359 ALA A CA 1
ATOM 2799 C C . ALA A 1 359 ? -2.108 -2.364 -15.951 1.00 98.00 359 ALA A C 1
ATOM 2801 O O . ALA A 1 359 ? -2.279 -2.625 -14.755 1.00 98.00 359 ALA A O 1
ATOM 2802 N N . TYR A 1 360 ? -2.513 -1.213 -16.486 1.00 98.19 360 TYR A N 1
ATOM 2803 C CA . TYR A 1 360 ? -3.309 -0.255 -15.721 1.00 98.19 360 TYR A CA 1
ATOM 2804 C C . TYR A 1 360 ? -4.272 0.560 -16.579 1.00 98.19 360 TYR A C 1
ATOM 2806 O O . TYR A 1 360 ? -3.977 0.975 -17.695 1.00 98.19 360 TYR A O 1
ATOM 2814 N N . TRP A 1 361 ? -5.419 0.863 -15.997 1.00 98.06 361 TRP A N 1
ATOM 2815 C CA . TRP A 1 361 ? -6.417 1.760 -16.542 1.00 98.06 361 TRP A CA 1
ATOM 2816 C C . TRP A 1 361 ? -6.546 2.960 -15.608 1.00 98.06 361 TRP A C 1
ATOM 2818 O O . TRP A 1 361 ? -6.573 2.804 -14.384 1.00 98.06 361 TRP A O 1
ATOM 2828 N N . ARG A 1 362 ? -6.592 4.172 -16.156 1.00 95.00 362 ARG A N 1
ATOM 2829 C CA . ARG A 1 362 ? -6.796 5.396 -15.373 1.00 95.00 362 ARG A CA 1
ATOM 2830 C C . ARG A 1 362 ? -7.845 6.264 -16.029 1.00 95.00 362 ARG A C 1
ATOM 2832 O O . ARG A 1 362 ? -7.816 6.448 -17.244 1.00 95.00 362 ARG A O 1
ATOM 2839 N N . ALA A 1 363 ? -8.681 6.897 -15.217 1.00 93.75 363 ALA A N 1
ATOM 2840 C CA . ALA A 1 363 ? -9.585 7.908 -15.726 1.00 93.75 363 ALA A CA 1
ATOM 2841 C C . ALA A 1 363 ? -9.767 9.097 -14.798 1.00 93.75 363 ALA A C 1
ATOM 2843 O O . ALA A 1 363 ? -9.800 8.954 -13.577 1.00 93.75 363 ALA A O 1
ATOM 2844 N N . SER A 1 364 ? -9.921 10.274 -15.399 1.00 90.88 364 SER A N 1
ATOM 2845 C CA . SER A 1 364 ? -10.348 11.473 -14.679 1.00 90.88 364 SER A CA 1
ATOM 2846 C C . SER A 1 364 ? -11.868 11.497 -14.577 1.00 90.88 364 SER A C 1
ATOM 2848 O O . SER A 1 364 ? -12.547 11.332 -15.586 1.00 90.88 364 SER A O 1
ATOM 2850 N N . LYS A 1 365 ? -12.394 11.739 -13.377 1.00 89.12 365 LYS A N 1
ATOM 2851 C CA . LYS A 1 365 ? -13.815 11.988 -13.114 1.00 89.12 365 LYS A CA 1
ATOM 2852 C C . LYS A 1 365 ? -13.991 13.286 -12.320 1.00 89.12 365 LYS A C 1
ATOM 2854 O O . LYS A 1 365 ? -13.028 14.033 -12.091 1.00 89.12 365 LYS A O 1
ATOM 2859 N N . ASP A 1 366 ? -15.231 13.569 -11.958 1.00 85.56 366 ASP A N 1
ATOM 2860 C CA . ASP A 1 366 ? -15.624 14.635 -11.040 1.00 85.56 366 ASP A CA 1
ATOM 2861 C C . ASP A 1 366 ? -15.121 14.383 -9.600 1.00 85.56 366 ASP A C 1
ATOM 2863 O O . ASP A 1 366 ? -14.312 13.491 -9.343 1.00 85.56 366 ASP A O 1
ATOM 2867 N N . ALA A 1 367 ? -15.513 15.228 -8.646 1.00 83.56 367 ALA A N 1
ATOM 2868 C CA . ALA A 1 367 ? -15.001 15.160 -7.274 1.00 83.56 367 ALA A CA 1
ATOM 2869 C C . ALA A 1 367 ? -15.611 14.028 -6.421 1.00 83.56 367 ALA A C 1
ATOM 2871 O O . ALA A 1 367 ? -15.091 13.757 -5.337 1.00 83.56 367 ALA A O 1
ATOM 2872 N N . ASP A 1 368 ? -16.684 13.387 -6.891 1.00 84.94 368 ASP A N 1
ATOM 2873 C CA . ASP A 1 368 ? -17.404 12.339 -6.166 1.00 84.94 368 ASP A CA 1
ATOM 2874 C C . ASP A 1 368 ? -16.538 11.077 -5.955 1.00 84.94 368 ASP A C 1
ATOM 2876 O O . ASP A 1 368 ? -15.722 10.705 -6.802 1.00 84.94 368 ASP A O 1
ATOM 2880 N N . GLU A 1 369 ? -16.716 10.403 -4.821 1.00 84.56 369 GLU A N 1
ATOM 2881 C CA . GLU A 1 369 ? -16.033 9.140 -4.496 1.00 84.56 369 GLU A CA 1
ATOM 2882 C C . GLU A 1 369 ? -16.783 7.918 -5.054 1.00 84.56 369 GLU A C 1
ATOM 2884 O O . GLU A 1 369 ? -16.242 6.812 -5.049 1.00 84.56 369 GLU A O 1
ATOM 2889 N N . THR A 1 370 ? -18.023 8.088 -5.530 1.00 89.50 370 THR A N 1
ATOM 2890 C CA . THR A 1 370 ? -18.808 6.999 -6.129 1.00 89.50 370 THR A CA 1
ATOM 2891 C C . THR A 1 370 ? -18.299 6.665 -7.528 1.00 89.50 370 THR A C 1
ATOM 2893 O O . THR A 1 370 ? -18.117 7.543 -8.380 1.00 89.50 370 THR A O 1
ATOM 2896 N N . LEU A 1 371 ? -18.103 5.373 -7.792 1.00 91.81 371 LEU A N 1
ATOM 2897 C CA . LEU A 1 371 ? -17.838 4.862 -9.134 1.00 91.81 371 LEU A CA 1
ATOM 2898 C C . LEU A 1 371 ? -19.154 4.511 -9.832 1.00 91.81 371 LEU A C 1
ATOM 2900 O O . LEU A 1 371 ? -19.919 3.669 -9.359 1.00 91.81 371 LEU A O 1
ATOM 2904 N N . SER A 1 372 ? -19.420 5.154 -10.970 1.00 91.69 372 SER A N 1
ATOM 2905 C CA . SER A 1 372 ? -20.595 4.843 -11.783 1.00 91.69 372 SER A CA 1
ATOM 2906 C C . SER A 1 372 ? -20.474 3.455 -12.421 1.00 91.69 372 SER A C 1
ATOM 2908 O O . SER A 1 372 ? -19.375 2.926 -12.615 1.00 91.69 372 SER A O 1
ATOM 2910 N N . ALA A 1 373 ? -21.614 2.876 -12.806 1.00 93.62 373 ALA A N 1
ATOM 2911 C CA . ALA A 1 373 ? -21.644 1.610 -13.537 1.00 93.62 373 ALA A CA 1
ATOM 2912 C C . ALA A 1 373 ? -20.824 1.671 -14.837 1.00 93.62 373 ALA A C 1
ATOM 2914 O O . ALA A 1 373 ? -20.194 0.689 -15.214 1.00 93.62 373 ALA A O 1
ATOM 2915 N N . GLU A 1 374 ? -20.801 2.825 -15.507 1.00 94.00 374 GLU A N 1
ATOM 2916 C CA . GLU A 1 374 ? -20.026 3.034 -16.728 1.00 94.00 374 GLU A CA 1
ATOM 2917 C C . GLU A 1 374 ? -18.517 2.969 -16.473 1.00 94.00 374 GLU A C 1
ATOM 2919 O O . GLU A 1 374 ? -17.826 2.220 -17.163 1.00 94.00 374 GLU A O 1
ATOM 2924 N N . VAL A 1 375 ? -18.029 3.681 -15.450 1.00 94.25 375 VAL A N 1
ATOM 2925 C CA . VAL A 1 375 ? -16.610 3.687 -15.058 1.00 94.25 375 VAL A CA 1
ATOM 2926 C C . VAL A 1 375 ? -16.151 2.280 -14.680 1.00 94.25 375 VAL A C 1
ATOM 2928 O O . VAL A 1 375 ? -15.116 1.819 -15.160 1.00 94.25 375 VAL A O 1
ATOM 2931 N N . LEU A 1 376 ? -16.935 1.579 -13.852 1.00 96.06 376 LEU A N 1
ATOM 2932 C CA . LEU A 1 376 ? -16.627 0.205 -13.450 1.00 96.06 376 LEU A CA 1
ATOM 2933 C C . LEU A 1 376 ? -16.631 -0.740 -14.651 1.00 96.06 376 LEU A C 1
ATOM 2935 O O . LEU A 1 376 ? -15.673 -1.489 -14.829 1.00 96.06 376 LEU A O 1
ATOM 2939 N N . ARG A 1 377 ? -17.668 -0.680 -15.497 1.00 96.44 377 ARG A N 1
ATOM 2940 C CA . ARG A 1 377 ? -17.779 -1.516 -16.697 1.00 96.44 377 ARG A CA 1
ATOM 2941 C C . ARG A 1 377 ? -16.595 -1.305 -17.623 1.00 96.44 377 ARG A C 1
ATOM 2943 O O . ARG A 1 377 ? -15.989 -2.284 -18.036 1.00 96.44 377 ARG A O 1
ATOM 2950 N N . GLU A 1 378 ? -16.257 -0.065 -17.955 1.00 96.88 378 GLU A N 1
ATOM 2951 C CA . GLU A 1 378 ? -15.175 0.207 -18.899 1.00 96.88 378 GLU A CA 1
ATOM 2952 C C . GLU A 1 378 ? -13.807 -0.195 -18.334 1.00 96.88 378 GLU A C 1
ATOM 2954 O O . GLU A 1 378 ? -13.049 -0.907 -18.992 1.00 96.88 378 GLU A O 1
ATOM 2959 N N . GLY A 1 379 ? -13.510 0.214 -17.099 1.00 97.62 379 GLY A N 1
ATOM 2960 C CA . GLY A 1 379 ? -12.205 -0.013 -16.493 1.00 97.62 379 GLY A CA 1
ATOM 2961 C C . GLY A 1 379 ? -11.953 -1.471 -16.097 1.00 97.62 379 GLY A C 1
ATOM 2962 O O . GLY A 1 379 ? -10.902 -2.022 -16.431 1.00 97.62 379 GLY A O 1
ATOM 2963 N N . LEU A 1 380 ? -12.906 -2.126 -15.421 1.00 98.31 380 LEU A N 1
ATOM 2964 C CA . LEU A 1 380 ? -12.735 -3.516 -14.978 1.00 98.31 380 LEU A CA 1
ATOM 2965 C C . LEU A 1 380 ? -12.787 -4.505 -16.146 1.00 98.31 380 LEU A C 1
ATOM 2967 O O . LEU A 1 380 ? -11.983 -5.433 -16.155 1.00 98.31 380 LEU A O 1
ATOM 2971 N N . SER A 1 381 ? -13.656 -4.303 -17.146 1.00 97.00 381 SER A N 1
ATOM 2972 C CA . SER A 1 381 ? -13.682 -5.194 -18.319 1.00 97.00 381 SER A CA 1
ATOM 2973 C C . SER A 1 381 ? -12.396 -5.092 -19.139 1.00 97.00 381 SER A C 1
ATOM 2975 O O . SER A 1 381 ? -11.870 -6.112 -19.581 1.00 97.00 381 SER A O 1
ATOM 2977 N N . TRP A 1 382 ? -11.831 -3.885 -19.283 1.00 98.00 382 TRP A N 1
ATOM 2978 C CA . TRP A 1 382 ? -10.544 -3.708 -19.952 1.00 98.00 382 TRP A CA 1
ATOM 2979 C C . TRP A 1 382 ? -9.421 -4.427 -19.197 1.00 98.00 382 TRP A C 1
ATOM 2981 O O . TRP A 1 382 ? -8.641 -5.151 -19.812 1.00 98.00 382 TRP A O 1
ATOM 2991 N N . ILE A 1 383 ? -9.366 -4.287 -17.867 1.00 98.06 383 ILE A N 1
ATOM 2992 C CA . ILE A 1 383 ? -8.377 -4.984 -17.030 1.00 98.06 383 ILE A CA 1
ATOM 2993 C C . ILE A 1 383 ? -8.556 -6.506 -17.084 1.00 98.06 383 ILE A C 1
ATOM 2995 O O . ILE A 1 383 ? -7.567 -7.227 -17.206 1.00 98.06 383 ILE A O 1
ATOM 2999 N N . ALA A 1 384 ? -9.792 -7.003 -17.045 1.00 96.62 384 ALA A N 1
ATOM 3000 C CA . ALA A 1 384 ? -10.080 -8.428 -17.174 1.00 96.62 384 ALA A CA 1
ATOM 3001 C C . ALA A 1 384 ? -9.643 -8.977 -18.540 1.00 96.62 384 ALA A C 1
ATOM 3003 O O . ALA A 1 384 ? -9.043 -10.047 -18.599 1.00 96.62 384 ALA A O 1
ATOM 3004 N N . ALA A 1 385 ? -9.848 -8.221 -19.622 1.00 96.25 385 ALA A N 1
ATOM 3005 C CA . ALA A 1 385 ? -9.358 -8.593 -20.948 1.00 96.25 385 ALA A CA 1
ATOM 3006 C C . ALA A 1 385 ? -7.818 -8.665 -21.001 1.00 96.25 385 ALA A C 1
ATOM 3008 O O . ALA A 1 385 ? -7.276 -9.577 -21.622 1.00 96.25 385 ALA A O 1
ATOM 3009 N N . GLN A 1 386 ? -7.104 -7.762 -20.309 1.00 97.12 386 GLN A N 1
ATOM 3010 C CA . GLN A 1 386 ? -5.641 -7.864 -20.168 1.00 97.12 386 GLN A CA 1
ATOM 3011 C C . GLN A 1 386 ? -5.224 -9.093 -19.348 1.00 97.12 386 GLN A C 1
ATOM 3013 O O . GLN A 1 386 ? -4.246 -9.759 -19.671 1.00 97.12 386 GLN A O 1
ATOM 3018 N N . ALA A 1 387 ? -5.964 -9.426 -18.290 1.00 95.81 387 ALA A N 1
ATOM 3019 C CA . ALA A 1 387 ? -5.693 -10.623 -17.498 1.00 95.81 387 ALA A CA 1
ATOM 3020 C C . ALA A 1 387 ? -5.870 -11.907 -18.331 1.00 95.81 387 ALA A C 1
ATOM 3022 O O . ALA A 1 387 ? -5.022 -12.800 -18.271 1.00 95.81 387 ALA A O 1
ATOM 3023 N N . GLN A 1 388 ? -6.929 -11.967 -19.145 1.00 93.81 388 GLN A N 1
ATOM 3024 C CA . GLN A 1 388 ? -7.220 -13.082 -20.050 1.00 93.81 388 GLN A CA 1
ATOM 3025 C C . GLN A 1 388 ? -6.173 -13.229 -21.160 1.00 93.81 388 GLN A C 1
ATOM 3027 O O . GLN A 1 388 ? -5.788 -14.354 -21.473 1.00 93.81 388 GLN A O 1
ATOM 3032 N N . SER A 1 389 ? -5.682 -12.123 -21.733 1.00 94.44 389 SER A N 1
ATOM 3033 C CA . SER A 1 389 ? -4.658 -12.172 -22.789 1.00 94.44 389 SER A CA 1
ATOM 3034 C C . SER A 1 389 ? -3.303 -12.680 -22.287 1.00 94.44 389 SER A C 1
ATOM 3036 O O . SER A 1 389 ? -2.562 -13.290 -23.055 1.00 94.44 389 SER A O 1
ATOM 3038 N N . LEU A 1 390 ? -2.989 -12.469 -21.003 1.00 91.88 390 LEU A N 1
ATOM 3039 C CA . LEU A 1 390 ? -1.791 -13.016 -20.360 1.00 91.88 390 LEU A CA 1
ATOM 3040 C C . LEU A 1 390 ? -1.955 -14.500 -20.013 1.00 91.88 390 LEU A C 1
ATOM 3042 O O . LEU A 1 390 ? -1.031 -15.290 -20.206 1.00 91.88 390 LEU A O 1
ATOM 3046 N N . SER A 1 391 ? -3.118 -14.881 -19.480 1.00 86.69 391 SER A N 1
ATOM 3047 C CA . SER A 1 391 ? -3.497 -16.278 -19.253 1.00 86.69 391 SER A CA 1
ATOM 3048 C C . SER A 1 391 ? -4.991 -16.394 -18.939 1.00 86.69 391 SER A C 1
ATOM 3050 O O . SER A 1 391 ? -5.450 -15.816 -17.947 1.00 86.69 391 SER A O 1
ATOM 3052 N N . GLY A 1 392 ? -5.720 -17.188 -19.725 1.00 73.75 392 GLY A N 1
ATOM 3053 C CA . GLY A 1 392 ? -7.121 -17.524 -19.460 1.00 73.75 392 GLY A CA 1
ATOM 3054 C C . GLY A 1 392 ? -7.317 -18.272 -18.133 1.00 73.75 392 GLY A C 1
ATOM 3055 O O . GLY A 1 392 ? -6.389 -18.892 -17.616 1.00 73.75 392 GLY A O 1
ATOM 3056 N N . ASP A 1 393 ? -8.529 -18.188 -17.583 1.00 77.44 393 ASP A N 1
ATOM 3057 C CA . ASP A 1 393 ? -9.050 -19.027 -16.487 1.00 77.44 393 ASP A CA 1
ATOM 3058 C C . ASP A 1 393 ? -8.451 -18.844 -15.079 1.00 77.44 393 ASP A C 1
ATOM 3060 O O . ASP A 1 393 ? -8.679 -19.657 -14.180 1.00 77.44 393 ASP A O 1
ATOM 3064 N N . ARG A 1 394 ? -7.726 -17.748 -14.830 1.00 89.75 394 ARG A N 1
ATOM 3065 C CA . ARG A 1 394 ? -7.261 -17.404 -13.475 1.00 89.75 394 ARG A CA 1
ATOM 3066 C C . ARG A 1 394 ? -8.339 -16.697 -12.655 1.00 89.75 394 ARG A C 1
ATOM 3068 O O . ARG A 1 394 ? -9.083 -15.868 -13.173 1.00 89.75 394 ARG A O 1
ATOM 3075 N N . HIS A 1 395 ? -8.352 -16.961 -11.348 1.00 95.81 395 HIS A N 1
ATOM 3076 C CA . HIS A 1 395 ? -9.185 -16.206 -10.410 1.00 95.81 395 HIS A CA 1
ATOM 3077 C C . HIS A 1 395 ? -8.717 -14.760 -10.306 1.00 95.81 395 HIS A C 1
ATOM 3079 O O . HIS A 1 395 ? -7.509 -14.505 -10.249 1.00 95.81 395 HIS A O 1
ATOM 3085 N N . LEU A 1 396 ? -9.661 -13.829 -10.199 1.00 97.81 396 LEU A N 1
ATOM 3086 C CA . LEU A 1 396 ? -9.365 -12.416 -9.993 1.00 97.81 396 LEU A CA 1
ATOM 3087 C C . LEU A 1 396 ? -9.655 -12.019 -8.539 1.00 97.81 396 LEU A C 1
ATOM 3089 O O . LEU A 1 396 ? -10.793 -12.085 -8.082 1.00 97.81 396 LEU A O 1
ATOM 3093 N N . TYR A 1 397 ? -8.648 -11.541 -7.813 1.00 98.50 397 TYR A N 1
ATOM 3094 C CA . TYR A 1 397 ? -8.854 -10.869 -6.528 1.00 98.50 397 TYR A CA 1
ATOM 3095 C C . TYR A 1 397 ? -8.900 -9.363 -6.753 1.00 98.50 397 TYR A C 1
ATOM 3097 O O . TYR A 1 397 ? -7.866 -8.729 -6.961 1.00 98.50 397 TYR A O 1
ATOM 3105 N N . LEU A 1 398 ? -10.097 -8.785 -6.711 1.00 98.62 398 LEU A N 1
ATOM 3106 C CA . LEU A 1 398 ? -10.307 -7.346 -6.797 1.00 98.62 398 LEU A CA 1
ATOM 3107 C C . LEU A 1 398 ? -10.262 -6.735 -5.399 1.00 98.62 398 LEU A C 1
ATOM 3109 O O . LEU A 1 398 ? -11.156 -6.955 -4.588 1.00 98.62 398 LEU A O 1
ATOM 3113 N N . ILE A 1 399 ? -9.233 -5.941 -5.128 1.00 98.69 399 ILE A N 1
ATOM 3114 C CA . ILE A 1 399 ? -9.030 -5.242 -3.864 1.00 98.69 399 ILE A CA 1
ATOM 3115 C C . ILE A 1 399 ? -9.340 -3.765 -4.080 1.00 98.69 399 ILE A C 1
ATOM 3117 O O . ILE A 1 399 ? -8.654 -3.070 -4.832 1.00 98.69 399 ILE A O 1
ATOM 3121 N N . ARG A 1 400 ? -10.381 -3.287 -3.406 1.00 97.31 400 ARG A N 1
ATOM 3122 C CA . ARG A 1 400 ? -10.910 -1.933 -3.546 1.00 97.31 400 ARG A CA 1
ATOM 3123 C C . ARG A 1 400 ? -10.607 -1.118 -2.297 1.00 97.31 400 ARG A C 1
ATOM 3125 O O . ARG A 1 400 ? -10.895 -1.569 -1.188 1.00 97.31 400 ARG A O 1
ATOM 3132 N N . ASP A 1 401 ? -10.023 0.067 -2.466 1.00 95.56 401 ASP A N 1
ATOM 3133 C CA . ASP A 1 401 ? -9.723 0.940 -1.332 1.00 95.56 401 ASP A CA 1
ATOM 3134 C C . ASP A 1 401 ? -11.003 1.488 -0.690 1.00 95.56 401 ASP A C 1
ATOM 3136 O O . ASP A 1 401 ? -11.877 2.042 -1.356 1.00 95.56 401 ASP A O 1
ATOM 3140 N N . GLY A 1 402 ? -11.104 1.344 0.628 1.00 92.12 402 GLY A N 1
ATOM 3141 C CA . GLY A 1 402 ? -12.236 1.804 1.422 1.00 92.12 402 GLY A CA 1
ATOM 3142 C C . GLY A 1 402 ? -13.506 0.967 1.252 1.00 92.12 402 GLY A C 1
ATOM 3143 O O . GLY A 1 402 ? -13.581 0.017 0.475 1.00 92.12 402 GLY A O 1
ATOM 3144 N N . ARG A 1 403 ? -14.556 1.369 1.977 1.00 89.62 403 ARG A N 1
ATOM 3145 C CA . ARG A 1 403 ? -15.898 0.770 1.890 1.00 89.62 403 ARG A CA 1
ATOM 3146 C C . ARG A 1 403 ? -16.691 1.395 0.751 1.00 89.62 403 ARG A C 1
ATOM 3148 O O . ARG A 1 403 ? -16.619 2.617 0.580 1.00 89.62 403 ARG A O 1
ATOM 3155 N N . ARG A 1 404 ? -17.421 0.590 -0.024 1.00 91.50 404 ARG A N 1
ATOM 3156 C CA . ARG A 1 404 ? -18.203 1.099 -1.162 1.00 91.50 404 ARG A CA 1
ATOM 3157 C C . ARG A 1 404 ? -19.252 2.120 -0.697 1.00 91.50 404 ARG A C 1
ATOM 3159 O O . ARG A 1 404 ? -19.980 1.818 0.254 1.00 91.50 404 ARG A O 1
ATOM 3166 N N . PRO A 1 405 ? -19.337 3.317 -1.318 1.00 87.81 405 PRO A N 1
ATOM 3167 C CA . PRO A 1 405 ? -20.438 4.242 -1.111 1.00 87.81 405 PRO A CA 1
ATOM 3168 C C . PRO A 1 405 ? -21.780 3.564 -1.364 1.00 87.81 405 PRO A C 1
ATOM 3170 O O . PRO A 1 405 ? -21.883 2.649 -2.177 1.00 87.81 405 PRO A O 1
ATOM 3173 N N . HIS A 1 406 ? -22.834 4.052 -0.714 1.00 78.25 406 HIS A N 1
ATOM 3174 C CA . HIS A 1 406 ? -24.174 3.472 -0.841 1.00 78.25 406 HIS A CA 1
ATOM 3175 C C . HIS A 1 406 ? -24.709 3.453 -2.283 1.00 78.25 406 HIS A C 1
ATOM 3177 O O . HIS A 1 406 ? -25.505 2.582 -2.624 1.00 78.25 406 HIS A O 1
ATOM 3183 N N . HIS A 1 407 ? -24.252 4.374 -3.132 1.00 85.00 407 HIS A N 1
ATOM 3184 C CA . HIS A 1 407 ? -24.639 4.454 -4.542 1.00 85.00 407 HIS A CA 1
ATOM 3185 C C . HIS A 1 407 ? -23.784 3.567 -5.471 1.00 85.00 407 HIS A C 1
ATOM 3187 O O . HIS A 1 407 ? -24.094 3.435 -6.653 1.00 85.00 407 HIS A O 1
ATOM 3193 N N . GLU A 1 408 ? -22.745 2.910 -4.947 1.00 91.94 408 GLU A N 1
ATOM 3194 C CA . GLU A 1 408 ? -21.865 2.003 -5.686 1.00 91.94 408 GLU A CA 1
ATOM 3195 C C . GLU A 1 408 ? -22.296 0.541 -5.470 1.00 91.94 408 GLU A C 1
ATOM 3197 O O . GLU A 1 408 ? -21.863 -0.163 -4.551 1.00 91.94 408 GLU A O 1
ATOM 3202 N N . ARG A 1 409 ? -23.214 0.090 -6.325 1.00 93.12 409 ARG A N 1
ATOM 3203 C CA . ARG A 1 409 ? -23.912 -1.199 -6.221 1.00 93.12 409 ARG A CA 1
ATOM 3204 C C . ARG A 1 409 ? -23.009 -2.407 -6.505 1.00 93.12 409 ARG A C 1
ATOM 3206 O O . ARG A 1 409 ? -22.112 -2.332 -7.341 1.00 93.12 409 ARG A O 1
ATOM 3213 N N . LEU A 1 410 ? -23.257 -3.538 -5.828 1.00 95.00 410 LEU A N 1
ATOM 3214 C CA . LEU A 1 410 ? -22.483 -4.781 -6.035 1.00 95.00 410 LEU A CA 1
ATOM 3215 C C . LEU A 1 410 ? -22.655 -5.321 -7.455 1.00 95.00 410 LEU A C 1
ATOM 3217 O O . LEU A 1 410 ? -21.715 -5.824 -8.065 1.00 95.00 410 LEU A O 1
ATOM 3221 N N . GLU A 1 411 ? -23.856 -5.156 -7.988 1.00 96.25 411 GLU A N 1
ATOM 3222 C CA . GLU A 1 411 ? -24.269 -5.618 -9.304 1.00 96.25 411 GLU A CA 1
ATOM 3223 C C . GLU A 1 411 ? -23.448 -4.957 -10.421 1.00 96.25 411 GLU A C 1
ATOM 3225 O O . GLU A 1 411 ? -23.240 -5.560 -11.470 1.00 96.25 411 GLU A O 1
ATOM 3230 N N . PHE A 1 412 ? -22.915 -3.750 -10.191 1.00 96.44 412 PHE A N 1
ATOM 3231 C CA . PHE A 1 412 ? -22.040 -3.081 -11.157 1.00 96.44 412 PHE A CA 1
ATOM 3232 C C . PHE A 1 412 ? -20.703 -3.811 -11.316 1.00 96.44 412 PHE A C 1
ATOM 3234 O O . PHE A 1 412 ? -20.208 -3.930 -12.432 1.00 96.44 412 PHE A O 1
ATOM 3241 N N . TYR A 1 413 ? -20.150 -4.354 -10.228 1.00 97.44 413 TYR A N 1
ATOM 3242 C CA . TYR A 1 413 ? -18.929 -5.161 -10.266 1.00 97.44 413 TYR A CA 1
ATOM 3243 C C . TYR A 1 413 ? -19.161 -6.500 -10.962 1.00 97.44 413 TYR A C 1
ATOM 3245 O O . TYR A 1 413 ? -18.376 -6.893 -11.821 1.00 97.44 413 TYR A O 1
ATOM 3253 N N . GLN A 1 414 ? -20.264 -7.173 -10.623 1.00 97.06 414 GLN A N 1
ATOM 3254 C CA . GLN A 1 414 ? -20.645 -8.444 -11.243 1.00 97.06 414 GLN A CA 1
ATOM 3255 C C . GLN A 1 414 ? -20.879 -8.293 -12.749 1.00 97.06 414 GLN A C 1
ATOM 3257 O O . GLN A 1 414 ? -20.425 -9.129 -13.522 1.00 97.06 414 GLN A O 1
ATOM 3262 N N . ALA A 1 415 ? -21.539 -7.211 -13.173 1.00 96.88 415 ALA A N 1
ATOM 3263 C CA . ALA A 1 415 ? -21.743 -6.914 -14.586 1.00 96.88 415 ALA A CA 1
ATOM 3264 C C . ALA A 1 415 ? -20.429 -6.563 -15.304 1.00 96.88 415 ALA A C 1
ATOM 3266 O O . ALA A 1 415 ? -20.215 -6.992 -16.435 1.00 96.88 415 ALA A O 1
ATOM 3267 N N . ALA A 1 416 ? -19.542 -5.797 -14.661 1.00 97.00 416 ALA A N 1
ATOM 3268 C CA . ALA A 1 416 ? -18.272 -5.377 -15.252 1.00 97.00 416 ALA A CA 1
ATOM 3269 C C . ALA A 1 416 ? -17.265 -6.527 -15.430 1.00 97.00 416 ALA A C 1
ATOM 3271 O O . ALA A 1 416 ? -16.462 -6.497 -16.360 1.00 97.00 416 ALA A O 1
ATOM 3272 N N . LEU A 1 417 ? -17.322 -7.531 -14.553 1.00 96.19 417 LEU A N 1
ATOM 3273 C CA . LEU A 1 417 ? -16.498 -8.743 -14.587 1.00 96.19 417 LEU A CA 1
ATOM 3274 C C . LEU A 1 417 ? -17.321 -9.984 -14.970 1.00 96.19 417 LEU A C 1
ATOM 3276 O O . LEU A 1 417 ? -16.992 -11.102 -14.573 1.00 96.19 417 LEU A O 1
ATOM 3280 N N . ALA A 1 418 ? -18.405 -9.800 -15.730 1.00 93.31 418 ALA A N 1
ATOM 3281 C CA . ALA A 1 418 ? -19.254 -10.901 -16.165 1.00 93.31 418 ALA A CA 1
ATOM 3282 C C . ALA A 1 418 ? -18.429 -11.959 -16.920 1.00 93.31 418 ALA A C 1
ATOM 3284 O O . ALA A 1 418 ? -17.641 -11.636 -17.809 1.00 93.31 418 ALA A O 1
ATOM 3285 N N . GLY A 1 419 ? -18.601 -13.230 -16.548 1.00 89.75 419 GLY A N 1
ATOM 3286 C CA . GLY A 1 419 ? -17.834 -14.350 -17.103 1.00 89.75 419 GLY A CA 1
ATOM 3287 C C . GLY A 1 419 ? -16.467 -14.592 -16.450 1.00 89.75 419 GLY A C 1
ATOM 3288 O O . GLY A 1 419 ? -15.804 -15.557 -16.815 1.00 89.75 419 GLY A O 1
ATOM 3289 N N . CYS A 1 420 ? -16.049 -13.776 -15.478 1.00 93.62 420 CYS A N 1
ATOM 3290 C CA . CYS A 1 420 ? -14.846 -14.020 -14.680 1.00 93.62 420 CYS A CA 1
ATOM 3291 C C . CYS A 1 420 ? -15.204 -14.594 -13.299 1.00 93.62 420 CYS A C 1
ATOM 3293 O O . CYS A 1 420 ? -16.153 -14.142 -12.659 1.00 93.62 420 CYS A O 1
ATOM 3295 N N . ASP A 1 421 ? -14.405 -15.541 -12.801 1.00 93.88 421 ASP A N 1
ATOM 3296 C CA . ASP A 1 421 ? -14.438 -15.965 -11.395 1.00 93.88 421 ASP A CA 1
ATOM 3297 C C . ASP A 1 421 ? -13.624 -14.966 -10.553 1.00 93.88 421 ASP A C 1
ATOM 3299 O O . ASP A 1 421 ? -12.404 -14.863 -10.724 1.00 93.88 421 ASP A O 1
ATOM 3303 N N . PHE A 1 422 ? -14.285 -14.194 -9.679 1.00 97.50 422 PHE A N 1
ATOM 3304 C CA . PHE A 1 422 ? -13.623 -13.142 -8.905 1.00 97.50 422 PHE A CA 1
ATOM 3305 C C . PHE A 1 422 ? -14.122 -12.997 -7.464 1.00 97.50 422 PHE A C 1
ATOM 3307 O O . PHE A 1 422 ? -15.306 -13.156 -7.171 1.00 97.50 422 PHE A O 1
ATOM 3314 N N . THR A 1 423 ? -13.205 -12.609 -6.580 1.00 98.38 423 THR A N 1
ATOM 3315 C CA . THR A 1 423 ? -13.475 -12.202 -5.196 1.00 98.38 423 THR A CA 1
ATOM 3316 C C . THR A 1 423 ? -13.274 -10.692 -5.075 1.00 98.38 423 THR A C 1
ATOM 3318 O O . THR A 1 423 ? -12.214 -10.176 -5.430 1.00 98.38 423 THR A O 1
ATOM 3321 N N . LEU A 1 424 ? -14.277 -9.973 -4.563 1.00 98.56 424 LEU A N 1
ATOM 3322 C CA . LEU A 1 424 ? -14.177 -8.551 -4.219 1.00 98.56 424 LEU A CA 1
ATOM 3323 C C . LEU A 1 424 ? -13.839 -8.422 -2.737 1.00 98.56 424 LEU A C 1
ATOM 3325 O O . LEU A 1 424 ? -14.604 -8.887 -1.897 1.00 98.56 424 LEU A O 1
ATOM 3329 N N . ILE A 1 425 ? -12.743 -7.735 -2.436 1.00 98.62 425 ILE A N 1
ATOM 3330 C CA . ILE A 1 425 ? -12.282 -7.406 -1.089 1.00 98.62 425 ILE A CA 1
ATOM 3331 C C . ILE A 1 425 ? -12.354 -5.888 -0.916 1.00 98.62 425 ILE A C 1
ATOM 3333 O O . ILE A 1 425 ? -11.708 -5.136 -1.648 1.00 98.62 425 ILE A O 1
ATOM 3337 N N . GLU A 1 426 ? -13.111 -5.425 0.074 1.00 97.81 426 GLU A N 1
ATOM 3338 C CA . GLU A 1 426 ? -13.061 -4.027 0.508 1.00 97.81 426 GLU A CA 1
ATOM 3339 C C . GLU A 1 426 ? -11.944 -3.881 1.545 1.00 97.81 426 GLU A C 1
ATOM 3341 O O . GLU A 1 426 ? -12.008 -4.483 2.617 1.00 97.81 426 GLU A O 1
ATOM 3346 N N . TYR A 1 427 ? -10.914 -3.092 1.236 1.00 97.81 427 TYR A N 1
ATOM 3347 C CA . TYR A 1 427 ? -9.742 -2.892 2.089 1.00 97.81 427 TYR A CA 1
ATOM 3348 C C . TYR A 1 427 ? -9.741 -1.480 2.670 1.00 97.81 427 TYR A C 1
ATOM 3350 O O . TYR A 1 427 ? -9.434 -0.494 2.003 1.00 97.81 427 TYR A O 1
ATOM 3358 N N . ILE A 1 428 ? -10.099 -1.362 3.941 1.00 95.19 428 ILE A N 1
ATOM 3359 C CA . ILE A 1 428 ? -10.399 -0.095 4.597 1.00 95.19 428 ILE A CA 1
ATOM 3360 C C . ILE A 1 428 ? -9.198 0.316 5.449 1.00 95.19 428 ILE A C 1
ATOM 3362 O O . ILE A 1 428 ? -8.932 -0.218 6.527 1.00 95.19 428 ILE A O 1
ATOM 3366 N N . LYS A 1 429 ? -8.470 1.313 4.942 1.00 90.62 429 LYS A N 1
ATOM 3367 C CA . LYS A 1 429 ? -7.216 1.840 5.501 1.00 90.62 429 LYS A CA 1
ATOM 3368 C C . LYS A 1 429 ? -7.348 2.497 6.885 1.00 90.62 429 LYS A C 1
ATOM 3370 O O . LYS A 1 429 ? -6.318 2.800 7.486 1.00 90.62 429 LYS A O 1
ATOM 3375 N N . SER A 1 430 ? -8.552 2.806 7.351 1.00 85.06 430 SER A N 1
ATOM 3376 C CA . SER A 1 430 ? -8.807 3.545 8.592 1.00 85.06 430 SER A CA 1
ATOM 3377 C C . SER A 1 430 ? -10.021 2.981 9.332 1.00 85.06 430 SER A C 1
ATOM 3379 O O . SER A 1 430 ? -10.771 2.160 8.808 1.00 85.06 430 SER A O 1
ATOM 3381 N N . GLY A 1 431 ? -10.224 3.409 10.578 1.00 82.88 431 GLY A N 1
ATOM 3382 C CA . GLY A 1 431 ? -11.389 2.982 11.357 1.00 82.88 431 GLY A CA 1
ATOM 3383 C C . GLY A 1 431 ? -11.216 1.654 12.101 1.00 82.88 431 GLY A C 1
ATOM 3384 O O . GLY A 1 431 ? -12.150 1.236 12.784 1.00 82.88 431 GLY A O 1
ATOM 3385 N N . SER A 1 432 ? -10.054 1.001 12.005 1.00 91.38 432 SER A N 1
ATOM 3386 C CA . SER A 1 432 ? -9.704 -0.127 12.875 1.00 91.38 432 SER A CA 1
ATOM 3387 C C . SER A 1 432 ? -9.159 0.364 14.216 1.00 91.38 432 SER A C 1
ATOM 3389 O O . SER A 1 432 ? -8.319 1.269 14.220 1.00 91.38 432 SER A O 1
ATOM 3391 N N . PRO A 1 433 ? -9.595 -0.223 15.346 1.00 94.38 433 PRO A N 1
ATOM 3392 C CA . PRO A 1 433 ? -8.940 -0.022 16.632 1.00 94.38 433 PRO A CA 1
ATOM 3393 C C . PRO A 1 433 ? -7.487 -0.497 16.603 1.00 94.38 433 PRO A C 1
ATOM 3395 O O . PRO A 1 433 ? -7.118 -1.325 15.769 1.00 94.38 433 PRO A O 1
ATOM 3398 N N . LEU A 1 434 ? -6.679 0.018 17.527 1.00 95.12 434 LEU A N 1
ATOM 3399 C CA . LEU A 1 434 ? -5.288 -0.386 17.701 1.00 95.12 434 LEU A CA 1
ATOM 3400 C C . LEU A 1 434 ? -5.173 -1.889 18.005 1.00 95.12 434 LEU A C 1
ATOM 3402 O O . LEU A 1 434 ? -5.972 -2.435 18.763 1.00 95.12 434 LEU A O 1
ATOM 3406 N N . ILE A 1 435 ? -4.144 -2.528 17.445 1.00 95.12 435 ILE A N 1
ATOM 3407 C CA . ILE A 1 435 ? -3.690 -3.867 17.832 1.00 95.12 435 ILE A CA 1
ATOM 3408 C C . ILE A 1 435 ? -2.240 -3.726 18.300 1.00 95.12 435 ILE A C 1
ATOM 3410 O O . ILE A 1 435 ? -1.425 -3.135 17.589 1.00 95.12 435 ILE A O 1
ATOM 3414 N N . HIS A 1 436 ? -1.911 -4.237 19.483 1.00 93.06 436 HIS A N 1
ATOM 3415 C CA . HIS A 1 436 ? -0.550 -4.199 20.030 1.00 93.06 436 HIS A CA 1
ATOM 3416 C C . HIS A 1 436 ? -0.246 -5.432 20.883 1.00 93.06 436 HIS A C 1
ATOM 3418 O O . HIS A 1 436 ? -1.144 -6.179 21.253 1.00 93.06 436 HIS A O 1
ATOM 3424 N N . ARG A 1 437 ? 1.030 -5.661 21.205 1.00 88.44 437 ARG A N 1
ATOM 3425 C CA . ARG A 1 437 ? 1.473 -6.735 22.107 1.00 88.44 437 ARG A CA 1
ATOM 3426 C C . ARG A 1 437 ? 2.275 -6.121 23.246 1.00 88.44 437 ARG A C 1
ATOM 3428 O O . ARG A 1 437 ? 3.416 -5.718 23.037 1.00 88.44 437 ARG A O 1
ATOM 3435 N N . ALA A 1 438 ? 1.707 -6.060 24.452 1.00 83.62 438 ALA A N 1
ATOM 3436 C CA . ALA A 1 438 ? 2.302 -5.337 25.581 1.00 83.62 438 ALA A CA 1
ATOM 3437 C C . ALA A 1 438 ? 2.729 -3.918 25.151 1.00 83.62 438 ALA A C 1
ATOM 3439 O O . ALA A 1 438 ? 1.869 -3.116 24.796 1.00 83.62 438 ALA A O 1
ATOM 3440 N N . THR A 1 439 ? 4.033 -3.623 25.112 1.00 77.25 439 THR A N 1
ATOM 3441 C CA . THR A 1 439 ? 4.571 -2.335 24.651 1.00 77.25 439 THR A CA 1
ATOM 3442 C C . THR A 1 439 ? 5.049 -2.338 23.189 1.00 77.25 439 THR A C 1
ATOM 3444 O O . THR A 1 439 ? 5.605 -1.345 22.743 1.00 77.25 439 THR A O 1
ATOM 3447 N N . ALA A 1 440 ? 4.868 -3.409 22.418 1.00 83.69 440 ALA A N 1
ATOM 3448 C CA . ALA A 1 440 ? 5.417 -3.565 21.068 1.00 83.69 440 ALA A CA 1
ATOM 3449 C C . ALA A 1 440 ? 4.338 -3.703 19.978 1.00 83.69 440 ALA A C 1
ATOM 3451 O O . ALA A 1 440 ? 3.150 -3.888 20.256 1.00 83.69 440 ALA A O 1
ATOM 3452 N N . GLU A 1 441 ? 4.777 -3.630 18.718 1.00 89.31 441 GLU A N 1
ATOM 3453 C CA . GLU A 1 441 ? 3.972 -4.057 17.571 1.00 89.31 441 GLU A CA 1
ATOM 3454 C C . GLU A 1 441 ? 3.696 -5.573 17.663 1.00 89.31 441 GLU A C 1
ATOM 3456 O O . GLU A 1 441 ? 4.574 -6.326 18.097 1.00 89.31 441 GLU A O 1
ATOM 3461 N N . PRO A 1 442 ? 2.499 -6.043 17.274 1.00 92.00 442 PRO A N 1
ATOM 3462 C CA . PRO A 1 442 ? 2.253 -7.463 17.089 1.00 92.00 442 PRO A CA 1
ATOM 3463 C C . PRO A 1 442 ? 2.955 -7.946 15.806 1.00 92.00 442 PRO A C 1
ATOM 3465 O O . PRO A 1 442 ? 3.427 -7.150 14.988 1.00 92.00 442 PRO A O 1
ATOM 3468 N N . GLU A 1 443 ? 3.023 -9.259 15.606 1.00 92.25 443 GLU A N 1
ATOM 3469 C CA . GLU A 1 443 ? 3.583 -9.808 14.370 1.00 92.25 443 GLU A CA 1
ATOM 3470 C C . GLU A 1 443 ? 2.686 -9.472 13.162 1.00 92.25 443 GLU A C 1
ATOM 3472 O O . GLU A 1 443 ? 1.454 -9.513 13.277 1.00 92.25 443 GLU A O 1
ATOM 3477 N N . PRO A 1 444 ? 3.264 -9.138 11.992 1.00 94.81 444 PRO A N 1
ATOM 3478 C CA . PRO A 1 444 ? 2.512 -9.012 10.748 1.00 94.81 444 PRO A CA 1
ATOM 3479 C C . PRO A 1 444 ? 1.649 -10.243 10.466 1.00 94.81 444 PRO A C 1
ATOM 3481 O O . PRO A 1 444 ? 2.078 -11.372 10.675 1.00 94.81 444 PRO A O 1
ATOM 3484 N N . GLY A 1 445 ? 0.433 -10.037 9.977 1.00 96.19 445 GLY A N 1
ATOM 3485 C CA . GLY A 1 445 ? -0.543 -11.113 9.804 1.00 96.19 445 GLY A CA 1
ATOM 3486 C C . GLY A 1 445 ? -1.364 -11.423 11.055 1.00 96.19 445 GLY A C 1
ATOM 3487 O O . GLY A 1 445 ? -2.274 -12.246 10.967 1.00 96.19 445 GLY A O 1
ATOM 3488 N N . THR A 1 446 ? -1.114 -10.746 12.187 1.00 97.44 446 THR A N 1
ATOM 3489 C CA . THR A 1 446 ? -2.045 -10.759 13.328 1.00 97.44 446 THR A CA 1
ATOM 3490 C C . THR A 1 446 ? -3.413 -10.278 12.862 1.00 97.44 446 THR A C 1
ATOM 3492 O O . THR A 1 446 ? -3.558 -9.130 12.428 1.00 97.44 446 THR A O 1
ATOM 3495 N N . THR A 1 447 ? -4.416 -11.143 12.972 1.00 97.88 447 THR A N 1
ATOM 3496 C CA . THR A 1 447 ? -5.779 -10.869 12.514 1.00 97.88 447 THR A CA 1
ATOM 3497 C C . THR A 1 447 ? -6.759 -11.059 13.658 1.00 97.88 447 THR A C 1
ATOM 3499 O O . THR A 1 447 ? -6.758 -12.099 14.306 1.00 97.88 447 THR A O 1
ATOM 3502 N N . ILE A 1 448 ? -7.605 -10.060 13.893 1.00 97.50 448 ILE A N 1
ATOM 3503 C CA . ILE A 1 448 ? -8.734 -10.146 14.815 1.00 97.50 448 ILE A CA 1
ATOM 3504 C C . ILE A 1 448 ? -9.986 -10.488 14.012 1.00 97.50 448 ILE A C 1
ATOM 3506 O O . ILE A 1 448 ? -10.323 -9.779 13.056 1.00 97.50 448 ILE A O 1
ATOM 3510 N N . LEU A 1 449 ? -10.678 -11.546 14.430 1.00 96.75 449 LEU A N 1
ATOM 3511 C CA . LEU A 1 449 ? -11.917 -12.043 13.836 1.00 96.75 449 LEU A CA 1
ATOM 3512 C C . LEU A 1 449 ? -13.058 -11.919 14.859 1.00 96.75 449 LEU A C 1
ATOM 3514 O O . LEU A 1 449 ? -13.280 -12.840 15.649 1.00 96.75 449 LEU A O 1
ATOM 3518 N N . PRO A 1 450 ? -13.770 -10.779 14.904 1.00 94.19 450 PRO A N 1
ATOM 3519 C CA . PRO A 1 450 ? -14.899 -10.611 15.810 1.00 94.19 450 PRO A CA 1
ATOM 3520 C C . PRO A 1 450 ? -16.044 -11.553 15.442 1.00 94.19 450 PRO A C 1
ATOM 3522 O O . PRO A 1 450 ? -16.382 -11.710 14.265 1.00 94.19 450 PRO A O 1
ATOM 3525 N N . GLN A 1 451 ? -16.666 -12.163 16.449 1.00 89.81 451 GLN A N 1
ATOM 3526 C CA . GLN A 1 451 ? -17.825 -13.024 16.238 1.00 89.81 451 GLN A CA 1
ATOM 3527 C C . GLN A 1 451 ? -18.977 -12.220 15.621 1.00 89.81 451 GLN A C 1
ATOM 3529 O O . GLN A 1 451 ? -19.233 -11.078 16.000 1.00 89.81 451 GLN A O 1
ATOM 3534 N N . ASN A 1 452 ? -19.697 -12.826 14.672 1.00 86.31 452 ASN A N 1
ATOM 3535 C CA . ASN A 1 452 ? -20.849 -12.217 13.989 1.00 86.31 452 ASN A CA 1
ATOM 3536 C C . ASN A 1 452 ? -20.540 -10.906 13.229 1.00 86.31 452 ASN A C 1
ATOM 3538 O O . ASN A 1 452 ? -21.445 -10.113 12.955 1.00 86.31 452 ASN A O 1
ATOM 3542 N N . SER A 1 453 ? -19.276 -10.681 12.863 1.00 91.56 453 SER A N 1
ATOM 3543 C CA . SER A 1 453 ? -18.837 -9.557 12.036 1.00 91.56 453 SER A CA 1
ATOM 3544 C C . SER A 1 453 ? -18.537 -10.012 10.609 1.00 91.56 453 SER A C 1
ATOM 3546 O O . SER A 1 453 ? -17.889 -11.029 10.391 1.00 91.56 453 SER A O 1
ATOM 3548 N N . GLU A 1 454 ? -18.938 -9.213 9.619 1.00 93.19 454 GLU A N 1
ATOM 3549 C CA . GLU A 1 454 ? -18.467 -9.373 8.231 1.00 93.19 454 GLU A CA 1
ATOM 3550 C C . GLU A 1 454 ? -17.043 -8.837 8.035 1.00 93.19 454 GLU A C 1
ATOM 3552 O O . GLU A 1 454 ? -16.423 -9.069 6.999 1.00 93.19 454 GLU A O 1
ATOM 3557 N N . PHE A 1 455 ? -16.546 -8.074 9.008 1.00 95.56 455 PHE A N 1
ATOM 3558 C CA . PHE A 1 455 ? -15.247 -7.428 8.967 1.00 95.56 455 PHE A CA 1
ATOM 3559 C C . PHE A 1 455 ? -14.251 -8.113 9.892 1.00 95.56 455 PHE A C 1
ATOM 3561 O O . PHE A 1 455 ? -14.578 -8.421 11.040 1.00 95.56 455 PHE A O 1
ATOM 3568 N N . ALA A 1 456 ? -13.010 -8.200 9.430 1.00 96.88 456 ALA A N 1
ATOM 3569 C CA . ALA A 1 456 ? -11.841 -8.533 10.232 1.00 96.88 456 ALA A CA 1
ATOM 3570 C C . ALA A 1 456 ? -10.912 -7.317 10.354 1.00 96.88 456 ALA A C 1
ATOM 3572 O O . ALA A 1 456 ? -10.923 -6.424 9.498 1.00 96.88 456 ALA A O 1
ATOM 3573 N N . ALA A 1 457 ? -10.111 -7.275 11.419 1.00 97.50 457 ALA A N 1
ATOM 3574 C CA . ALA A 1 457 ? -9.028 -6.305 11.565 1.00 97.50 457 ALA A CA 1
ATOM 3575 C C . ALA A 1 457 ? -7.685 -7.006 11.349 1.00 97.50 457 ALA A C 1
ATOM 3577 O O . ALA A 1 457 ? -7.419 -8.025 11.975 1.00 97.50 457 ALA A O 1
ATOM 3578 N N . LEU A 1 458 ? -6.835 -6.461 10.483 1.00 97.75 458 LEU A N 1
ATOM 3579 C CA . LEU A 1 458 ? -5.535 -7.038 10.142 1.00 97.75 458 LEU A CA 1
ATOM 3580 C C . LEU A 1 458 ? -4.417 -6.066 10.515 1.00 97.75 458 LEU A C 1
ATOM 3582 O O . LEU A 1 458 ? -4.498 -4.873 10.216 1.00 97.75 458 LEU A O 1
ATOM 3586 N N . TYR A 1 459 ? -3.358 -6.591 11.124 1.00 97.00 459 TYR A N 1
ATOM 3587 C CA . TYR A 1 459 ? -2.066 -5.932 11.255 1.00 97.00 459 TYR A CA 1
ATOM 3588 C C . TYR A 1 459 ? -1.152 -6.355 10.092 1.00 97.00 459 TYR A C 1
ATOM 3590 O O . TYR A 1 459 ? -0.530 -7.414 10.161 1.00 97.00 459 TYR A O 1
ATOM 3598 N N . PRO A 1 460 ? -1.090 -5.600 8.980 1.00 94.50 460 PRO A N 1
ATOM 3599 C CA . PRO A 1 460 ? -0.528 -6.121 7.733 1.00 94.50 460 PRO A CA 1
ATOM 3600 C C . PRO A 1 460 ? 1.001 -6.198 7.728 1.00 94.50 460 PRO A C 1
ATOM 3602 O O . PRO A 1 460 ? 1.552 -7.078 7.080 1.00 94.50 460 PRO A O 1
ATOM 3605 N N . CYS A 1 461 ? 1.682 -5.283 8.421 1.00 92.50 461 CYS A N 1
ATOM 3606 C CA . CYS A 1 461 ? 3.138 -5.185 8.475 1.00 92.50 461 CYS A CA 1
ATOM 3607 C C . CYS A 1 461 ? 3.575 -4.411 9.728 1.00 92.50 461 CYS A C 1
ATOM 3609 O O . CYS A 1 461 ? 2.771 -3.702 10.331 1.00 92.50 461 CYS A O 1
ATOM 3611 N N . THR A 1 462 ? 4.853 -4.502 10.094 1.00 90.56 462 THR A N 1
ATOM 3612 C CA . THR A 1 462 ? 5.459 -3.659 11.133 1.00 90.56 462 THR A CA 1
ATOM 3613 C C . THR A 1 462 ? 5.984 -2.356 10.552 1.00 90.56 462 THR A C 1
ATOM 3615 O O . THR A 1 462 ? 6.319 -2.260 9.366 1.00 90.56 462 THR A O 1
ATOM 3618 N N . SER A 1 463 ? 6.079 -1.340 11.401 1.00 84.81 463 SER A N 1
ATOM 3619 C CA . SER A 1 463 ? 6.697 -0.082 11.038 1.00 84.81 463 SER A CA 1
ATOM 3620 C C . SER A 1 463 ? 8.198 -0.300 10.863 1.00 84.81 463 SER A C 1
ATOM 3622 O O . SER A 1 463 ? 8.848 -0.925 11.705 1.00 84.81 463 SER A O 1
ATOM 3624 N N . PRO A 1 464 ? 8.819 0.279 9.823 1.00 75.62 464 PRO A N 1
ATOM 3625 C CA . PRO A 1 464 ? 10.268 0.253 9.713 1.00 75.62 464 PRO A CA 1
ATOM 3626 C C . PRO A 1 464 ? 10.955 1.096 10.802 1.00 75.62 464 PRO A C 1
ATOM 3628 O O . PRO A 1 464 ? 12.179 1.030 10.937 1.00 75.62 464 PRO A O 1
ATOM 3631 N N . GLN A 1 465 ? 10.192 1.910 11.543 1.00 76.38 465 GLN A N 1
ATOM 3632 C CA . GLN A 1 465 ? 10.676 2.837 12.559 1.00 76.38 465 GLN A CA 1
ATOM 3633 C C . GLN A 1 465 ? 10.394 2.319 13.966 1.00 76.38 465 GLN A C 1
ATOM 3635 O O . GLN A 1 465 ? 9.250 2.059 14.335 1.00 76.38 465 GLN A O 1
ATOM 3640 N N . PHE A 1 466 ? 11.445 2.266 14.782 1.00 78.00 466 PHE A N 1
ATOM 3641 C CA . PHE A 1 466 ? 11.343 1.848 16.174 1.00 78.00 466 PHE A CA 1
ATOM 3642 C C . PHE A 1 466 ? 10.369 2.726 16.975 1.00 78.00 466 PHE A C 1
ATOM 3644 O O . PHE A 1 466 ? 10.452 3.957 16.953 1.00 78.00 466 PHE A O 1
ATOM 3651 N N . GLY A 1 467 ? 9.481 2.074 17.725 1.00 77.81 467 GLY A N 1
ATOM 3652 C CA . GLY A 1 467 ? 8.521 2.716 18.621 1.00 77.81 467 GLY A CA 1
ATOM 3653 C C . GLY A 1 467 ? 7.300 3.318 17.924 1.00 77.81 467 GLY A C 1
ATOM 3654 O O . GLY A 1 467 ? 6.412 3.807 18.619 1.00 77.81 467 GLY A O 1
ATOM 3655 N N . VAL A 1 468 ? 7.218 3.287 16.591 1.00 82.88 468 VAL A N 1
ATOM 3656 C CA . VAL A 1 468 ? 6.030 3.693 15.826 1.00 82.88 468 VAL A CA 1
ATOM 3657 C C . VAL A 1 468 ? 5.188 2.451 15.561 1.00 82.88 468 VAL A C 1
ATOM 3659 O O . VAL A 1 468 ? 5.689 1.495 14.990 1.00 82.88 468 VAL A O 1
ATOM 3662 N N . LEU A 1 469 ? 3.918 2.463 15.963 1.00 86.00 469 LEU A N 1
ATOM 3663 C CA . LEU A 1 469 ? 2.984 1.372 15.663 1.00 86.00 469 LEU A CA 1
ATOM 3664 C C . LEU A 1 469 ? 2.305 1.599 14.309 1.00 86.00 469 LEU A C 1
ATOM 3666 O O . LEU A 1 469 ? 1.810 2.702 14.049 1.00 86.00 469 LEU A O 1
ATOM 3670 N N . THR A 1 470 ? 2.247 0.562 13.478 1.00 88.56 470 THR A N 1
ATOM 3671 C CA . THR A 1 470 ? 1.457 0.557 12.240 1.00 88.56 470 THR A CA 1
ATOM 3672 C C . THR A 1 470 ? -0.034 0.552 12.568 1.00 88.56 470 THR A C 1
ATOM 3674 O O . THR A 1 470 ? -0.496 -0.157 13.456 1.00 88.56 470 THR A O 1
ATOM 3677 N N . THR A 1 471 ? -0.824 1.361 11.862 1.00 88.94 471 THR A N 1
ATOM 3678 C CA . THR A 1 471 ? -2.282 1.338 12.029 1.00 88.94 471 THR A CA 1
ATOM 3679 C C . THR A 1 471 ? -2.857 0.067 11.398 1.00 88.94 471 THR A C 1
ATOM 3681 O O . THR A 1 471 ? -2.610 -0.161 10.208 1.00 88.94 471 THR A O 1
ATOM 3684 N N . PRO A 1 472 ? -3.652 -0.728 12.137 1.00 94.69 472 PRO A N 1
ATOM 3685 C CA . PRO A 1 472 ? -4.363 -1.862 11.566 1.00 94.69 472 PRO A CA 1
ATOM 3686 C C . PRO A 1 472 ? -5.332 -1.420 10.471 1.00 94.69 472 PRO A C 1
ATOM 3688 O O . PRO A 1 472 ? -5.819 -0.287 10.452 1.00 94.69 472 PRO A O 1
ATOM 3691 N N . VAL A 1 473 ? -5.648 -2.338 9.573 1.00 95.69 473 VAL A N 1
ATOM 3692 C CA . VAL A 1 473 ? -6.651 -2.145 8.523 1.00 95.69 473 VAL A CA 1
ATOM 3693 C C . VAL A 1 473 ? -7.887 -2.972 8.831 1.00 95.69 473 VAL A C 1
ATOM 3695 O O . VAL A 1 473 ? -7.851 -3.868 9.676 1.00 95.69 473 VAL A O 1
ATOM 3698 N N . LYS A 1 474 ? -9.006 -2.643 8.198 1.00 95.88 474 LYS A N 1
ATOM 3699 C CA . LYS A 1 474 ? -10.238 -3.428 8.262 1.00 95.88 474 LYS A CA 1
ATOM 3700 C C . LYS A 1 474 ? -10.528 -3.973 6.878 1.00 95.88 474 LYS A C 1
ATOM 3702 O O . LYS A 1 474 ? -10.346 -3.244 5.909 1.00 95.88 474 LYS A O 1
ATOM 3707 N N . PHE A 1 475 ? -11.009 -5.202 6.767 1.00 97.75 475 PHE A N 1
ATOM 3708 C CA . PHE A 1 475 ? -11.403 -5.744 5.470 1.00 97.75 475 PHE A CA 1
ATOM 3709 C C . PHE A 1 475 ? -12.609 -6.675 5.569 1.00 97.75 475 PHE A C 1
ATOM 3711 O O . PHE A 1 475 ? -12.902 -7.211 6.638 1.00 97.75 475 PHE A O 1
ATOM 3718 N N . CYS A 1 476 ? -13.308 -6.835 4.450 1.00 96.88 476 CYS A N 1
ATOM 3719 C CA . CYS A 1 476 ? -14.364 -7.825 4.244 1.00 96.88 476 CYS A CA 1
ATOM 3720 C C . CYS A 1 476 ? -14.389 -8.258 2.771 1.00 96.88 476 CYS A C 1
ATOM 3722 O O . CYS A 1 476 ? -13.757 -7.617 1.927 1.00 96.88 476 CYS A O 1
ATOM 3724 N N . ALA A 1 477 ? -15.129 -9.323 2.460 1.00 97.50 477 ALA A N 1
ATOM 3725 C CA . ALA A 1 477 ? -15.273 -9.830 1.098 1.00 97.50 477 ALA A CA 1
ATOM 3726 C C . ALA A 1 477 ? -16.750 -9.962 0.692 1.00 97.50 477 ALA A C 1
ATOM 3728 O O . ALA A 1 477 ? -17.339 -11.031 0.857 1.00 97.50 477 ALA A O 1
ATOM 3729 N N . PRO A 1 478 ? -17.385 -8.886 0.192 1.00 96.56 478 PRO A N 1
ATOM 3730 C CA . PRO A 1 478 ? -18.804 -8.915 -0.164 1.00 96.56 478 PRO A CA 1
ATOM 3731 C C . PRO A 1 478 ? -19.134 -9.766 -1.405 1.00 96.56 478 PRO A C 1
ATOM 3733 O O . PRO A 1 478 ? -20.296 -10.112 -1.599 1.00 96.56 478 PRO A O 1
ATOM 3736 N N . ILE A 1 479 ? -18.148 -10.106 -2.245 1.00 97.44 479 ILE A N 1
ATOM 3737 C CA . ILE A 1 479 ? -18.281 -11.116 -3.309 1.00 97.44 479 ILE A CA 1
ATOM 3738 C C . ILE A 1 479 ? -17.160 -12.123 -3.091 1.00 97.44 479 ILE A C 1
ATOM 3740 O O . ILE A 1 479 ? -15.994 -11.744 -3.130 1.00 97.44 479 ILE A O 1
ATOM 3744 N N . ASN A 1 480 ? -17.510 -13.381 -2.838 1.00 97.06 480 ASN A N 1
ATOM 3745 C CA . ASN A 1 480 ? -16.556 -14.428 -2.478 1.00 97.06 480 ASN A CA 1
ATOM 3746 C C . ASN A 1 480 ? -17.065 -15.803 -2.950 1.00 97.06 480 ASN A C 1
ATOM 3748 O O . ASN A 1 480 ? -17.535 -16.603 -2.138 1.00 97.06 480 ASN A O 1
ATOM 3752 N N . PRO A 1 481 ? -17.033 -16.081 -4.267 1.00 95.94 481 PRO A N 1
ATOM 3753 C CA . PRO A 1 481 ? -17.577 -17.319 -4.832 1.00 95.94 481 PRO A CA 1
ATOM 3754 C C . PRO A 1 481 ? -16.819 -18.563 -4.353 1.00 95.94 481 PRO A C 1
ATOM 3756 O O . PRO A 1 481 ? -17.392 -19.647 -4.288 1.00 95.94 481 PRO A O 1
ATOM 3759 N N . ARG A 1 482 ? -15.548 -18.397 -3.967 1.00 94.62 482 ARG A N 1
ATOM 3760 C CA . ARG A 1 482 ? -14.684 -19.457 -3.436 1.00 94.62 482 ARG A CA 1
ATOM 3761 C C . ARG A 1 482 ? -14.835 -19.692 -1.936 1.00 94.62 482 ARG A C 1
ATOM 3763 O O . ARG A 1 482 ? -14.180 -20.581 -1.407 1.00 94.62 482 ARG A O 1
ATOM 3770 N N . GLN A 1 483 ? -15.696 -18.921 -1.269 1.00 95.88 483 GLN A N 1
ATOM 3771 C CA . GLN A 1 483 ? -15.999 -19.055 0.157 1.00 95.88 483 GLN A CA 1
ATOM 3772 C C . GLN A 1 483 ? -14.759 -18.988 1.060 1.00 95.88 483 GLN A C 1
ATOM 3774 O O . GLN A 1 483 ? -14.725 -19.616 2.115 1.00 95.88 483 GLN A O 1
ATOM 3779 N N . HIS A 1 484 ? -13.752 -18.197 0.674 1.00 96.88 484 HIS A N 1
ATOM 3780 C CA . HIS A 1 484 ? -12.588 -17.963 1.523 1.00 96.88 484 HIS A CA 1
ATOM 3781 C C . HIS A 1 484 ? -13.020 -17.389 2.872 1.00 96.88 484 HIS A C 1
ATOM 3783 O O . HIS A 1 484 ? -13.751 -16.396 2.938 1.00 96.88 484 HIS A O 1
ATOM 3789 N N . SER A 1 485 ? -12.543 -17.981 3.953 1.00 97.06 485 SER A N 1
ATOM 3790 C CA . SER A 1 485 ? -12.666 -17.403 5.283 1.00 97.06 485 SER A CA 1
ATOM 3791 C C . SER A 1 485 ? -11.919 -16.067 5.363 1.00 97.06 485 SER A C 1
ATOM 3793 O O . SER A 1 485 ? -10.967 -15.804 4.622 1.00 97.06 485 SER A O 1
ATOM 3795 N N . LEU A 1 486 ? -12.309 -15.209 6.311 1.00 97.56 486 LEU A N 1
ATOM 3796 C CA . LEU A 1 486 ? -11.573 -13.966 6.563 1.00 97.56 486 LEU A CA 1
ATOM 3797 C C . LEU A 1 486 ? -10.119 -14.234 6.991 1.00 97.56 486 LEU A C 1
ATOM 3799 O O . LEU A 1 486 ? -9.262 -13.406 6.710 1.00 97.56 486 LEU A O 1
ATOM 3803 N N . SER A 1 487 ? -9.830 -15.388 7.603 1.00 97.25 487 SER A N 1
ATOM 3804 C CA . SER A 1 487 ? -8.465 -15.815 7.940 1.00 97.25 487 SER A CA 1
ATOM 3805 C C . SER A 1 487 ? -7.631 -16.171 6.699 1.00 97.25 487 SER A C 1
ATOM 3807 O O . SER A 1 487 ? -6.486 -15.751 6.563 1.00 97.25 487 SER A O 1
ATOM 3809 N N . GLU A 1 488 ? -8.202 -16.883 5.725 1.00 97.56 488 GLU A N 1
ATOM 3810 C CA . GLU A 1 488 ? -7.494 -17.150 4.464 1.00 97.56 488 GLU A CA 1
ATOM 3811 C C . GLU A 1 488 ? -7.236 -15.853 3.687 1.00 97.56 488 GLU A C 1
ATOM 3813 O O . GLU A 1 488 ? -6.159 -15.654 3.122 1.00 97.56 488 GLU A O 1
ATOM 3818 N N . LEU A 1 489 ? -8.207 -14.936 3.691 1.00 98.06 489 LEU A N 1
ATOM 3819 C CA . LEU A 1 489 ? -8.048 -13.631 3.058 1.00 98.06 489 LEU A CA 1
ATOM 3820 C C . LEU A 1 489 ? -7.039 -12.738 3.790 1.00 98.06 489 LEU A C 1
ATOM 3822 O O . LEU A 1 489 ? -6.327 -11.988 3.124 1.00 98.06 489 LEU A O 1
ATOM 3826 N N . SER A 1 490 ? -6.920 -12.804 5.121 1.00 98.06 490 SER A N 1
ATOM 3827 C CA . SER A 1 490 ? -5.865 -12.064 5.822 1.00 98.06 490 SER A CA 1
ATOM 3828 C C . SER A 1 490 ? -4.482 -12.608 5.485 1.00 98.06 490 SER A C 1
ATOM 3830 O O . SER A 1 490 ? -3.593 -11.802 5.222 1.00 98.06 490 SER A O 1
ATOM 3832 N N . LEU A 1 491 ? -4.306 -13.931 5.391 1.00 98.12 491 LEU A N 1
ATOM 3833 C CA . LEU A 1 491 ? -3.062 -14.544 4.912 1.00 98.12 491 LEU A CA 1
ATOM 3834 C C . LEU A 1 491 ? -2.680 -14.031 3.509 1.00 98.12 491 LEU A C 1
ATOM 3836 O O . LEU A 1 491 ? -1.545 -13.592 3.295 1.00 98.12 491 LEU A O 1
ATOM 3840 N N . LEU A 1 492 ? -3.638 -14.018 2.575 1.00 98.12 492 LEU A N 1
ATOM 3841 C CA . LEU A 1 492 ? -3.462 -13.460 1.229 1.00 98.12 492 LEU A CA 1
ATOM 3842 C C . LEU A 1 492 ? -3.036 -11.984 1.273 1.00 98.12 492 LEU A C 1
ATOM 3844 O O . LEU A 1 492 ? -2.055 -11.590 0.640 1.00 98.12 492 LEU A O 1
ATOM 3848 N N . LEU A 1 493 ? -3.766 -11.158 2.027 1.00 98.19 493 LEU A N 1
ATOM 3849 C CA . LEU A 1 493 ? -3.514 -9.720 2.130 1.00 98.19 493 LEU A CA 1
ATOM 3850 C C . LEU A 1 493 ? -2.164 -9.418 2.788 1.00 98.19 493 LEU A C 1
ATOM 3852 O O . LEU A 1 493 ? -1.482 -8.491 2.348 1.00 98.19 493 LEU A O 1
ATOM 3856 N N . THR A 1 494 ? -1.752 -10.193 3.795 1.00 98.00 494 THR A N 1
ATOM 3857 C CA . THR A 1 494 ? -0.419 -10.084 4.399 1.00 98.00 494 THR A CA 1
ATOM 3858 C C . THR A 1 494 ? 0.657 -10.367 3.360 1.00 98.00 494 THR A C 1
ATOM 3860 O O . THR A 1 494 ? 1.534 -9.526 3.178 1.00 98.00 494 THR A O 1
ATOM 3863 N N . ALA A 1 495 ? 0.571 -11.472 2.614 1.00 97.75 495 ALA A N 1
ATOM 3864 C CA . ALA A 1 495 ? 1.543 -11.763 1.560 1.00 97.75 495 ALA A CA 1
ATOM 3865 C C . ALA A 1 495 ? 1.647 -10.610 0.542 1.00 97.75 495 ALA A C 1
ATOM 3867 O O . ALA A 1 495 ? 2.742 -10.109 0.293 1.00 97.75 495 ALA A O 1
ATOM 3868 N N . LEU A 1 496 ? 0.512 -10.086 0.066 1.00 97.94 496 LEU A N 1
ATOM 3869 C CA . LEU A 1 496 ? 0.485 -8.966 -0.883 1.00 97.94 496 LEU A CA 1
ATOM 3870 C C . LEU A 1 496 ? 1.024 -7.641 -0.311 1.00 97.94 496 LEU A C 1
ATOM 3872 O O . LEU A 1 496 ? 1.535 -6.823 -1.073 1.00 97.94 496 LEU A O 1
ATOM 3876 N N . CYS A 1 497 ? 0.905 -7.393 0.998 1.00 97.00 497 CYS A N 1
ATOM 3877 C CA . CYS A 1 497 ? 1.520 -6.238 1.679 1.00 97.00 497 CYS A CA 1
ATOM 3878 C C . CYS A 1 497 ? 3.052 -6.349 1.752 1.00 97.00 497 CYS A C 1
ATOM 3880 O O . CYS A 1 497 ? 3.761 -5.344 1.867 1.00 97.00 497 CYS A O 1
ATOM 3882 N N . HIS A 1 498 ? 3.552 -7.581 1.686 1.00 96.50 498 HIS A N 1
ATOM 3883 C CA . HIS A 1 498 ? 4.966 -7.916 1.708 1.00 96.50 498 HIS A CA 1
ATOM 3884 C C . HIS A 1 498 ? 5.567 -8.132 0.310 1.00 96.50 498 HIS A C 1
ATOM 3886 O O . HIS A 1 498 ? 6.789 -8.220 0.200 1.00 96.50 498 HIS A O 1
ATOM 3892 N N . SER A 1 499 ? 4.756 -8.152 -0.754 1.00 95.19 499 SER A N 1
ATOM 3893 C CA . SER A 1 499 ? 5.232 -8.169 -2.142 1.00 95.19 499 SER A CA 1
ATOM 3894 C C . SER A 1 499 ? 6.002 -6.893 -2.494 1.00 95.19 499 SER A C 1
ATOM 3896 O O . SER A 1 499 ? 5.622 -5.780 -2.117 1.00 95.19 499 SER A O 1
ATOM 3898 N N . ALA A 1 500 ? 7.090 -7.044 -3.250 1.00 91.81 500 ALA A N 1
ATOM 3899 C CA . ALA A 1 500 ? 7.904 -5.916 -3.679 1.00 91.81 500 ALA A CA 1
ATOM 3900 C C . ALA A 1 500 ? 7.191 -5.112 -4.780 1.00 91.81 500 ALA A C 1
ATOM 3902 O O . ALA A 1 500 ? 6.693 -5.671 -5.753 1.00 91.81 500 ALA A O 1
ATOM 3903 N N . THR A 1 501 ? 7.179 -3.784 -4.644 1.00 92.19 501 THR A N 1
ATOM 3904 C CA . THR A 1 501 ? 6.698 -2.867 -5.692 1.00 92.19 501 THR A CA 1
ATOM 3905 C C . THR A 1 501 ? 7.829 -1.945 -6.151 1.00 92.19 501 THR A C 1
ATOM 3907 O O . THR A 1 501 ? 8.662 -2.322 -6.966 1.00 92.19 501 THR A O 1
ATOM 3910 N N . LEU A 1 502 ? 7.920 -0.738 -5.591 1.00 89.81 502 LEU A N 1
ATOM 3911 C CA . LEU A 1 502 ? 8.995 0.230 -5.839 1.00 89.81 502 LEU A CA 1
ATOM 3912 C C . LEU A 1 502 ? 10.122 0.151 -4.792 1.00 89.81 502 LEU A C 1
ATOM 3914 O O . LEU A 1 502 ? 11.058 0.948 -4.816 1.00 89.81 502 LEU A O 1
ATOM 3918 N N . SER A 1 503 ? 9.994 -0.745 -3.814 1.00 89.06 503 SER A N 1
ATOM 3919 C CA . SER A 1 503 ? 10.910 -0.922 -2.688 1.00 89.06 503 SER A CA 1
ATOM 3920 C C . SER A 1 503 ? 10.843 -2.363 -2.189 1.00 89.06 503 SER A C 1
ATOM 3922 O O . SER A 1 503 ? 9.840 -3.040 -2.394 1.00 89.06 503 SER A O 1
ATOM 3924 N N . TYR A 1 504 ? 11.894 -2.806 -1.493 1.00 90.38 504 TYR A N 1
ATOM 3925 C CA . TYR A 1 504 ? 11.877 -4.063 -0.739 1.00 90.38 504 TYR A CA 1
ATOM 3926 C C . TYR A 1 504 ? 11.135 -3.933 0.592 1.00 90.38 504 TYR A C 1
ATOM 3928 O O . TYR A 1 504 ? 10.768 -4.938 1.181 1.00 90.38 504 TYR A O 1
ATOM 3936 N N . GLN A 1 505 ? 10.971 -2.713 1.111 1.00 91.44 505 GLN A N 1
ATOM 3937 C CA . GLN A 1 505 ? 10.261 -2.503 2.369 1.00 91.44 505 GLN A CA 1
ATOM 3938 C C . GLN A 1 505 ? 8.767 -2.771 2.157 1.00 91.44 505 GLN A C 1
ATOM 3940 O O . GLN A 1 505 ? 8.199 -2.200 1.219 1.00 91.44 505 GLN A O 1
ATOM 3945 N N . PRO A 1 506 ? 8.130 -3.579 3.019 1.00 92.94 506 PRO A N 1
ATOM 3946 C CA . PRO A 1 506 ? 6.708 -3.850 2.927 1.00 92.94 506 PRO A CA 1
ATOM 3947 C C . PRO A 1 506 ? 5.893 -2.585 3.182 1.00 92.94 506 PRO A C 1
ATOM 3949 O O . PRO A 1 506 ? 6.361 -1.596 3.757 1.00 92.94 506 PRO A O 1
ATOM 3952 N N . SER A 1 507 ? 4.644 -2.638 2.752 1.00 91.94 507 SER A N 1
ATOM 3953 C CA . SER A 1 507 ? 3.683 -1.551 2.858 1.00 91.94 507 SER A CA 1
ATOM 3954 C C . SER A 1 507 ? 2.448 -2.058 3.579 1.00 91.94 507 SER A C 1
ATOM 3956 O O . SER A 1 507 ? 2.027 -3.187 3.371 1.00 91.94 507 SER A O 1
ATOM 3958 N N . ARG A 1 508 ? 1.772 -1.198 4.349 1.00 93.25 508 ARG A N 1
ATOM 3959 C CA . ARG A 1 508 ? 0.446 -1.553 4.889 1.00 93.25 508 ARG A CA 1
ATOM 3960 C C . ARG A 1 508 ? -0.613 -1.728 3.794 1.00 93.25 508 ARG A C 1
ATOM 3962 O O . ARG A 1 508 ? -1.753 -2.059 4.102 1.00 93.25 508 ARG A O 1
ATOM 3969 N N . LEU A 1 509 ? -0.297 -1.344 2.557 1.00 95.25 509 LEU A N 1
ATOM 3970 C CA . LEU A 1 509 ? -1.163 -1.503 1.398 1.00 95.25 509 LEU A CA 1
ATOM 3971 C C . LEU A 1 509 ? -0.698 -2.719 0.598 1.00 95.25 509 LEU A C 1
ATOM 3973 O O . LEU A 1 509 ? 0.480 -2.743 0.234 1.00 95.25 509 LEU A O 1
ATOM 3977 N N . PRO A 1 510 ? -1.607 -3.650 0.257 1.00 97.44 510 PRO A N 1
ATOM 3978 C CA . PRO A 1 510 ? -1.328 -4.714 -0.695 1.00 97.44 510 PRO A CA 1
ATOM 3979 C C . PRO A 1 510 ? -0.779 -4.137 -2.000 1.00 97.44 510 PRO A C 1
ATOM 3981 O O . PRO A 1 510 ? -1.275 -3.104 -2.461 1.00 97.44 510 PRO A O 1
ATOM 3984 N N . ALA A 1 511 ? 0.191 -4.806 -2.626 1.00 97.31 511 ALA A N 1
ATOM 3985 C CA . ALA A 1 511 ? 0.816 -4.357 -3.871 1.00 97.31 511 ALA A CA 1
ATOM 3986 C C . ALA A 1 511 ? -0.178 -3.869 -4.954 1.00 97.31 511 ALA A C 1
ATOM 3988 O O . ALA A 1 511 ? 0.042 -2.773 -5.479 1.00 97.31 511 ALA A O 1
ATOM 3989 N N . PRO A 1 512 ? -1.308 -4.557 -5.242 1.00 98.12 512 PRO A N 1
ATOM 3990 C CA . PRO A 1 512 ? -2.283 -4.080 -6.230 1.00 98.12 512 PRO A CA 1
ATOM 3991 C C . PRO A 1 512 ? -2.836 -2.689 -5.882 1.00 98.12 512 PRO A C 1
ATOM 3993 O O . PRO A 1 512 ? -2.866 -1.790 -6.727 1.00 98.12 512 PRO A O 1
ATOM 3996 N N . LEU A 1 513 ? -3.205 -2.477 -4.613 1.00 97.69 513 LEU A N 1
ATOM 3997 C CA . LEU A 1 513 ? -3.678 -1.184 -4.113 1.00 97.69 513 LEU A CA 1
ATOM 3998 C C . LEU A 1 513 ? -2.571 -0.141 -4.027 1.00 97.69 513 LEU A C 1
ATOM 4000 O O . LEU A 1 513 ? -2.837 1.039 -4.231 1.00 97.69 513 LEU A O 1
ATOM 4004 N N . GLN A 1 514 ? -1.336 -0.538 -3.729 1.00 96.50 514 GLN A N 1
ATOM 4005 C CA . GLN A 1 514 ? -0.207 0.385 -3.735 1.00 96.50 514 GLN A CA 1
ATOM 4006 C C . GLN A 1 514 ? 0.022 0.959 -5.140 1.00 96.50 514 GLN A C 1
ATOM 4008 O O . GLN A 1 514 ? 0.201 2.172 -5.275 1.00 96.50 514 GLN A O 1
ATOM 4013 N N . TRP A 1 515 ? -0.057 0.117 -6.178 1.00 97.69 515 TRP A N 1
ATOM 4014 C CA . TRP A 1 515 ? -0.029 0.557 -7.574 1.00 97.69 515 TRP A CA 1
ATOM 4015 C C . TRP A 1 515 ? -1.197 1.485 -7.902 1.00 97.69 515 TRP A C 1
ATOM 4017 O O . TRP A 1 515 ? -0.972 2.577 -8.425 1.00 97.69 515 TRP A O 1
ATOM 4027 N N . ALA A 1 516 ? -2.428 1.088 -7.563 1.00 97.50 516 ALA A N 1
ATOM 4028 C CA . ALA A 1 516 ? -3.615 1.895 -7.839 1.00 97.50 516 ALA A CA 1
ATOM 4029 C C . ALA A 1 516 ? -3.541 3.263 -7.139 1.00 97.50 516 ALA A C 1
ATOM 4031 O O . ALA A 1 516 ? -3.715 4.292 -7.788 1.00 97.50 516 ALA A O 1
ATOM 4032 N N . ASN A 1 517 ? -3.167 3.304 -5.854 1.00 95.06 517 ASN A N 1
ATOM 4033 C CA . ASN A 1 517 ? -2.998 4.546 -5.095 1.00 95.06 517 ASN A CA 1
ATOM 4034 C C . ASN A 1 517 ? -1.957 5.469 -5.735 1.00 95.06 517 ASN A C 1
ATOM 4036 O O . ASN A 1 517 ? -2.203 6.662 -5.922 1.00 95.06 517 ASN A O 1
ATOM 4040 N N . GLY A 1 518 ? -0.794 4.912 -6.078 1.00 94.12 518 GLY A N 1
ATOM 4041 C CA . GLY A 1 518 ? 0.297 5.650 -6.700 1.00 94.12 518 GLY A CA 1
ATOM 4042 C C . GLY A 1 518 ? -0.106 6.251 -8.043 1.00 94.12 518 GLY A C 1
ATOM 4043 O O . GLY A 1 518 ? 0.058 7.450 -8.263 1.00 94.12 518 GLY A O 1
ATOM 4044 N N . LEU A 1 519 ? -0.714 5.441 -8.912 1.00 95.06 519 LEU A N 1
ATOM 4045 C CA . LEU A 1 519 ? -1.204 5.874 -10.220 1.00 95.06 519 LEU A CA 1
ATOM 4046 C C . LEU A 1 519 ? -2.348 6.890 -10.105 1.00 95.06 519 LEU A C 1
ATOM 4048 O O . LEU A 1 519 ? -2.373 7.871 -10.845 1.00 95.06 519 LEU A O 1
ATOM 4052 N N . ALA A 1 520 ? -3.275 6.728 -9.166 1.00 93.25 520 ALA A N 1
ATOM 4053 C CA . ALA A 1 520 ? -4.366 7.679 -8.946 1.00 93.25 520 ALA A CA 1
ATOM 4054 C C . ALA A 1 520 ? -3.870 9.053 -8.446 1.00 93.25 520 ALA A C 1
ATOM 4056 O O . ALA A 1 520 ? -4.515 10.085 -8.654 1.00 93.25 520 ALA A O 1
ATOM 4057 N N . ARG A 1 521 ? -2.700 9.086 -7.799 1.00 90.50 521 ARG A N 1
ATOM 4058 C CA . ARG A 1 521 ? -2.079 10.307 -7.266 1.00 90.50 521 ARG A CA 1
ATOM 4059 C C . ARG A 1 521 ? -1.063 10.962 -8.192 1.00 90.50 521 ARG A C 1
ATOM 4061 O O . ARG A 1 521 ? -0.695 12.099 -7.905 1.00 90.50 521 ARG A O 1
ATOM 4068 N N . LEU A 1 522 ? -0.640 10.281 -9.261 1.00 89.62 522 LEU A N 1
ATOM 4069 C CA . LEU A 1 522 ? 0.369 10.795 -10.187 1.00 89.62 522 LEU A CA 1
ATOM 4070 C C . LEU A 1 522 ? 0.074 12.237 -10.607 1.00 89.62 522 LEU A C 1
ATOM 4072 O O . LEU A 1 522 ? -1.020 12.550 -11.084 1.00 89.62 522 LEU A O 1
ATOM 4076 N N . SER A 1 523 ? 1.082 13.087 -10.448 1.00 86.06 523 SER A N 1
ATOM 4077 C CA . SER A 1 523 ? 1.058 14.511 -10.771 1.00 86.06 523 SER A CA 1
ATOM 4078 C C . SER A 1 523 ? 2.468 14.997 -11.107 1.00 86.06 523 SER A C 1
ATOM 4080 O O . SER A 1 523 ? 3.443 14.278 -10.909 1.00 86.06 523 SER A O 1
ATOM 4082 N N . TYR A 1 524 ? 2.612 16.255 -11.531 1.00 83.12 524 TYR A N 1
ATOM 4083 C CA . TYR A 1 524 ? 3.937 16.856 -11.724 1.00 83.12 524 TYR A CA 1
ATOM 4084 C C . TYR A 1 524 ? 4.744 17.043 -10.430 1.00 83.12 524 TYR A C 1
ATOM 4086 O O . TYR A 1 524 ? 5.900 17.431 -10.504 1.00 83.12 524 TYR A O 1
ATOM 4094 N N . THR A 1 525 ? 4.166 16.781 -9.259 1.00 81.19 525 THR A N 1
ATOM 4095 C CA . THR A 1 525 ? 4.855 16.833 -7.958 1.00 81.19 525 THR A CA 1
ATOM 4096 C C . THR A 1 525 ? 4.960 15.457 -7.293 1.00 81.19 525 THR A C 1
ATOM 4098 O O . THR A 1 525 ? 5.722 15.282 -6.342 1.00 81.19 525 THR A O 1
ATOM 4101 N N . ASP A 1 526 ? 4.249 14.450 -7.810 1.00 86.44 526 ASP A N 1
ATOM 4102 C CA . ASP A 1 526 ? 4.333 13.053 -7.390 1.00 86.44 526 ASP A CA 1
ATOM 4103 C C . ASP A 1 526 ? 4.462 12.140 -8.615 1.00 86.44 526 ASP A C 1
ATOM 4105 O O . ASP A 1 526 ? 3.479 11.718 -9.222 1.00 86.44 526 ASP A O 1
ATOM 4109 N N . LEU A 1 527 ? 5.710 11.853 -8.984 1.00 88.25 527 LEU A N 1
ATOM 4110 C CA . LEU A 1 527 ? 6.067 11.034 -10.146 1.00 88.25 527 LEU A CA 1
ATOM 4111 C C . LEU A 1 527 ? 6.586 9.645 -9.749 1.00 88.25 527 LEU A C 1
ATOM 4113 O O . LEU A 1 527 ? 7.128 8.924 -10.586 1.00 88.25 527 LEU A O 1
ATOM 4117 N N . GLN A 1 528 ? 6.448 9.248 -8.479 1.00 89.00 528 GLN A N 1
ATOM 4118 C CA . GLN A 1 528 ? 7.069 8.026 -7.955 1.00 89.00 528 GLN A CA 1
ATOM 4119 C C . GLN A 1 528 ? 6.629 6.757 -8.713 1.00 89.00 528 GLN A C 1
ATOM 4121 O O . GLN A 1 528 ? 7.436 5.852 -8.907 1.00 89.00 528 GLN A O 1
ATOM 4126 N N . PHE A 1 529 ? 5.373 6.716 -9.164 1.00 92.62 529 PHE A N 1
ATOM 4127 C CA . PHE A 1 529 ? 4.770 5.591 -9.890 1.00 92.62 529 PHE A CA 1
ATOM 4128 C C . PHE A 1 529 ? 4.753 5.787 -11.419 1.00 92.62 529 PHE A C 1
ATOM 4130 O O . PHE A 1 529 ? 3.994 5.124 -12.119 1.00 92.62 529 PHE A O 1
ATOM 4137 N N . SER A 1 530 ? 5.557 6.713 -11.949 1.00 92.69 530 SER A N 1
ATOM 4138 C CA . SER A 1 530 ? 5.692 6.938 -13.395 1.00 92.69 530 SER A CA 1
ATOM 4139 C C . SER A 1 530 ? 6.678 5.955 -14.048 1.00 92.69 530 SER A C 1
ATOM 4141 O O . SER A 1 530 ? 7.364 5.183 -13.368 1.00 92.69 530 SER A O 1
ATOM 4143 N N . GLY A 1 531 ? 6.735 5.969 -15.383 1.00 95.12 531 GLY A N 1
ATOM 4144 C CA . GLY A 1 531 ? 7.714 5.191 -16.148 1.00 95.12 531 GLY A CA 1
ATOM 4145 C C . GLY A 1 531 ? 7.332 3.748 -16.438 1.00 95.12 531 GLY A C 1
ATOM 4146 O O . GLY A 1 531 ? 8.201 2.897 -16.632 1.00 95.12 531 GLY A O 1
ATOM 4147 N N . TRP A 1 532 ? 6.026 3.482 -16.474 1.00 96.12 532 TRP A N 1
ATOM 4148 C CA . TRP A 1 532 ? 5.433 2.179 -16.783 1.00 96.12 532 TRP A CA 1
ATOM 4149 C C . TRP A 1 532 ? 4.679 2.168 -18.123 1.00 96.12 532 TRP A C 1
ATOM 4151 O O . TRP A 1 532 ? 3.888 1.265 -18.356 1.00 96.12 532 TRP A O 1
ATOM 4161 N N . SER A 1 533 ? 4.924 3.138 -19.012 1.00 93.06 533 SER A N 1
ATOM 4162 C CA . SER A 1 533 ? 4.240 3.283 -20.313 1.00 93.06 533 SER A CA 1
ATOM 4163 C C . SER A 1 533 ? 4.478 2.122 -21.286 1.00 93.06 533 SER A C 1
ATOM 4165 O O . SER A 1 533 ? 3.643 1.884 -22.151 1.00 93.06 533 SER A O 1
ATOM 4167 N N . HIS A 1 534 ? 5.574 1.375 -21.115 1.00 94.81 534 HIS A N 1
ATOM 4168 C CA . HIS A 1 534 ? 5.843 0.110 -21.814 1.00 94.81 534 HIS A CA 1
ATOM 4169 C C . HIS A 1 534 ? 4.833 -1.003 -21.488 1.00 94.81 534 HIS A C 1
ATOM 4171 O O . HIS A 1 534 ? 4.797 -2.026 -22.169 1.00 94.81 534 HIS A O 1
ATOM 4177 N N . ARG A 1 535 ? 4.033 -0.848 -20.424 1.00 96.19 535 ARG A N 1
ATOM 4178 C CA . ARG A 1 535 ? 2.951 -1.775 -20.085 1.00 96.19 535 ARG A CA 1
ATOM 4179 C C . ARG A 1 535 ? 1.664 -1.375 -20.798 1.00 96.19 535 ARG A C 1
ATOM 4181 O O . ARG A 1 535 ? 1.416 -0.176 -20.961 1.00 96.19 535 ARG A O 1
ATOM 4188 N N . PRO A 1 536 ? 0.799 -2.348 -21.141 1.00 97.25 536 PRO A N 1
ATOM 4189 C CA . PRO A 1 536 ? -0.550 -2.056 -21.595 1.00 97.25 536 PRO A CA 1
ATOM 4190 C C . PRO A 1 536 ? -1.230 -1.072 -20.645 1.00 97.25 536 PRO A C 1
ATOM 4192 O O . PRO A 1 536 ? -1.324 -1.305 -19.434 1.00 97.25 536 PRO A O 1
ATOM 4195 N N . SER A 1 537 ? -1.699 0.044 -21.195 1.00 96.38 537 SER A N 1
ATOM 4196 C CA . SER A 1 537 ? -2.400 1.049 -20.415 1.00 96.38 537 SER A CA 1
ATOM 4197 C C . SER A 1 537 ? -3.482 1.762 -21.204 1.00 96.38 537 SER A C 1
ATOM 4199 O O . SER A 1 537 ? -3.433 1.841 -22.430 1.00 96.38 537 SER A O 1
ATOM 4201 N N . LYS A 1 538 ? -4.479 2.278 -20.484 1.00 96.00 538 LYS A N 1
ATOM 4202 C CA . LYS A 1 538 ? -5.561 3.078 -21.059 1.00 96.00 538 LYS A CA 1
ATOM 4203 C C . LYS A 1 538 ? -5.848 4.288 -20.179 1.00 96.00 538 LYS A C 1
ATOM 4205 O O . LYS A 1 538 ? -5.971 4.159 -18.960 1.00 96.00 538 LYS A O 1
ATOM 4210 N N . LEU A 1 539 ? -5.932 5.459 -20.805 1.00 92.62 539 LEU A N 1
ATOM 4211 C CA . LEU A 1 539 ? -6.227 6.735 -20.157 1.00 92.62 539 LEU A CA 1
ATOM 4212 C C . LEU A 1 539 ? -7.551 7.276 -20.701 1.00 92.62 539 LEU A C 1
ATOM 4214 O O . LEU A 1 539 ? -7.707 7.395 -21.914 1.00 92.62 539 LEU A O 1
ATOM 4218 N N . VAL A 1 540 ? -8.492 7.601 -19.817 1.00 91.94 540 VAL A N 1
ATOM 4219 C CA . VAL A 1 540 ? -9.844 8.053 -20.187 1.00 91.94 540 VAL A CA 1
ATOM 4220 C C . VAL A 1 540 ? -10.216 9.331 -19.437 1.00 91.94 540 VAL A C 1
ATOM 4222 O O . VAL A 1 540 ? -9.683 9.633 -18.366 1.00 91.94 540 VAL A O 1
ATOM 4225 N N . ASN A 1 541 ? -11.136 10.115 -19.991 1.00 88.31 541 ASN A N 1
ATOM 4226 C CA . ASN A 1 541 ? -11.687 11.290 -19.332 1.00 88.31 541 ASN A CA 1
ATOM 4227 C C . ASN A 1 541 ? -13.220 11.210 -19.292 1.00 88.31 541 ASN A C 1
ATOM 4229 O O . ASN A 1 541 ? -13.865 11.319 -20.327 1.00 88.31 541 ASN A O 1
ATOM 4233 N N . PHE A 1 542 ? -13.778 11.036 -18.092 1.00 85.50 542 PHE A N 1
ATOM 4234 C CA . PHE A 1 542 ? -15.220 11.040 -17.808 1.00 85.50 542 PHE A CA 1
ATOM 4235 C C . PHE A 1 542 ? -15.731 12.388 -17.312 1.00 85.50 542 PHE A C 1
ATOM 4237 O O . PHE A 1 542 ? -16.899 12.507 -16.945 1.00 85.50 542 PHE A O 1
ATOM 4244 N N . ARG A 1 543 ? -14.883 13.419 -17.263 1.00 80.75 543 ARG A N 1
ATOM 4245 C CA . ARG A 1 543 ? -15.388 14.776 -17.074 1.00 80.75 543 ARG A CA 1
ATOM 4246 C C . ARG A 1 543 ? -16.155 15.109 -18.345 1.00 80.75 543 ARG A C 1
ATOM 4248 O O . ARG A 1 543 ? -15.544 15.351 -19.383 1.00 80.75 543 ARG A O 1
ATOM 4255 N N . THR A 1 544 ? -17.480 15.048 -18.274 1.00 58.53 544 THR A N 1
ATOM 4256 C CA . THR A 1 544 ? -18.355 15.587 -19.311 1.00 58.53 544 THR A CA 1
ATOM 4257 C C . THR A 1 544 ? -17.836 16.971 -19.688 1.00 58.53 544 THR A C 1
ATOM 4259 O O . THR A 1 544 ? -17.591 17.789 -18.799 1.00 58.53 544 THR A O 1
ATOM 4262 N N . GLN A 1 545 ? -17.618 17.212 -20.984 1.00 41.84 545 GLN A N 1
ATOM 4263 C CA . GLN A 1 545 ? -17.527 18.575 -21.499 1.00 41.84 545 GLN A CA 1
ATOM 4264 C C . GLN A 1 545 ? -18.877 19.218 -21.174 1.00 41.84 545 GLN A C 1
ATOM 4266 O O . GLN A 1 545 ? -19.874 18.907 -21.821 1.00 41.84 545 GLN A O 1
ATOM 4271 N N . ALA A 1 546 ? -18.925 19.957 -20.067 1.00 35.22 546 ALA A N 1
ATOM 4272 C CA . ALA A 1 546 ? -20.056 20.799 -19.718 1.00 35.22 546 ALA A CA 1
ATOM 4273 C C . ALA A 1 546 ? -20.060 22.031 -20.623 1.00 35.22 546 ALA A C 1
ATOM 4275 O O . ALA A 1 546 ? -18.945 22.538 -20.905 1.00 35.22 546 ALA A O 1
#

pLDDT: mean 90.22, std 9.66, range [35.22, 98.75]

Mean predicted aligned error: 6.11 Å

Foldseek 3Di:
DPFFDKAFQKWKWQAFPPLCGVVVLVVVLCPDDPRQWDWDDDDSKIKIFGPPFDWADQPPDQKIKGKIKIWHFFAFDPDRRITMIFIDIDIFIDHVPDPHGDDDDPVRRDPPPDDDPSQFCLVCPVVSVVSQVSSCVVCVVTGTHRDDQWDKDFQQQQKWWAACVDIDGSVRCQPPVGNVVSLVVDLQQTAFVFAFEEEEEEQLQVDPCSVLSVVLVVLLQVSSVSNVHHYDYYYQPDDVSVVVQVPDPDDGAYEYEYEFEDDQQDFGDPVSVVVLVVCLVVLHFYAYDY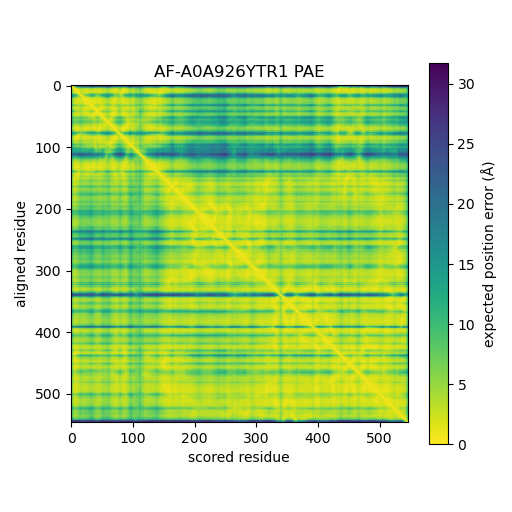SPDDSVPCSSLSNQQRCLLRVTGRIATDRHPQPCLQLAKEKAWDWDCAAPVQFIKIKIFIAGSLLRTFEIEIETDHNDPADDLVNLQVGLLVNVVSVVVVPPDHEYEYEYEADHDPPHDPVSNCNSQPPHHYWYKYKYQDSGHDIDRNSGEDRALTKIGRPPGQKIWGPQHADPDPSRGRDIIIMGIPGDPPPDDVSSVSSSQSSQQCRRHSGNDGHSGRSNNVLRHLVRHDDSSRCNNGRSSNHHYYYYYPYPPD

Secondary structure (DSSP, 8-state):
---PPPEE-EEEE-S-S-TTHHHHHHHHHHTSTT-SEEEEEETTEEEEEETTPPEEEPTTSS-EEEEEEEEEE-TT---SS-EEEEEEEEEEEE-TT-SS-B---HHHHS-TT---GGG--GGGHHHHHHHHHHHHHH-TTS--EE---EEEEE-GGGEEEE-SS-EEEHHHHHSTT-HHHHHHHHHHHS--SB--EEEEEE-GGGSS-HHHHHHHHHHHHHHHHHTT-EEEEEE--SHHHHHHHHH---SSEEEEEEEE-S-TTPPPPHHHHHHHHHHHHTT-EEEEEETTS-HHHHHHHHHHHHHHHTT-BS-EEEETT-TTGGGEEEEEEEEE-TTTSSS-EEEEEEE-TTS-EEEEEEEE--S-SPPPHHHHHHHHHHHHHHHHHH-TT-EEEEEEESPPPTTS-HHHHHHHTTTS-EEEEEEESS-PPPEEBTTBPPPTTEEEEETT-S-EEEE----SSTTPPPPPEEEEEEE-TT---HHHHHHHHHHHHHS-SSSSS--SS-HHHHHHHHHHH-BTTB-TT---TTS-EEEEE-S---